Protein AF-0000000081109480 (afdb_homodimer)

Structure (mmCIF, N/CA/C/O backbone):
data_AF-0000000081109480-model_v1
#
loop_
_entity.id
_entity.type
_entity.pdbx_description
1 polymer 'NAD-dependent epimerase/dehydratase domain-containing protein'
#
loop_
_atom_site.group_PDB
_atom_site.id
_atom_site.type_symbol
_atom_site.label_atom_id
_atom_site.label_alt_id
_atom_site.label_comp_id
_atom_site.label_asym_id
_atom_site.label_entity_id
_atom_site.label_seq_id
_atom_site.pdbx_PDB_ins_code
_atom_site.Cartn_x
_atom_site.Cartn_y
_atom_site.Cartn_z
_atom_site.occupancy
_atom_site.B_iso_or_equiv
_atom_site.auth_seq_id
_atom_site.auth_comp_id
_atom_site.auth_asym_id
_atom_site.auth_atom_id
_atom_site.pdbx_PDB_model_num
ATOM 1 N N . MET A 1 1 ? -17.484 13.836 -4.328 1 50.66 1 MET A N 1
ATOM 2 C CA . MET A 1 1 ? -17.922 12.633 -5.012 1 50.66 1 MET A CA 1
ATOM 3 C C . MET A 1 1 ? -18.312 11.547 -4.008 1 50.66 1 MET A C 1
ATOM 5 O O . MET A 1 1 ? -17.812 11.539 -2.879 1 50.66 1 MET A O 1
ATOM 9 N N . ALA A 1 2 ? -19.344 10.742 -4.266 1 72.38 2 ALA A N 1
ATOM 10 C CA . ALA A 1 2 ? -19.844 9.734 -3.332 1 72.38 2 ALA A CA 1
ATOM 11 C C . ALA A 1 2 ? -18.781 8.695 -3.016 1 72.38 2 ALA A C 1
ATOM 13 O O . ALA A 1 2 ? -18 8.312 -3.893 1 72.38 2 ALA A O 1
ATOM 14 N N . ILE A 1 3 ? -18.516 8.391 -1.764 1 87.75 3 ILE A N 1
ATOM 15 C CA . ILE A 1 3 ? -17.531 7.414 -1.294 1 87.75 3 ILE A CA 1
ATOM 16 C C . ILE A 1 3 ? -17.828 6.051 -1.907 1 87.75 3 ILE A C 1
ATOM 18 O O . ILE A 1 3 ? -18.969 5.594 -1.9 1 87.75 3 ILE A O 1
ATOM 22 N N . GLN A 1 4 ? -16.938 5.492 -2.658 1 96.69 4 GLN A N 1
ATOM 23 C CA . GLN A 1 4 ? -17.062 4.141 -3.189 1 96.69 4 GLN A CA 1
ATOM 24 C C . GLN A 1 4 ? -16.703 3.098 -2.139 1 96.69 4 GLN A C 1
ATOM 26 O O . GLN A 1 4 ? -15.82 3.334 -1.303 1 96.69 4 GLN A O 1
ATOM 31 N N . ARG A 1 5 ? -17.391 1.972 -2.158 1 98.5 5 ARG A N 1
ATOM 32 C CA . ARG A 1 5 ? -17.25 0.991 -1.086 1 98.5 5 ARG A CA 1
ATOM 33 C C . ARG A 1 5 ? -16.984 -0.4 -1.649 1 98.5 5 ARG A C 1
ATOM 35 O O . ARG A 1 5 ? -17.578 -0.792 -2.656 1 98.5 5 ARG A O 1
ATOM 42 N N . VAL A 1 6 ? -16.062 -1.122 -1.001 1 98.88 6 VAL A N 1
ATOM 43 C CA . VAL A 1 6 ? -15.719 -2.479 -1.416 1 98.88 6 VAL A CA 1
ATOM 44 C C . VAL A 1 6 ? -15.758 -3.412 -0.209 1 98.88 6 VAL A C 1
ATOM 46 O O . VAL A 1 6 ? -15.391 -3.018 0.9 1 98.88 6 VAL A O 1
ATOM 49 N N . LEU A 1 7 ? -16.25 -4.621 -0.386 1 98.88 7 LEU A N 1
ATOM 50 C CA . LEU A 1 7 ? -16.172 -5.711 0.583 1 98.88 7 LEU A CA 1
ATOM 51 C C . LEU A 1 7 ? -15.273 -6.828 0.081 1 98.88 7 LEU A C 1
ATOM 53 O O . LEU A 1 7 ? -15.445 -7.316 -1.039 1 98.88 7 LEU A O 1
ATOM 57 N N . VAL A 1 8 ? -14.32 -7.223 0.87 1 98.88 8 VAL A N 1
ATOM 58 C CA . VAL A 1 8 ? -13.383 -8.273 0.483 1 98.88 8 VAL A CA 1
ATOM 59 C C . VAL A 1 8 ? -13.5 -9.453 1.443 1 98.88 8 VAL A C 1
ATOM 61 O O . VAL A 1 8 ? -13.336 -9.297 2.656 1 98.88 8 VAL A O 1
ATOM 64 N N . THR A 1 9 ? -13.812 -10.648 0.939 1 98.31 9 THR A N 1
ATOM 65 C CA . THR A 1 9 ? -13.719 -11.852 1.758 1 98.31 9 THR A CA 1
ATOM 66 C C . THR A 1 9 ? -12.281 -12.367 1.802 1 98.31 9 THR A C 1
ATOM 68 O O . THR A 1 9 ? -11.523 -12.195 0.842 1 98.31 9 THR A O 1
ATOM 71 N N . GLY A 1 10 ? -11.922 -12.992 2.893 1 96.56 10 GLY A N 1
ATOM 72 C CA . GLY A 1 10 ? -10.539 -13.414 3.041 1 96.56 10 GLY A CA 1
ATOM 73 C C . GLY A 1 10 ? -9.57 -12.25 3.117 1 96.56 10 GLY A C 1
ATOM 74 O O . GLY A 1 10 ? -8.469 -12.312 2.557 1 96.56 10 GLY A O 1
ATOM 75 N N . ALA A 1 11 ? -9.945 -11.188 3.84 1 97.5 11 ALA A N 1
ATOM 76 C CA . ALA A 1 11 ? -9.258 -9.906 3.801 1 97.5 11 ALA A CA 1
ATOM 77 C C . ALA A 1 11 ? -7.879 -10 4.453 1 97.5 11 ALA A C 1
ATOM 79 O O . ALA A 1 11 ? -7.008 -9.164 4.199 1 97.5 11 ALA A O 1
ATOM 80 N N . ASN A 1 12 ? -7.668 -10.953 5.305 1 93.75 12 ASN A N 1
ATOM 81 C CA . ASN A 1 12 ? -6.363 -11.086 5.938 1 93.75 12 ASN A CA 1
ATOM 82 C C . ASN A 1 12 ? -5.527 -12.18 5.289 1 93.75 12 ASN A C 1
ATOM 84 O O . ASN A 1 12 ? -4.477 -12.562 5.805 1 93.75 12 ASN A O 1
ATOM 88 N N . GLY A 1 13 ? -6.008 -12.742 4.219 1 93.69 13 GLY A N 1
ATOM 89 C CA . GLY A 1 13 ? -5.258 -13.734 3.475 1 93.69 13 GLY A CA 1
ATOM 90 C C . GLY A 1 13 ? -4.195 -13.133 2.572 1 93.69 13 GLY A C 1
ATOM 91 O O . GLY A 1 13 ? -4.035 -11.914 2.525 1 93.69 13 GLY A O 1
ATOM 92 N N . PHE A 1 14 ? -3.559 -14.055 1.88 1 93.38 14 PHE A N 1
ATOM 93 C CA . PHE A 1 14 ? -2.438 -13.68 1.025 1 93.38 14 PHE A CA 1
ATOM 94 C C . PHE A 1 14 ? -2.875 -12.664 -0.024 1 93.38 14 PHE A C 1
ATOM 96 O O . PHE A 1 14 ? -2.361 -11.547 -0.066 1 93.38 14 PHE A O 1
ATOM 103 N N . LEU A 1 15 ? -3.875 -12.961 -0.807 1 96.19 15 LEU A N 1
ATOM 104 C CA . LEU A 1 15 ? -4.371 -12.07 -1.851 1 96.19 15 LEU A CA 1
ATOM 105 C C . LEU A 1 15 ? -5.281 -11 -1.262 1 96.19 15 LEU A C 1
ATOM 107 O O . LEU A 1 15 ? -5.191 -9.828 -1.637 1 96.19 15 LEU A O 1
ATOM 111 N N . GLY A 1 16 ? -6.129 -11.352 -0.344 1 97.19 16 GLY A N 1
ATOM 112 C CA . GLY A 1 16 ? -7.109 -10.445 0.232 1 97.19 16 GLY A CA 1
ATOM 113 C C . GLY A 1 16 ? -6.488 -9.195 0.834 1 97.19 16 GLY A C 1
ATOM 114 O O . GLY A 1 16 ? -7.004 -8.094 0.656 1 97.19 16 GLY A O 1
ATOM 115 N N . GLU A 1 17 ? -5.414 -9.375 1.526 1 96.19 17 GLU A N 1
ATOM 116 C CA . GLU A 1 17 ? -4.746 -8.242 2.166 1 96.19 17 GLU A CA 1
ATOM 117 C C . GLU A 1 17 ? -4.262 -7.23 1.134 1 96.19 17 GLU A C 1
ATOM 119 O O . GLU A 1 17 ? -4.418 -6.023 1.32 1 96.19 17 GLU A O 1
ATOM 124 N N . SER A 1 18 ? -3.641 -7.727 0.104 1 97.31 18 SER A N 1
ATOM 125 C CA . SER A 1 18 ? -3.135 -6.848 -0.947 1 97.31 18 SER A CA 1
ATOM 126 C C . SER A 1 18 ? -4.273 -6.133 -1.664 1 97.31 18 SER A C 1
ATOM 128 O O . SER A 1 18 ? -4.145 -4.961 -2.033 1 97.31 18 SER A O 1
ATOM 130 N N . VAL A 1 19 ? -5.367 -6.836 -1.863 1 98.69 19 VAL A N 1
ATOM 131 C CA . VAL A 1 19 ? -6.531 -6.242 -2.516 1 98.69 19 VAL A CA 1
ATOM 132 C C . VAL A 1 19 ? -7.117 -5.145 -1.631 1 98.69 19 VAL A C 1
ATOM 134 O O . VAL A 1 19 ? -7.395 -4.039 -2.104 1 98.69 19 VAL A O 1
ATOM 137 N N . CYS A 1 20 ? -7.258 -5.418 -0.335 1 98.62 20 CYS A N 1
ATOM 138 C CA . CYS A 1 20 ? -7.746 -4.41 0.601 1 98.62 20 CYS A CA 1
ATOM 139 C C . CYS A 1 20 ? -6.848 -3.18 0.591 1 98.62 20 CYS A C 1
ATOM 141 O O . CYS A 1 20 ? -7.336 -2.051 0.542 1 98.62 20 CYS A O 1
ATOM 143 N N . ARG A 1 21 ? -5.594 -3.436 0.617 1 97.44 21 ARG A N 1
ATOM 144 C CA . ARG A 1 21 ? -4.629 -2.34 0.62 1 97.44 21 ARG A CA 1
ATOM 145 C C . ARG A 1 21 ? -4.809 -1.45 -0.606 1 97.44 21 ARG A C 1
ATOM 147 O O . ARG A 1 21 ? -4.836 -0.223 -0.49 1 97.44 21 ARG A O 1
ATOM 154 N N . LYS A 1 22 ? -4.883 -2.096 -1.738 1 98.56 22 LYS A N 1
ATOM 155 C CA . LYS A 1 22 ? -4.992 -1.346 -2.986 1 98.56 22 LYS A CA 1
ATOM 156 C C . LYS A 1 22 ? -6.227 -0.449 -2.984 1 98.56 22 LYS A C 1
ATOM 158 O O . LYS A 1 22 ? -6.133 0.746 -3.27 1 98.56 22 LYS A O 1
ATOM 163 N N . PHE A 1 23 ? -7.363 -1.002 -2.615 1 98.75 23 PHE A N 1
ATOM 164 C CA . PHE A 1 23 ? -8.594 -0.223 -2.629 1 98.75 23 PHE A CA 1
ATOM 165 C C . PHE A 1 23 ? -8.555 0.876 -1.573 1 98.75 23 PHE A C 1
ATOM 167 O O . PHE A 1 23 ? -9.008 1.996 -1.816 1 98.75 23 PHE A O 1
ATOM 174 N N . CYS A 1 24 ? -7.984 0.561 -0.431 1 98.06 24 CYS A N 1
ATOM 175 C CA . CYS A 1 24 ? -7.836 1.558 0.624 1 98.06 24 CYS A CA 1
ATOM 176 C C . CYS A 1 24 ? -6.98 2.727 0.153 1 98.06 24 CYS A C 1
ATOM 178 O O . CYS A 1 24 ? -7.348 3.887 0.34 1 98.06 24 CYS A O 1
ATOM 180 N N . LEU A 1 25 ? -5.898 2.404 -0.472 1 97.44 25 LEU A N 1
ATOM 181 C CA . LEU A 1 25 ? -4.977 3.424 -0.961 1 97.44 25 LEU A CA 1
ATOM 182 C C . LEU A 1 25 ? -5.645 4.301 -2.016 1 97.44 25 LEU A C 1
ATOM 184 O O . LEU A 1 25 ? -5.254 5.453 -2.209 1 97.44 25 LEU A O 1
ATOM 188 N N . GLU A 1 26 ? -6.641 3.766 -2.66 1 97.81 26 GLU A N 1
ATOM 189 C CA . GLU A 1 26 ? -7.336 4.5 -3.717 1 97.81 26 GLU A CA 1
ATOM 190 C C . GLU A 1 26 ? -8.523 5.273 -3.16 1 97.81 26 GLU A C 1
ATOM 192 O O . GLU A 1 26 ? -9.32 5.828 -3.92 1 97.81 26 GLU A O 1
ATOM 197 N N . GLY A 1 27 ? -8.711 5.258 -1.842 1 96.75 27 GLY A N 1
ATOM 198 C CA . GLY A 1 27 ? -9.688 6.117 -1.191 1 96.75 27 GLY A CA 1
ATOM 199 C C . GLY A 1 27 ? -11.039 5.445 -0.99 1 96.75 27 GLY A C 1
ATOM 200 O O . GLY A 1 27 ? -12 6.09 -0.578 1 96.75 27 GLY A O 1
ATOM 201 N N . TRP A 1 28 ? -11.133 4.145 -1.31 1 98.19 28 TRP A N 1
ATOM 202 C CA . TRP A 1 28 ? -12.383 3.422 -1.105 1 98.19 28 TRP A CA 1
ATOM 203 C C . TRP A 1 28 ? -12.602 3.117 0.373 1 98.19 28 TRP A C 1
ATOM 205 O O . TRP A 1 28 ? -11.641 2.834 1.102 1 98.19 28 TRP A O 1
ATOM 215 N N . GLU A 1 29 ? -13.836 3.27 0.803 1 98.19 29 GLU A N 1
ATOM 216 C CA . GLU A 1 29 ? -14.18 2.652 2.08 1 98.19 29 GLU A CA 1
ATOM 217 C C . GLU A 1 29 ? -14.133 1.129 1.985 1 98.19 29 GLU A C 1
ATOM 219 O O . GLU A 1 29 ? -14.969 0.518 1.315 1 98.19 29 GLU A O 1
ATOM 224 N N . THR A 1 30 ? -13.148 0.54 2.615 1 98.75 30 THR A N 1
ATOM 225 C CA . THR A 1 30 ? -12.812 -0.863 2.396 1 98.75 30 THR A CA 1
ATOM 226 C C . THR A 1 30 ? -13.203 -1.709 3.604 1 98.75 30 THR A C 1
ATOM 228 O O . THR A 1 30 ? -12.727 -1.474 4.715 1 98.75 30 THR A O 1
ATOM 231 N N . TYR A 1 31 ? -14.102 -2.646 3.346 1 98.81 31 TYR A N 1
ATOM 232 C CA . TYR A 1 31 ? -14.531 -3.604 4.359 1 98.81 31 TYR A CA 1
ATOM 233 C C . TYR A 1 31 ? -13.836 -4.949 4.164 1 98.81 31 TYR A C 1
ATOM 235 O O . TYR A 1 31 ? -13.688 -5.418 3.035 1 98.81 31 TYR A O 1
ATOM 243 N N . GLY A 1 32 ? -13.344 -5.496 5.199 1 98.69 32 GLY A N 1
ATOM 244 C CA . GLY A 1 32 ? -12.695 -6.797 5.141 1 98.69 32 GLY A CA 1
ATOM 245 C C . GLY A 1 32 ? -13.344 -7.828 6.047 1 98.69 32 GLY A C 1
ATOM 246 O O . GLY A 1 32 ? -13.5 -7.594 7.25 1 98.69 32 GLY A O 1
ATOM 247 N N . LEU A 1 33 ? -13.719 -8.953 5.52 1 98.25 33 LEU A N 1
ATOM 248 C CA . LEU A 1 33 ? -14.297 -10.062 6.273 1 98.25 33 LEU A CA 1
ATOM 249 C C . LEU A 1 33 ? -13.203 -11.008 6.77 1 98.25 33 LEU A C 1
ATOM 251 O O . LEU A 1 33 ? -12.398 -11.5 5.98 1 98.25 33 LEU A O 1
ATOM 255 N N . VAL A 1 34 ? -13.156 -11.156 8.031 1 96.75 34 VAL A N 1
ATOM 256 C CA . VAL A 1 34 ? -12.188 -12.047 8.664 1 96.75 34 VAL A CA 1
ATOM 257 C C . VAL A 1 34 ? -12.891 -12.945 9.672 1 96.75 34 VAL A C 1
ATOM 259 O O . VAL A 1 34 ? -14.023 -12.656 10.086 1 96.75 34 VAL A O 1
ATOM 262 N N . ARG A 1 35 ? -12.203 -13.953 10.125 1 92.5 35 ARG A N 1
ATOM 263 C CA . ARG A 1 35 ? -12.867 -14.984 10.914 1 92.5 35 ARG A CA 1
ATOM 264 C C . ARG A 1 35 ? -12.711 -14.711 12.406 1 92.5 35 ARG A C 1
ATOM 266 O O . ARG A 1 35 ? -13.352 -15.359 13.234 1 92.5 35 ARG A O 1
ATOM 273 N N . SER A 1 36 ? -11.742 -13.781 12.805 1 91.38 36 SER A N 1
ATOM 274 C CA . SER A 1 36 ? -11.5 -13.586 14.227 1 91.38 36 SER A CA 1
ATOM 275 C C . SER A 1 36 ? -11.234 -12.117 14.547 1 91.38 36 SER A C 1
ATOM 277 O O . SER A 1 36 ? -10.883 -11.336 13.656 1 91.38 36 SER A O 1
ATOM 279 N N . ALA A 1 37 ? -11.312 -11.898 15.836 1 88.19 37 ALA A N 1
ATOM 280 C CA . ALA A 1 37 ? -11.109 -10.539 16.344 1 88.19 37 ALA A CA 1
ATOM 281 C C . ALA A 1 37 ? -9.641 -10.125 16.219 1 88.19 37 ALA A C 1
ATOM 283 O O . ALA A 1 37 ? -9.344 -8.969 15.93 1 88.19 37 ALA A O 1
ATOM 284 N N . ASP A 1 38 ? -8.828 -11.086 16.438 1 89.56 38 ASP A N 1
ATOM 285 C CA . ASP A 1 38 ? -7.398 -10.805 16.328 1 89.56 38 ASP A CA 1
ATOM 286 C C . ASP A 1 38 ? -7.039 -10.336 14.914 1 89.56 38 ASP A C 1
ATOM 288 O O . ASP A 1 38 ? -6.27 -9.391 14.75 1 89.56 38 ASP A O 1
ATOM 292 N N . LYS A 1 39 ? -7.613 -10.938 13.984 1 91.75 39 LYS A N 1
ATOM 293 C CA . LYS A 1 39 ? -7.367 -10.562 12.594 1 91.75 39 LYS A CA 1
ATOM 294 C C . LYS A 1 39 ? -8.039 -9.234 12.25 1 91.75 39 LYS A C 1
ATOM 296 O O . LYS A 1 39 ? -7.543 -8.477 11.422 1 91.75 39 LYS A O 1
ATOM 301 N N . ALA A 1 40 ? -9.117 -8.984 12.93 1 94.88 40 ALA A N 1
ATOM 302 C CA . ALA A 1 40 ? -9.828 -7.719 12.742 1 94.88 40 ALA A CA 1
ATOM 303 C C . ALA A 1 40 ? -8.945 -6.531 13.133 1 94.88 40 ALA A C 1
ATOM 305 O O . ALA A 1 40 ? -8.969 -5.492 12.469 1 94.88 40 ALA A O 1
ATOM 306 N N . ALA A 1 41 ? -8.156 -6.68 14.141 1 94.81 41 ALA A N 1
ATOM 307 C CA . ALA A 1 41 ? -7.266 -5.621 14.609 1 94.81 41 ALA A CA 1
ATOM 308 C C . ALA A 1 41 ? -6.25 -5.25 13.531 1 94.81 41 ALA A C 1
ATOM 310 O O . ALA A 1 41 ? -5.941 -4.07 13.336 1 94.81 41 ALA A O 1
ATOM 311 N N . GLY A 1 42 ? -5.785 -6.258 12.828 1 93.69 42 GLY A N 1
ATOM 312 C CA . GLY A 1 42 ? -4.844 -6.02 11.742 1 93.69 42 GLY A CA 1
ATOM 313 C C . GLY A 1 42 ? -5.43 -5.195 10.617 1 93.69 42 GLY A C 1
ATOM 314 O O . GLY A 1 42 ? -4.75 -4.344 10.039 1 93.69 42 GLY A O 1
ATOM 315 N N . LEU A 1 43 ? -6.68 -5.469 10.312 1 97.19 43 LEU A N 1
ATOM 316 C CA . LEU A 1 43 ? -7.363 -4.688 9.289 1 97.19 43 LEU A CA 1
ATOM 317 C C . LEU A 1 43 ? -7.551 -3.244 9.734 1 97.19 43 LEU A C 1
ATOM 319 O O . LEU A 1 43 ? -7.297 -2.312 8.969 1 97.19 43 LEU A O 1
ATOM 323 N N . THR A 1 44 ? -7.938 -3.064 11 1 96.62 44 THR A N 1
ATOM 324 C CA . THR A 1 44 ? -8.211 -1.744 11.562 1 96.62 44 THR A CA 1
ATOM 325 C C . THR A 1 44 ? -6.953 -0.875 11.523 1 96.62 44 THR A C 1
ATOM 327 O O . THR A 1 44 ? -7.02 0.3 11.156 1 96.62 44 THR A O 1
ATOM 330 N N . GLU A 1 45 ? -5.805 -1.457 11.812 1 94.81 45 GLU A N 1
ATOM 331 C CA . GLU A 1 45 ? -4.539 -0.73 11.797 1 94.81 45 GLU A CA 1
ATOM 332 C C . GLU A 1 45 ? -4.246 -0.151 10.422 1 94.81 45 GLU A C 1
ATOM 334 O O . GLU A 1 45 ? -3.568 0.872 10.297 1 94.81 45 GLU A O 1
ATOM 339 N N . ASN A 1 46 ? -4.789 -0.81 9.453 1 95.56 46 ASN A N 1
ATOM 340 C CA . ASN A 1 46 ? -4.508 -0.421 8.07 1 95.56 46 ASN A CA 1
ATOM 341 C C . ASN A 1 46 ? -5.688 0.317 7.445 1 95.56 46 ASN A C 1
ATOM 343 O O . ASN A 1 46 ? -5.824 0.349 6.223 1 95.56 46 ASN A O 1
ATOM 347 N N . GLU A 1 47 ? -6.555 0.868 8.312 1 97.25 47 GLU A N 1
ATOM 348 C CA . GLU A 1 47 ? -7.68 1.713 7.926 1 97.25 47 GLU A CA 1
ATOM 349 C C . GLU A 1 47 ? -8.672 0.946 7.055 1 97.25 47 GLU A C 1
ATOM 351 O O . GLU A 1 47 ? -9.227 1.496 6.102 1 97.25 47 GLU A O 1
ATOM 356 N N . ILE A 1 48 ? -8.797 -0.324 7.301 1 98.25 48 ILE A N 1
ATOM 357 C CA . ILE A 1 48 ? -9.812 -1.203 6.73 1 98.25 48 ILE A CA 1
ATOM 358 C C . ILE A 1 48 ? -10.875 -1.508 7.777 1 98.25 48 ILE A C 1
ATOM 360 O O . ILE A 1 48 ? -10.562 -1.771 8.938 1 98.25 48 ILE A O 1
ATOM 364 N N . ILE A 1 49 ? -12.133 -1.414 7.434 1 98.25 49 ILE A N 1
ATOM 365 C CA . ILE A 1 49 ? -13.242 -1.671 8.352 1 98.25 49 ILE A CA 1
ATOM 366 C C . ILE A 1 49 ? -13.438 -3.178 8.508 1 98.25 49 ILE A C 1
ATOM 368 O O . ILE A 1 49 ? -13.852 -3.859 7.57 1 98.25 49 ILE A O 1
ATOM 372 N N . PRO A 1 50 ? -13.188 -3.678 9.664 1 98.06 50 PRO A N 1
ATOM 373 C CA . PRO A 1 50 ? -13.266 -5.129 9.844 1 98.06 50 PRO A CA 1
ATOM 374 C C . PRO A 1 50 ? -14.695 -5.625 10.055 1 98.06 50 PRO A C 1
ATOM 376 O O . PRO A 1 50 ? -15.492 -4.949 10.711 1 98.06 50 PRO A O 1
ATOM 379 N N . LEU A 1 51 ? -15.031 -6.688 9.438 1 97.88 51 LEU A N 1
ATOM 380 C CA . LEU A 1 51 ? -16.219 -7.5 9.703 1 97.88 51 LEU A CA 1
ATOM 381 C C . LEU A 1 51 ? -15.82 -8.906 10.156 1 97.88 51 LEU A C 1
ATOM 383 O O . LEU A 1 51 ? -14.992 -9.555 9.516 1 97.88 51 LEU A O 1
ATOM 387 N N . VAL A 1 52 ? -16.359 -9.344 11.273 1 96.62 52 VAL A N 1
ATOM 388 C CA . VAL A 1 52 ? -16.016 -10.672 11.773 1 96.62 52 VAL A CA 1
ATOM 389 C C . VAL A 1 52 ? -17.109 -11.672 11.367 1 96.62 52 VAL A C 1
ATOM 391 O O . VAL A 1 52 ? -18.281 -11.484 11.695 1 96.62 52 VAL A O 1
ATOM 394 N N . GLY A 1 53 ? -16.734 -12.594 10.648 1 95.81 53 GLY A N 1
ATOM 395 C CA . GLY A 1 53 ? -17.594 -13.633 10.109 1 95.81 53 GLY A CA 1
ATOM 396 C C . GLY A 1 53 ? -16.906 -14.5 9.07 1 95.81 53 GLY A C 1
ATOM 397 O O . GLY A 1 53 ? -15.695 -14.703 9.133 1 95.81 53 GLY A O 1
ATOM 398 N N . ALA A 1 54 ? -17.734 -15.18 8.289 1 93.06 54 ALA A N 1
ATOM 399 C CA . ALA A 1 54 ? -17.266 -16.031 7.191 1 93.06 54 ALA A CA 1
ATOM 400 C C . ALA A 1 54 ? -18.375 -16.219 6.152 1 93.06 54 ALA A C 1
ATOM 402 O O . ALA A 1 54 ? -19.547 -15.961 6.422 1 93.06 54 ALA A O 1
ATOM 403 N N . PRO A 1 55 ? -18.094 -16.547 4.77 1 90.06 55 PRO A N 1
ATOM 404 C CA . PRO A 1 55 ? -19.141 -16.859 3.793 1 90.06 55 PRO A CA 1
ATOM 405 C C . PRO A 1 55 ? -20.172 -17.844 4.336 1 90.06 55 PRO A C 1
ATOM 407 O O . PRO A 1 55 ? -21.359 -17.719 4.047 1 90.06 55 PRO A O 1
ATOM 410 N N . GLY A 1 56 ? -19.891 -18.656 5.305 1 89.69 56 GLY A N 1
ATOM 411 C CA . GLY A 1 56 ? -20.781 -19.609 5.922 1 89.69 56 GLY A CA 1
ATOM 412 C C . GLY A 1 56 ? -21.312 -19.156 7.266 1 89.69 56 GLY A C 1
ATOM 413 O O . GLY A 1 56 ? -22.109 -19.875 7.898 1 89.69 56 GLY A O 1
ATOM 414 N N . ASN A 1 57 ? -20.969 -18 7.645 1 90.38 57 ASN A N 1
ATOM 415 C CA . ASN A 1 57 ? -21.391 -17.359 8.891 1 90.38 57 ASN A CA 1
ATOM 416 C C . ASN A 1 57 ? -21.688 -15.875 8.68 1 90.38 57 ASN A C 1
ATOM 418 O O . ASN A 1 57 ? -20.781 -15.047 8.812 1 90.38 57 ASN A O 1
ATOM 422 N N . LEU A 1 58 ? -23.031 -15.555 8.547 1 89.06 58 LEU A N 1
ATOM 423 C CA . LEU A 1 58 ? -23.438 -14.242 8.055 1 89.06 58 LEU A CA 1
ATOM 424 C C . LEU A 1 58 ? -23.906 -13.352 9.195 1 89.06 58 LEU A C 1
ATOM 426 O O . LEU A 1 58 ? -24.719 -12.445 8.992 1 89.06 58 LEU A O 1
ATOM 430 N N . GLY A 1 59 ? -23.344 -13.578 10.375 1 88.38 59 GLY A N 1
ATOM 431 C CA . GLY A 1 59 ? -23.734 -12.797 11.539 1 88.38 59 GLY A CA 1
ATOM 432 C C . GLY A 1 59 ? -23.391 -11.328 11.422 1 88.38 59 GLY A C 1
ATOM 433 O O . GLY A 1 59 ? -23.984 -10.484 12.086 1 88.38 59 GLY A O 1
ATOM 434 N N . PHE A 1 60 ? -22.484 -10.992 10.5 1 91.94 60 PHE A N 1
ATOM 435 C CA . PHE A 1 60 ? -21.984 -9.633 10.367 1 91.94 60 PHE A CA 1
ATOM 436 C C . PHE A 1 60 ? -22.906 -8.805 9.477 1 91.94 60 PHE A C 1
ATOM 438 O O . PHE A 1 60 ? -22.766 -7.582 9.398 1 91.94 60 PHE A O 1
ATOM 445 N N . LEU A 1 61 ? -23.906 -9.367 8.883 1 93.5 61 LEU A N 1
ATOM 446 C CA . LEU A 1 61 ? -24.703 -8.703 7.848 1 93.5 61 LEU A CA 1
ATOM 447 C C . LEU A 1 61 ? -25.5 -7.547 8.43 1 93.5 61 LEU A C 1
ATOM 449 O O . LEU A 1 61 ? -25.75 -6.551 7.746 1 93.5 61 LEU A O 1
ATOM 453 N N . GLU A 1 62 ? -25.859 -7.711 9.68 1 94.44 62 GLU A N 1
ATOM 454 C CA . GLU A 1 62 ? -26.594 -6.621 10.32 1 94.44 62 GLU A CA 1
ATOM 455 C C . GLU A 1 62 ? -25.766 -5.348 10.359 1 94.44 62 GLU A C 1
ATOM 457 O O . GLU A 1 62 ? -26.297 -4.246 10.211 1 94.44 62 GLU A O 1
ATOM 462 N N . GLN A 1 63 ? -24.5 -5.5 10.5 1 94.94 63 GLN A N 1
ATOM 463 C CA . GLN A 1 63 ? -23.594 -4.371 10.594 1 94.94 63 GLN A CA 1
ATOM 464 C C . GLN A 1 63 ? -23.516 -3.615 9.266 1 94.94 63 GLN A C 1
ATOM 466 O O . GLN A 1 63 ? -23.156 -2.436 9.242 1 94.94 63 GLN A O 1
ATOM 471 N N . ILE A 1 64 ? -23.875 -4.305 8.203 1 96.69 64 ILE A N 1
ATOM 472 C CA . ILE A 1 64 ? -23.688 -3.67 6.906 1 96.69 64 ILE A CA 1
ATOM 473 C C . ILE A 1 64 ? -25.031 -3.598 6.172 1 96.69 64 ILE A C 1
ATOM 475 O O . ILE A 1 64 ? -25.062 -3.453 4.949 1 96.69 64 ILE A O 1
ATOM 479 N N . LYS A 1 65 ? -26.125 -3.711 6.809 1 96.19 65 LYS A N 1
ATOM 480 C CA . LYS A 1 65 ? -27.453 -3.805 6.207 1 96.19 65 LYS A CA 1
ATOM 481 C C . LYS A 1 65 ? -27.766 -2.57 5.363 1 96.19 65 LYS A C 1
ATOM 483 O O . LYS A 1 65 ? -28.531 -2.648 4.395 1 96.19 65 LYS A O 1
ATOM 488 N N . ASP A 1 66 ? -27.156 -1.419 5.699 1 96.62 66 ASP A N 1
ATOM 489 C CA . ASP A 1 66 ? -27.453 -0.174 4.996 1 96.62 66 ASP A CA 1
ATOM 490 C C . ASP A 1 66 ? -26.25 0.279 4.164 1 96.62 66 ASP A C 1
ATOM 492 O O . ASP A 1 66 ? -26.203 1.421 3.701 1 96.62 66 ASP A O 1
ATOM 496 N N . VAL A 1 67 ? -25.25 -0.56 4.047 1 97.38 67 VAL A N 1
ATOM 497 C CA . VAL A 1 67 ? -24.047 -0.204 3.291 1 97.38 67 VAL A CA 1
ATOM 498 C C . VAL A 1 67 ? -24.234 -0.59 1.824 1 97.38 67 VAL A C 1
ATOM 500 O O . VAL A 1 67 ? -24.438 -1.766 1.506 1 97.38 67 VAL A O 1
ATOM 503 N N . GLU A 1 68 ? -24.25 0.361 0.956 1 98.12 68 GLU A N 1
ATOM 504 C CA . GLU A 1 68 ? -24.312 0.134 -0.484 1 98.12 68 GLU A CA 1
ATOM 505 C C . GLU A 1 68 ? -22.938 -0.12 -1.074 1 98.12 68 GLU A C 1
ATOM 507 O O . GLU A 1 68 ? -22.203 0.822 -1.39 1 98.12 68 GLU A O 1
ATOM 512 N N . PHE A 1 69 ? -22.609 -1.332 -1.256 1 98.5 69 PHE A N 1
ATOM 513 C CA . PHE A 1 69 ? -21.312 -1.67 -1.843 1 98.5 69 PHE A CA 1
ATOM 514 C C . PHE A 1 69 ? -21.328 -1.462 -3.352 1 98.5 69 PHE A C 1
ATOM 516 O O . PHE A 1 69 ? -22.328 -1.763 -4.012 1 98.5 69 PHE A O 1
ATOM 523 N N . ASP A 1 70 ? -20.266 -0.948 -3.885 1 98.69 70 ASP A N 1
ATOM 524 C CA . ASP A 1 70 ? -20.047 -0.864 -5.324 1 98.69 70 ASP A CA 1
ATOM 525 C C . ASP A 1 70 ? -19.422 -2.152 -5.867 1 98.69 70 ASP A C 1
ATOM 527 O O . ASP A 1 70 ? -19.766 -2.59 -6.969 1 98.69 70 ASP A O 1
ATOM 531 N N . VAL A 1 71 ? -18.547 -2.734 -5.094 1 98.94 71 VAL A N 1
ATOM 532 C CA . VAL A 1 71 ? -17.797 -3.918 -5.508 1 98.94 71 VAL A CA 1
ATOM 533 C C . VAL A 1 71 ? -17.688 -4.898 -4.34 1 98.94 71 VAL A C 1
ATOM 535 O O . VAL A 1 71 ? -17.531 -4.484 -3.188 1 98.94 71 VAL A O 1
ATOM 538 N N . ILE A 1 72 ? -17.797 -6.148 -4.586 1 98.94 72 ILE A N 1
ATOM 539 C CA . ILE A 1 72 ? -17.531 -7.25 -3.666 1 98.94 72 ILE A CA 1
ATOM 540 C C . ILE A 1 72 ? -16.469 -8.18 -4.27 1 98.94 72 ILE A C 1
ATOM 542 O O . ILE A 1 72 ? -16.578 -8.57 -5.434 1 98.94 72 ILE A O 1
ATOM 546 N N . ILE A 1 73 ? -15.445 -8.469 -3.531 1 98.94 73 ILE A N 1
ATOM 547 C CA . ILE A 1 73 ? -14.344 -9.273 -4.043 1 98.94 73 ILE A CA 1
ATOM 548 C C . ILE A 1 73 ? -14.188 -10.539 -3.193 1 98.94 73 ILE A C 1
ATOM 550 O O . ILE A 1 73 ? -14.039 -10.453 -1.971 1 98.94 73 ILE A O 1
ATOM 554 N N . SER A 1 74 ? -14.234 -11.633 -3.801 1 98.81 74 SER A N 1
ATOM 555 C CA . SER A 1 74 ? -14.062 -12.898 -3.096 1 98.81 74 SER A CA 1
ATOM 556 C C . SER A 1 74 ? -12.68 -13.484 -3.348 1 98.81 74 SER A C 1
ATOM 558 O O . SER A 1 74 ? -12.359 -13.891 -4.469 1 98.81 74 SER A O 1
ATOM 560 N N . THR A 1 75 ? -11.898 -13.57 -2.309 1 97.88 75 THR A N 1
ATOM 561 C CA . THR A 1 75 ? -10.547 -14.125 -2.416 1 97.88 75 THR A CA 1
ATOM 562 C C . THR A 1 75 ? -10.398 -15.352 -1.524 1 97.88 75 THR A C 1
ATOM 564 O O . THR A 1 75 ? -9.281 -15.719 -1.15 1 97.88 75 THR A O 1
ATOM 567 N N . THR A 1 76 ? -11.461 -15.961 -1.152 1 95.81 76 THR A N 1
ATOM 568 C CA . THR A 1 76 ? -11.438 -17.188 -0.374 1 95.81 76 THR A CA 1
ATOM 569 C C . THR A 1 76 ? -11.594 -18.406 -1.28 1 95.81 76 THR A C 1
ATOM 571 O O . THR A 1 76 ? -12.102 -18.297 -2.4 1 95.81 76 THR A O 1
ATOM 574 N N . GLU A 1 77 ? -11.164 -19.469 -0.742 1 91.38 77 GLU A N 1
ATOM 575 C CA . GLU A 1 77 ? -11.273 -20.734 -1.474 1 91.38 77 GLU A CA 1
ATOM 576 C C . GLU A 1 77 ? -11.438 -21.906 -0.521 1 91.38 77 GLU A C 1
ATOM 578 O O . GLU A 1 77 ? -10.977 -21.859 0.622 1 91.38 77 GLU A O 1
ATOM 583 N N . ASP A 1 78 ? -12.195 -22.906 -0.973 1 90.19 78 ASP A N 1
ATOM 584 C CA . ASP A 1 78 ? -12.266 -24.25 -0.413 1 90.19 78 ASP A CA 1
ATOM 585 C C . ASP A 1 78 ? -12.148 -25.297 -1.508 1 90.19 78 ASP A C 1
ATOM 587 O O . ASP A 1 78 ? -13.133 -25.625 -2.184 1 90.19 78 ASP A O 1
ATOM 591 N N . MET A 1 79 ? -11.008 -25.875 -1.616 1 84.12 79 MET A N 1
ATOM 592 C CA . MET A 1 79 ? -10.711 -26.766 -2.74 1 84.12 79 MET A CA 1
ATOM 593 C C . MET A 1 79 ? -11.461 -28.078 -2.605 1 84.12 79 MET A C 1
ATOM 595 O O . MET A 1 79 ? -11.766 -28.734 -3.605 1 84.12 79 MET A O 1
ATOM 599 N N . VAL A 1 80 ? -11.734 -28.422 -1.424 1 82.62 80 VAL A N 1
ATOM 600 C CA . VAL A 1 80 ? -12.344 -29.719 -1.141 1 82.62 80 VAL A CA 1
ATOM 601 C C . VAL A 1 80 ? -13.859 -29.609 -1.267 1 82.62 80 VAL A C 1
ATOM 603 O O . VAL A 1 80 ? -14.5 -30.469 -1.891 1 82.62 80 VAL A O 1
ATOM 606 N N . ARG A 1 81 ? -14.445 -28.594 -0.677 1 91.19 81 ARG A N 1
ATOM 607 C CA . ARG A 1 81 ? -15.891 -28.406 -0.688 1 91.19 81 ARG A CA 1
ATOM 608 C C . ARG A 1 81 ? -16.266 -27.156 -1.487 1 91.19 81 ARG A C 1
ATOM 610 O O . ARG A 1 81 ? -16.969 -26.281 -0.986 1 91.19 81 ARG A O 1
ATOM 617 N N . TYR A 1 82 ? -15.852 -27.172 -2.756 1 95.12 82 TYR A N 1
ATOM 618 C CA . TYR A 1 82 ? -15.953 -25.953 -3.537 1 95.12 82 TYR A CA 1
ATOM 619 C C . TYR A 1 82 ? -17.406 -25.578 -3.777 1 95.12 82 TYR A C 1
ATOM 621 O O . TYR A 1 82 ? -17.766 -24.391 -3.736 1 95.12 82 TYR A O 1
ATOM 629 N N . GLU A 1 83 ? -18.312 -26.547 -4.07 1 97 83 GLU A N 1
ATOM 630 C CA . GLU A 1 83 ? -19.703 -26.234 -4.348 1 97 83 GLU A CA 1
ATOM 631 C C . GLU A 1 83 ? -20.391 -25.609 -3.135 1 97 83 GLU A C 1
ATOM 633 O O . GLU A 1 83 ? -21.172 -24.672 -3.273 1 97 83 GLU A O 1
ATOM 638 N N . ALA A 1 84 ? -20.062 -26.188 -1.984 1 96.31 84 ALA A N 1
ATOM 639 C CA . ALA A 1 84 ? -20.594 -25.594 -0.758 1 96.31 84 ALA A CA 1
ATOM 640 C C . ALA A 1 84 ? -20.047 -24.188 -0.541 1 96.31 84 ALA A C 1
ATOM 642 O O . ALA A 1 84 ? -20.781 -23.281 -0.156 1 96.31 84 ALA A O 1
ATOM 643 N N . HIS A 1 85 ? -18.75 -24.047 -0.718 1 96.62 85 HIS A N 1
ATOM 644 C CA . HIS A 1 85 ? -18.125 -22.734 -0.606 1 96.62 85 HIS A CA 1
ATOM 645 C C . HIS A 1 85 ? -18.75 -21.734 -1.575 1 96.62 85 HIS A C 1
ATOM 647 O O . HIS A 1 85 ? -19.031 -20.594 -1.2 1 96.62 85 HIS A O 1
ATOM 653 N N . PHE A 1 86 ? -18.984 -22.156 -2.781 1 98.12 86 PHE A N 1
ATOM 654 C CA . PHE A 1 86 ? -19.625 -21.328 -3.799 1 98.12 86 PHE A CA 1
ATOM 655 C C . PHE A 1 86 ? -21 -20.875 -3.33 1 98.12 86 PHE A C 1
ATOM 657 O O . PHE A 1 86 ? -21.328 -19.688 -3.428 1 98.12 86 PHE A O 1
ATOM 664 N N . ALA A 1 87 ? -21.766 -21.781 -2.869 1 98.12 87 ALA A N 1
ATOM 665 C CA . ALA A 1 87 ? -23.109 -21.438 -2.396 1 98.12 87 ALA A CA 1
ATOM 666 C C . ALA A 1 87 ? -23.062 -20.406 -1.279 1 98.12 87 ALA A C 1
ATOM 668 O O . ALA A 1 87 ? -23.859 -19.469 -1.245 1 98.12 87 ALA A O 1
ATOM 669 N N . ASP A 1 88 ? -22.094 -20.609 -0.374 1 97.94 88 ASP A N 1
ATOM 670 C CA . ASP A 1 88 ? -21.906 -19.656 0.724 1 97.94 88 ASP A CA 1
ATOM 671 C C . ASP A 1 88 ? -21.547 -18.266 0.199 1 97.94 88 ASP A C 1
ATOM 673 O O . ASP A 1 88 ? -22.062 -17.266 0.702 1 97.94 88 ASP A O 1
ATOM 677 N N . ILE A 1 89 ? -20.688 -18.188 -0.787 1 98.44 89 ILE A N 1
ATOM 678 C CA . ILE A 1 89 ? -20.281 -16.906 -1.357 1 98.44 89 ILE A CA 1
ATOM 679 C C . ILE A 1 89 ? -21.469 -16.234 -2.041 1 98.44 89 ILE A C 1
ATOM 681 O O . ILE A 1 89 ? -21.688 -15.031 -1.867 1 98.44 89 ILE A O 1
ATOM 685 N N . ILE A 1 90 ? -22.234 -16.984 -2.805 1 98.44 90 ILE A N 1
ATOM 686 C CA . ILE A 1 90 ? -23.391 -16.438 -3.508 1 98.44 90 ILE A CA 1
ATOM 687 C C . ILE A 1 90 ? -24.391 -15.875 -2.5 1 98.44 90 ILE A C 1
ATOM 689 O O . ILE A 1 90 ? -24.922 -14.773 -2.682 1 98.44 90 ILE A O 1
ATOM 693 N N . ALA A 1 91 ? -24.609 -16.625 -1.447 1 97.81 91 ALA A N 1
ATOM 694 C CA . ALA A 1 91 ? -25.516 -16.156 -0.406 1 97.81 91 ALA A CA 1
ATOM 695 C C . ALA A 1 91 ? -25 -14.859 0.223 1 97.81 91 ALA A C 1
ATOM 697 O O . ALA A 1 91 ? -25.766 -13.906 0.42 1 97.81 91 ALA A O 1
ATOM 698 N N . LEU A 1 92 ? -23.75 -14.859 0.547 1 98.19 92 LEU A N 1
ATOM 699 C CA . LEU A 1 92 ? -23.109 -13.688 1.136 1 98.19 92 LEU A CA 1
ATOM 700 C C . LEU A 1 92 ? -23.219 -12.484 0.206 1 98.19 92 LEU A C 1
ATOM 702 O O . LEU A 1 92 ? -23.656 -11.406 0.625 1 98.19 92 LEU A O 1
ATOM 706 N N . VAL A 1 93 ? -22.891 -12.641 -1.054 1 98.62 93 VAL A N 1
ATOM 707 C CA . VAL A 1 93 ? -22.875 -11.547 -2.02 1 98.62 93 VAL A CA 1
ATOM 708 C C . VAL A 1 93 ? -24.297 -11.047 -2.254 1 98.62 93 VAL A C 1
ATOM 710 O O . VAL A 1 93 ? -24.516 -9.836 -2.342 1 98.62 93 VAL A O 1
ATOM 713 N N . THR A 1 94 ? -25.219 -12 -2.363 1 98.25 94 THR A N 1
ATOM 714 C CA . THR A 1 94 ? -26.609 -11.609 -2.533 1 98.25 94 THR A CA 1
ATOM 715 C C . THR A 1 94 ? -27.078 -10.75 -1.36 1 98.25 94 THR A C 1
ATOM 717 O O . THR A 1 94 ? -27.688 -9.695 -1.56 1 98.25 94 THR A O 1
ATOM 720 N N . SER A 1 95 ? -26.75 -11.18 -0.188 1 97.75 95 SER A N 1
ATOM 721 C CA . SER A 1 95 ? -27.141 -10.445 1.006 1 97.75 95 SER A CA 1
ATOM 722 C C . SER A 1 95 ? -26.469 -9.078 1.068 1 97.75 95 SER A C 1
ATOM 724 O O . SER A 1 95 ? -27.094 -8.07 1.374 1 97.75 95 SER A O 1
ATOM 726 N N . ALA A 1 96 ? -25.188 -9.016 0.794 1 98.19 96 ALA A N 1
ATOM 727 C CA . ALA A 1 96 ? -24.406 -7.785 0.841 1 98.19 96 ALA A CA 1
ATOM 728 C C . ALA A 1 96 ? -24.859 -6.812 -0.25 1 98.19 96 ALA A C 1
ATOM 730 O O . ALA A 1 96 ? -24.562 -5.617 -0.181 1 98.19 96 ALA A O 1
ATOM 731 N N . SER A 1 97 ? -25.547 -7.332 -1.28 1 98.31 97 SER A N 1
ATOM 732 C CA . SER A 1 97 ? -26 -6.516 -2.404 1 98.31 97 SER A CA 1
ATOM 733 C C . SER A 1 97 ? -27.328 -5.848 -2.109 1 98.31 97 SER A C 1
ATOM 735 O O . SER A 1 97 ? -27.766 -4.965 -2.85 1 98.31 97 SER A O 1
ATOM 737 N N . ALA A 1 98 ? -28.016 -6.238 -1.027 1 97.62 98 ALA A N 1
ATOM 738 C CA . ALA A 1 98 ? -29.406 -5.871 -0.772 1 97.62 98 ALA A CA 1
ATOM 739 C C . ALA A 1 98 ? -29.562 -4.355 -0.697 1 97.62 98 ALA A C 1
ATOM 741 O O . ALA A 1 98 ? -30.5 -3.793 -1.271 1 97.62 98 ALA A O 1
ATOM 742 N N . ALA A 1 99 ? -28.688 -3.695 0.044 1 97.81 99 ALA A N 1
ATOM 743 C CA . ALA A 1 99 ? -28.781 -2.248 0.214 1 97.81 99 ALA A CA 1
ATOM 744 C C . ALA A 1 99 ? -28.672 -1.529 -1.128 1 97.81 99 ALA A C 1
ATOM 746 O O . ALA A 1 99 ? -29.453 -0.609 -1.409 1 97.81 99 ALA A O 1
ATOM 747 N N . ALA A 1 100 ? -27.75 -1.901 -1.944 1 98 100 ALA A N 1
ATOM 748 C CA . ALA A 1 100 ? -27.594 -1.323 -3.277 1 98 100 ALA A CA 1
ATOM 749 C C . ALA A 1 100 ? -28.812 -1.616 -4.145 1 98 100 ALA A C 1
ATOM 751 O O . ALA A 1 100 ? -29.312 -0.731 -4.844 1 98 100 ALA A O 1
ATOM 752 N N . ASN A 1 101 ? -29.312 -2.846 -4.062 1 98.44 101 ASN A N 1
ATOM 753 C CA . ASN A 1 101 ? -30.453 -3.252 -4.863 1 98.44 101 ASN A CA 1
ATOM 754 C C . ASN A 1 101 ? -31.688 -2.424 -4.531 1 98.44 101 ASN A C 1
ATOM 756 O O . ASN A 1 101 ? -32.5 -2.102 -5.418 1 98.44 101 ASN A O 1
ATOM 760 N N . ARG A 1 102 ? -31.828 -2.105 -3.307 1 97.81 102 ARG A N 1
ATOM 761 C CA . ARG A 1 102 ? -33 -1.326 -2.869 1 97.81 102 ARG A CA 1
ATOM 762 C C . ARG A 1 102 ? -33.031 0.02 -3.584 1 97.81 102 ARG A C 1
ATOM 764 O O . ARG A 1 102 ? -34.125 0.588 -3.768 1 97.81 102 ARG A O 1
ATOM 771 N N . VAL A 1 103 ? -31.906 0.504 -4.047 1 96.94 103 VAL A N 1
ATOM 772 C CA . VAL A 1 103 ? -31.891 1.816 -4.684 1 96.94 103 VAL A CA 1
ATOM 773 C C . VAL A 1 103 ? -31.641 1.66 -6.184 1 96.94 103 VAL A C 1
ATOM 775 O O . VAL A 1 103 ? -31.234 2.609 -6.852 1 96.94 103 VAL A O 1
ATOM 778 N N . GLY A 1 104 ? -31.734 0.456 -6.727 1 96.81 104 GLY A N 1
ATOM 779 C CA . GLY A 1 104 ? -31.719 0.201 -8.156 1 96.81 104 GLY A CA 1
ATOM 780 C C . GLY A 1 104 ? -30.328 -0.03 -8.703 1 96.81 104 GLY A C 1
ATOM 781 O O . GLY A 1 104 ? -30.109 0.031 -9.922 1 96.81 104 GLY A O 1
ATOM 782 N N . LYS A 1 105 ? -29.391 -0.236 -7.766 1 96.88 105 LYS A N 1
ATOM 783 C CA . LYS A 1 105 ? -28.016 -0.497 -8.188 1 96.88 105 LYS A CA 1
ATOM 784 C C . LYS A 1 105 ? -27.641 -1.96 -7.965 1 96.88 105 LYS A C 1
ATOM 786 O O . LYS A 1 105 ? -28.25 -2.641 -7.133 1 96.88 105 LYS A O 1
ATOM 791 N N . GLN A 1 106 ? -26.719 -2.479 -8.75 1 98.12 106 GLN A N 1
ATOM 792 C CA . GLN A 1 106 ? -26.141 -3.809 -8.602 1 98.12 106 GLN A CA 1
ATOM 793 C C . GLN A 1 106 ? -24.625 -3.729 -8.414 1 98.12 106 GLN A C 1
ATOM 795 O O . GLN A 1 106 ? -23.922 -3.199 -9.273 1 98.12 106 GLN A O 1
ATOM 800 N N . PRO A 1 107 ? -24.109 -4.27 -7.371 1 98.69 107 PRO A N 1
ATOM 801 C CA . PRO A 1 107 ? -22.656 -4.305 -7.211 1 98.69 107 PRO A CA 1
ATOM 802 C C . PRO A 1 107 ? -21.984 -5.246 -8.203 1 98.69 107 PRO A C 1
ATOM 804 O O . PRO A 1 107 ? -22.656 -6.02 -8.891 1 98.69 107 PRO A O 1
ATOM 807 N N . LEU A 1 108 ? -20.703 -5.066 -8.312 1 98.88 108 LEU A N 1
ATOM 808 C CA . LEU A 1 108 ? -19.875 -5.98 -9.086 1 98.88 108 LEU A CA 1
ATOM 809 C C . LEU A 1 108 ? -19.156 -6.977 -8.18 1 98.88 108 LEU A C 1
ATOM 811 O O . LEU A 1 108 ? -18.484 -6.586 -7.227 1 98.88 108 LEU A O 1
ATOM 815 N N . LEU A 1 109 ? -19.344 -8.234 -8.461 1 98.94 109 LEU A N 1
ATOM 816 C CA . LEU A 1 109 ? -18.562 -9.281 -7.832 1 98.94 109 LEU A CA 1
ATOM 817 C C . LEU A 1 109 ? -17.312 -9.594 -8.664 1 98.94 109 LEU A C 1
ATOM 819 O O . LEU A 1 109 ? -17.422 -9.922 -9.844 1 98.94 109 LEU A O 1
ATOM 823 N N . LEU A 1 110 ? -16.172 -9.391 -8.156 1 98.94 110 LEU A N 1
ATOM 824 C CA . LEU A 1 110 ? -14.961 -10.016 -8.672 1 98.94 110 LEU A CA 1
ATOM 825 C C . LEU A 1 110 ? -14.688 -11.336 -7.957 1 98.94 110 LEU A C 1
ATOM 827 O O . LEU A 1 110 ? -14.375 -11.352 -6.766 1 98.94 110 LEU A O 1
ATOM 831 N N . PHE A 1 111 ? -14.852 -12.422 -8.664 1 98.88 111 PHE A N 1
ATOM 832 C CA . PHE A 1 111 ? -14.773 -13.766 -8.094 1 98.88 111 PHE A CA 1
ATOM 833 C C . PHE A 1 111 ? -13.508 -14.477 -8.539 1 98.88 111 PHE A C 1
ATOM 835 O O . PHE A 1 111 ? -13.344 -14.773 -9.727 1 98.88 111 PHE A O 1
ATOM 842 N N . THR A 1 112 ? -12.617 -14.828 -7.586 1 98.56 112 THR A N 1
ATOM 843 C CA . THR A 1 112 ? -11.297 -15.367 -7.891 1 98.56 112 THR A CA 1
ATOM 844 C C . THR A 1 112 ? -11.391 -16.844 -8.25 1 98.56 112 THR A C 1
ATOM 846 O O . THR A 1 112 ? -11.977 -17.641 -7.512 1 98.56 112 THR A O 1
ATOM 849 N N . THR A 1 113 ? -10.914 -17.172 -9.367 1 96.81 113 THR A N 1
ATOM 850 C CA . THR A 1 113 ? -10.688 -18.547 -9.758 1 96.81 113 THR A CA 1
ATOM 851 C C . THR A 1 113 ? -9.195 -18.828 -9.922 1 96.81 113 THR A C 1
ATOM 853 O O . THR A 1 113 ? -8.359 -18.156 -9.305 1 96.81 113 THR A O 1
ATOM 856 N N . GLY A 1 114 ? -8.773 -19.844 -10.617 1 93.44 114 GLY A N 1
ATOM 857 C CA . GLY A 1 114 ? -7.363 -20.188 -10.672 1 93.44 114 GLY A CA 1
ATOM 858 C C . GLY A 1 114 ? -6.902 -20.625 -12.047 1 93.44 114 GLY A C 1
ATOM 859 O O . GLY A 1 114 ? -7.684 -21.188 -12.82 1 93.44 114 GLY A O 1
ATOM 860 N N . ALA A 1 115 ? -5.703 -20.484 -12.289 1 93.38 115 ALA A N 1
ATOM 861 C CA . ALA A 1 115 ? -5.113 -20.719 -13.602 1 93.38 115 ALA A CA 1
ATOM 862 C C . ALA A 1 115 ? -5.141 -22.203 -13.953 1 93.38 115 ALA A C 1
ATOM 864 O O . ALA A 1 115 ? -5.246 -22.578 -15.125 1 93.38 115 ALA A O 1
ATOM 865 N N . LYS A 1 116 ? -5.152 -23.078 -13.008 1 93.5 116 LYS A N 1
ATOM 866 C CA . LYS A 1 116 ? -5.039 -24.516 -13.258 1 93.5 116 LYS A CA 1
ATOM 867 C C . LYS A 1 116 ? -6.359 -25.094 -13.758 1 93.5 116 LYS A C 1
ATOM 869 O O . LYS A 1 116 ? -6.414 -26.25 -14.18 1 93.5 116 LYS A O 1
ATOM 874 N N . ASP A 1 117 ? -7.332 -24.25 -13.75 1 93.81 117 ASP A N 1
ATOM 875 C CA . ASP A 1 117 ? -8.648 -24.672 -14.211 1 93.81 117 ASP A CA 1
ATOM 876 C C . ASP A 1 117 ? -8.617 -25.078 -15.688 1 93.81 117 ASP A C 1
ATOM 878 O O . ASP A 1 117 ? -9.438 -25.875 -16.141 1 93.81 117 ASP A O 1
ATOM 882 N N . THR A 1 118 ? -7.668 -24.562 -16.469 1 93.19 118 THR A N 1
ATOM 883 C CA . THR A 1 118 ? -7.59 -24.812 -17.906 1 93.19 118 THR A CA 1
ATOM 884 C C . THR A 1 118 ? -6.883 -26.141 -18.172 1 93.19 118 THR A C 1
ATOM 886 O O . THR A 1 118 ? -6.922 -26.656 -19.297 1 93.19 118 THR A O 1
ATOM 889 N N . GLY A 1 119 ? -6.289 -26.719 -17.125 1 94.31 119 GLY A N 1
ATOM 890 C CA . GLY A 1 119 ? -5.395 -27.844 -17.359 1 94.31 119 GLY A CA 1
ATOM 891 C C . GLY A 1 119 ? -3.982 -27.422 -17.703 1 94.31 119 GLY A C 1
ATOM 892 O O . GLY A 1 119 ? -3.707 -26.219 -17.875 1 94.31 119 GLY A O 1
ATOM 893 N N . PRO A 1 120 ? -3.145 -28.406 -17.828 1 94.19 120 PRO A N 1
ATOM 894 C CA . PRO A 1 120 ? -1.738 -28.062 -18.062 1 94.19 120 PRO A CA 1
ATOM 895 C C . PRO A 1 120 ? -1.48 -27.531 -19.469 1 94.19 120 PRO A C 1
ATOM 897 O O . PRO A 1 120 ? -2.154 -27.938 -20.422 1 94.19 120 PRO A O 1
ATOM 900 N N . SER A 1 121 ? -0.494 -26.672 -19.641 1 94.5 121 SER A N 1
ATOM 901 C CA . SER A 1 121 ? -0.05 -26.109 -20.906 1 94.5 121 SER A CA 1
ATOM 902 C C . SER A 1 121 ? 0.977 -27 -21.594 1 94.5 121 SER A C 1
ATOM 904 O O . SER A 1 121 ? 1.379 -26.75 -22.734 1 94.5 121 SER A O 1
ATOM 906 N N . GLY A 1 122 ? 1.414 -28.047 -20.922 1 93.25 122 GLY A N 1
ATOM 907 C CA . GLY A 1 122 ? 2.531 -28.844 -21.406 1 93.25 122 GLY A CA 1
ATOM 908 C C . GLY A 1 122 ? 3.881 -28.312 -20.953 1 93.25 122 GLY A C 1
ATOM 909 O O . GLY A 1 122 ? 3.977 -27.203 -20.453 1 93.25 122 GLY A O 1
ATOM 910 N N . LEU A 1 123 ? 4.906 -29.141 -21.156 1 95.5 123 LEU A N 1
ATOM 911 C CA . LEU A 1 123 ? 6.273 -28.734 -20.844 1 95.5 123 LEU A CA 1
ATOM 912 C C . LEU A 1 123 ? 6.82 -27.797 -21.922 1 95.5 123 LEU A C 1
ATOM 914 O O . LEU A 1 123 ? 6.473 -27.938 -23.109 1 95.5 123 LEU A O 1
ATOM 918 N N . VAL A 1 124 ? 7.676 -26.875 -21.547 1 95.25 124 VAL A N 1
ATOM 919 C CA . VAL A 1 124 ? 8.164 -25.859 -22.469 1 95.25 124 VAL A CA 1
ATOM 920 C C . VAL A 1 124 ? 8.914 -26.531 -23.625 1 95.25 124 VAL A C 1
ATOM 922 O O . VAL A 1 124 ? 8.914 -26.031 -24.75 1 95.25 124 VAL A O 1
ATOM 925 N N . SER A 1 125 ? 9.531 -27.688 -23.391 1 94 125 SER A N 1
ATOM 926 C CA . SER A 1 125 ? 10.305 -28.406 -24.406 1 94 125 SER A CA 1
ATOM 927 C C . SER A 1 125 ? 9.406 -29.25 -25.297 1 94 125 SER A C 1
ATOM 929 O O . SER A 1 125 ? 9.852 -29.797 -26.312 1 94 125 SER A O 1
ATOM 931 N N . SER A 1 126 ? 8.203 -29.375 -24.875 1 93.44 126 SER A N 1
ATOM 932 C CA . SER A 1 126 ? 7.277 -30.234 -25.609 1 93.44 126 SER A CA 1
ATOM 933 C C . SER A 1 126 ? 6.676 -29.484 -26.797 1 93.44 126 SER A C 1
ATOM 935 O O . SER A 1 126 ? 6.422 -28.281 -26.734 1 93.44 126 SER A O 1
ATOM 937 N N . LYS A 1 127 ? 6.344 -30.234 -27.812 1 92.56 127 LYS A N 1
ATOM 938 C CA . LYS A 1 127 ? 5.695 -29.672 -29 1 92.56 127 LYS A CA 1
ATOM 939 C C . LYS A 1 127 ? 4.258 -29.266 -28.703 1 92.56 127 LYS A C 1
ATOM 941 O O . LYS A 1 127 ? 3.678 -28.453 -29.422 1 92.56 127 LYS A O 1
ATOM 946 N N . SER A 1 128 ? 3.74 -29.797 -27.672 1 90.81 128 SER A N 1
ATOM 947 C CA . SER A 1 128 ? 2.346 -29.531 -27.328 1 90.81 128 SER A CA 1
ATOM 948 C C . SER A 1 128 ? 2.219 -28.344 -26.406 1 90.81 128 SER A C 1
ATOM 950 O O . SER A 1 128 ? 1.117 -28 -25.969 1 90.81 128 SER A O 1
ATOM 952 N N . PHE A 1 129 ? 3.316 -27.688 -26.078 1 95 129 PHE A N 1
ATOM 953 C CA . PHE A 1 129 ? 3.283 -26.547 -25.188 1 95 129 PHE A CA 1
ATOM 954 C C . PHE A 1 129 ? 2.473 -25.406 -25.797 1 95 129 PHE A C 1
ATOM 956 O O . PHE A 1 129 ? 2.662 -25.062 -26.969 1 95 129 PHE A O 1
ATOM 963 N N . VAL A 1 130 ? 1.533 -24.875 -25.031 1 94.06 130 VAL A N 1
ATOM 964 C CA . VAL A 1 130 ? 0.711 -23.766 -25.5 1 94.06 130 VAL A CA 1
ATOM 965 C C . VAL A 1 130 ? 0.487 -22.766 -24.375 1 94.06 130 VAL A C 1
ATOM 967 O O . VAL A 1 130 ? 0.27 -23.172 -23.219 1 94.06 130 VAL A O 1
ATOM 970 N N . VAL A 1 131 ? 0.625 -21.5 -24.672 1 96.31 131 VAL A N 1
ATOM 971 C CA . VAL A 1 131 ? 0.188 -20.453 -23.75 1 96.31 131 VAL A CA 1
ATOM 972 C C . VAL A 1 131 ? -1.325 -20.281 -23.859 1 96.31 131 VAL A C 1
ATOM 974 O O . VAL A 1 131 ? -1.839 -19.906 -24.922 1 96.31 131 VAL A O 1
ATOM 977 N N . THR A 1 132 ? -2.051 -20.531 -22.766 1 96.19 132 THR A N 1
ATOM 978 C CA . THR A 1 132 ? -3.51 -20.516 -22.797 1 96.19 132 THR A CA 1
ATOM 979 C C . THR A 1 132 ? -4.035 -19.078 -22.656 1 96.19 132 THR A C 1
ATOM 981 O O . THR A 1 132 ? -3.287 -18.172 -22.281 1 96.19 132 THR A O 1
ATOM 984 N N . ASP A 1 133 ? -5.238 -18.906 -23.047 1 96.75 133 ASP A N 1
ATOM 985 C CA . ASP A 1 133 ? -5.953 -17.656 -22.828 1 96.75 133 ASP A CA 1
ATOM 986 C C . ASP A 1 133 ? -7.387 -17.922 -22.375 1 96.75 133 ASP A C 1
ATOM 988 O O . ASP A 1 133 ? -7.719 -19.031 -21.953 1 96.75 133 ASP A O 1
ATOM 992 N N . GLU A 1 134 ? -8.266 -16.906 -22.328 1 96.88 134 GLU A N 1
ATOM 993 C CA . GLU A 1 134 ? -9.602 -17.016 -21.75 1 96.88 134 GLU A CA 1
ATOM 994 C C . GLU A 1 134 ? -10.508 -17.875 -22.625 1 96.88 134 GLU A C 1
ATOM 996 O O . GLU A 1 134 ? -11.547 -18.359 -22.156 1 96.88 134 GLU A O 1
ATOM 1001 N N . SER A 1 135 ? -10.117 -18.109 -23.859 1 95 135 SER A N 1
ATOM 1002 C CA . SER A 1 135 ? -10.938 -18.891 -24.781 1 95 135 SER A CA 1
ATOM 1003 C C . SER A 1 135 ? -10.539 -20.359 -24.766 1 95 135 SER A C 1
ATOM 1005 O O . SER A 1 135 ? -11.227 -21.203 -25.359 1 95 135 SER A O 1
ATOM 1007 N N . THR A 1 136 ? -9.461 -20.625 -24.062 1 93.5 136 THR A N 1
ATOM 1008 C CA . THR A 1 136 ? -8.977 -22 -24.031 1 93.5 136 THR A CA 1
ATOM 1009 C C . THR A 1 136 ? -10 -22.922 -23.375 1 93.5 136 THR A C 1
ATOM 1011 O O . THR A 1 136 ? -10.5 -22.641 -22.297 1 93.5 136 THR A O 1
ATOM 1014 N N . VAL A 1 137 ? -10.25 -24.016 -24.031 1 90.31 137 VAL A N 1
ATOM 1015 C CA . VAL A 1 137 ? -11.094 -25.062 -23.469 1 90.31 137 VAL A CA 1
ATOM 1016 C C . VAL A 1 137 ? -10.273 -25.953 -22.547 1 90.31 137 VAL A C 1
ATOM 1018 O O . VAL A 1 137 ? -9.219 -26.469 -22.938 1 90.31 137 VAL A O 1
ATOM 1021 N N . PRO A 1 138 ? -10.766 -26.062 -21.375 1 91.19 138 PRO A N 1
ATOM 1022 C CA . PRO A 1 138 ? -10 -26.875 -20.438 1 91.19 138 PRO A CA 1
ATOM 1023 C C . PRO A 1 138 ? -9.727 -28.281 -20.969 1 91.19 138 PRO A C 1
ATOM 1025 O O . PRO A 1 138 ? -10.602 -28.891 -21.578 1 91.19 138 PRO A O 1
ATOM 1028 N N . HIS A 1 139 ? -8.461 -28.656 -20.734 1 90.69 139 HIS A N 1
ATOM 1029 C CA . HIS A 1 139 ? -8.047 -29.984 -21.188 1 90.69 139 HIS A CA 1
ATOM 1030 C C . HIS A 1 139 ? -7.227 -30.688 -20.125 1 90.69 139 HIS A C 1
ATOM 1032 O O . HIS A 1 139 ? -6.164 -30.203 -19.719 1 90.69 139 HIS A O 1
ATOM 1038 N N . ASN A 1 140 ? -7.773 -31.844 -19.625 1 88.88 140 ASN A N 1
ATOM 1039 C CA . ASN A 1 140 ? -7.129 -32.719 -18.641 1 88.88 140 ASN A CA 1
ATOM 1040 C C . ASN A 1 140 ? -6.867 -32 -17.328 1 88.88 140 ASN A C 1
ATOM 1042 O O . ASN A 1 140 ? -5.758 -32.062 -16.797 1 88.88 140 ASN A O 1
ATOM 1046 N N . PRO A 1 141 ? -7.809 -31.266 -16.859 1 90.25 141 PRO A N 1
ATOM 1047 C CA . PRO A 1 141 ? -7.641 -30.688 -15.523 1 90.25 141 PRO A CA 1
ATOM 1048 C C . PRO A 1 141 ? -7.773 -31.719 -14.406 1 90.25 141 PRO A C 1
ATOM 1050 O O . PRO A 1 141 ? -8.273 -32.812 -14.641 1 90.25 141 PRO A O 1
ATOM 1053 N N . LEU A 1 142 ? -7.254 -31.328 -13.273 1 89.81 142 LEU A N 1
ATOM 1054 C CA . LEU A 1 142 ? -7.508 -32.156 -12.102 1 89.81 142 LEU A CA 1
ATOM 1055 C C . LEU A 1 142 ? -8.984 -32.125 -11.719 1 89.81 142 LEU A C 1
ATOM 1057 O O . LEU A 1 142 ? -9.672 -31.141 -11.992 1 89.81 142 LEU A O 1
ATOM 1061 N N . PRO A 1 143 ? -9.469 -33.156 -11.094 1 89.19 143 PRO A N 1
ATOM 1062 C CA . PRO A 1 143 ? -10.891 -33.219 -10.773 1 89.19 143 PRO A CA 1
ATOM 1063 C C . PRO A 1 143 ? -11.383 -32 -9.977 1 89.19 143 PRO A C 1
ATOM 1065 O O . PRO A 1 143 ? -12.445 -31.469 -10.273 1 89.19 143 PRO A O 1
ATOM 1068 N N . MET A 1 144 ? -10.633 -31.562 -9.023 1 90.25 144 MET A N 1
ATOM 1069 C CA . MET A 1 144 ? -11.055 -30.422 -8.211 1 90.25 144 MET A CA 1
ATOM 1070 C C . MET A 1 144 ? -11.148 -29.156 -9.047 1 90.25 144 MET A C 1
ATOM 1072 O O . MET A 1 144 ? -11.992 -28.297 -8.781 1 90.25 144 MET A O 1
ATOM 1076 N N . HIS A 1 145 ? -10.336 -29.031 -10.078 1 93.62 145 HIS A N 1
ATOM 1077 C CA . HIS A 1 145 ? -10.352 -27.859 -10.938 1 93.62 145 HIS A CA 1
ATOM 1078 C C . HIS A 1 145 ? -11.547 -27.875 -11.883 1 93.62 145 HIS A C 1
ATOM 1080 O O . HIS A 1 145 ? -12.094 -26.828 -12.227 1 93.62 145 HIS A O 1
ATOM 1086 N N . VAL A 1 146 ? -11.938 -29.094 -12.266 1 93.75 146 VAL A N 1
ATOM 1087 C CA . VAL A 1 146 ? -13.133 -29.25 -13.086 1 93.75 146 VAL A CA 1
ATOM 1088 C C . VAL A 1 146 ? -14.359 -28.75 -12.312 1 93.75 146 VAL A C 1
ATOM 1090 O O . VAL A 1 146 ? -15.172 -28 -12.852 1 93.75 146 VAL A O 1
ATOM 1093 N N . ILE A 1 147 ? -14.406 -29.172 -11.102 1 95.25 147 ILE A N 1
ATOM 1094 C CA . ILE A 1 147 ? -15.531 -28.797 -10.25 1 95.25 147 ILE A CA 1
ATOM 1095 C C . ILE A 1 147 ? -15.562 -27.266 -10.102 1 95.25 147 ILE A C 1
ATOM 1097 O O . ILE A 1 147 ? -16.609 -26.656 -10.273 1 95.25 147 ILE A O 1
ATOM 1101 N N . ARG A 1 148 ? -14.469 -26.656 -9.805 1 96.44 148 ARG A N 1
ATOM 1102 C CA . ARG A 1 148 ? -14.406 -25.203 -9.617 1 96.44 148 ARG A CA 1
ATOM 1103 C C . ARG A 1 148 ? -14.781 -24.484 -10.906 1 96.44 148 ARG A C 1
ATOM 1105 O O . ARG A 1 148 ? -15.594 -23.547 -10.891 1 96.44 148 ARG A O 1
ATOM 1112 N N . HIS A 1 149 ? -14.164 -24.922 -11.984 1 95.38 149 HIS A N 1
ATOM 1113 C CA . HIS A 1 149 ? -14.414 -24.312 -13.281 1 95.38 149 HIS A CA 1
ATOM 1114 C C . HIS A 1 149 ? -15.898 -24.328 -13.633 1 95.38 149 HIS A C 1
ATOM 1116 O O . HIS A 1 149 ? -16.453 -23.312 -14.039 1 95.38 149 HIS A O 1
ATOM 1122 N N . ASN A 1 150 ? -16.562 -25.391 -13.453 1 95.62 150 ASN A N 1
ATOM 1123 C CA . ASN A 1 150 ? -17.969 -25.547 -13.812 1 95.62 150 ASN A CA 1
ATOM 1124 C C . ASN A 1 150 ? -18.875 -24.797 -12.844 1 95.62 150 ASN A C 1
ATOM 1126 O O . ASN A 1 150 ? -19.875 -24.219 -13.266 1 95.62 150 ASN A O 1
ATOM 1130 N N . THR A 1 151 ? -18.516 -24.828 -11.625 1 97.88 151 THR A N 1
ATOM 1131 C CA . THR A 1 151 ? -19.375 -24.266 -10.586 1 97.88 151 THR A CA 1
ATOM 1132 C C . THR A 1 151 ? -19.312 -22.75 -10.602 1 97.88 151 THR A C 1
ATOM 1134 O O . THR A 1 151 ? -20.344 -22.078 -10.508 1 97.88 151 THR A O 1
ATOM 1137 N N . ILE A 1 152 ? -18.141 -22.172 -10.711 1 98.06 152 ILE A N 1
ATOM 1138 C CA . ILE A 1 152 ? -17.938 -20.734 -10.477 1 98.06 152 ILE A CA 1
ATOM 1139 C C . ILE A 1 152 ? -18.656 -19.938 -11.555 1 98.06 152 ILE A C 1
ATOM 1141 O O . ILE A 1 152 ? -19.062 -18.797 -11.32 1 98.06 152 ILE A O 1
ATOM 1145 N N . GLN A 1 153 ? -18.922 -20.484 -12.727 1 97 153 GLN A N 1
ATOM 1146 C CA . GLN A 1 153 ? -19.594 -19.797 -13.828 1 97 153 GLN A CA 1
ATOM 1147 C C . GLN A 1 153 ? -21.047 -19.516 -13.492 1 97 153 GLN A C 1
ATOM 1149 O O . GLN A 1 153 ? -21.672 -18.625 -14.07 1 97 153 GLN A O 1
ATOM 1154 N N . LYS A 1 154 ? -21.562 -20.266 -12.602 1 98.44 154 LYS A N 1
ATOM 1155 C CA . LYS A 1 154 ? -22.953 -20.094 -12.195 1 98.44 154 LYS A CA 1
ATOM 1156 C C . LYS A 1 154 ? -23.172 -18.75 -11.531 1 98.44 154 LYS A C 1
ATOM 1158 O O . LYS A 1 154 ? -24.312 -18.297 -11.359 1 98.44 154 LYS A O 1
ATOM 1163 N N . ALA A 1 155 ? -22.062 -18.109 -11.133 1 98.69 155 ALA A N 1
ATOM 1164 C CA . ALA A 1 155 ? -22.172 -16.766 -10.562 1 98.69 155 ALA A CA 1
ATOM 1165 C C . ALA A 1 155 ? -22.844 -15.805 -11.539 1 98.69 155 ALA A C 1
ATOM 1167 O O . ALA A 1 155 ? -23.5 -14.852 -11.117 1 98.69 155 ALA A O 1
ATOM 1168 N N . PHE A 1 156 ? -22.781 -16.031 -12.844 1 98.5 156 PHE A N 1
ATOM 1169 C CA . PHE A 1 156 ? -23.328 -15.164 -13.883 1 98.5 156 PHE A CA 1
ATOM 1170 C C . PHE A 1 156 ? -24.844 -15.219 -13.898 1 98.5 156 PHE A C 1
ATOM 1172 O O . PHE A 1 156 ? -25.5 -14.344 -14.484 1 98.5 156 PHE A O 1
ATOM 1179 N N . ASP A 1 157 ? -25.391 -16.188 -13.266 1 98.19 157 ASP A N 1
ATOM 1180 C CA . ASP A 1 157 ? -26.844 -16.406 -13.297 1 98.19 157 ASP A CA 1
ATOM 1181 C C . ASP A 1 157 ? -27.547 -15.531 -12.266 1 98.19 157 ASP A C 1
ATOM 1183 O O . ASP A 1 157 ? -28.781 -15.562 -12.148 1 98.19 157 ASP A O 1
ATOM 1187 N N . HIS A 1 158 ? -26.859 -14.734 -11.555 1 98.12 158 HIS A N 1
ATOM 1188 C CA . HIS A 1 158 ? -27.422 -13.953 -10.461 1 98.12 158 HIS A CA 1
ATOM 1189 C C . HIS A 1 158 ? -27.453 -12.469 -10.805 1 98.12 158 HIS A C 1
ATOM 1191 O O . HIS A 1 158 ? -27.344 -11.617 -9.922 1 98.12 158 HIS A O 1
ATOM 1197 N N . ALA A 1 159 ? -27.625 -12.109 -12.016 1 95.94 159 ALA A N 1
ATOM 1198 C CA . ALA A 1 159 ? -27.516 -10.75 -12.547 1 95.94 159 ALA A CA 1
ATOM 1199 C C . ALA A 1 159 ? -28.594 -9.844 -11.961 1 95.94 159 ALA A C 1
ATOM 1201 O O . ALA A 1 159 ? -28.469 -8.617 -12.023 1 95.94 159 ALA A O 1
ATOM 1202 N N . ALA A 1 160 ? -29.625 -10.391 -11.406 1 96.88 160 ALA A N 1
ATOM 1203 C CA . ALA A 1 160 ? -30.656 -9.586 -10.766 1 96.88 160 ALA A CA 1
ATOM 1204 C C . ALA A 1 160 ? -30.141 -8.922 -9.492 1 96.88 160 ALA A C 1
ATOM 1206 O O . ALA A 1 160 ? -30.625 -7.859 -9.094 1 96.88 160 ALA A O 1
ATOM 1207 N N . ASN A 1 161 ? -29.125 -9.523 -8.914 1 98.31 161 ASN A N 1
ATOM 1208 C CA . ASN A 1 161 ? -28.609 -9.023 -7.641 1 98.31 161 ASN A CA 1
ATOM 1209 C C . ASN A 1 161 ? -27.266 -8.336 -7.809 1 98.31 161 ASN A C 1
ATOM 1211 O O . ASN A 1 161 ? -27 -7.324 -7.16 1 98.31 161 ASN A O 1
ATOM 1215 N N . PHE A 1 162 ? -26.422 -8.906 -8.625 1 98.81 162 PHE A N 1
ATOM 1216 C CA . PHE A 1 162 ? -25.078 -8.375 -8.836 1 98.81 162 PHE A CA 1
ATOM 1217 C C . PHE A 1 162 ? -24.547 -8.789 -10.203 1 98.81 162 PHE A C 1
ATOM 1219 O O . PHE A 1 162 ? -24.984 -9.789 -10.773 1 98.81 162 PHE A O 1
ATOM 1226 N N . HIS A 1 163 ? -23.641 -7.957 -10.766 1 98.81 163 HIS A N 1
ATOM 1227 C CA . HIS A 1 163 ? -22.812 -8.359 -11.898 1 98.81 163 HIS A CA 1
ATOM 1228 C C . HIS A 1 163 ? -21.594 -9.148 -11.438 1 98.81 163 HIS A C 1
ATOM 1230 O O . HIS A 1 163 ? -21.203 -9.07 -10.266 1 98.81 163 HIS A O 1
ATOM 1236 N N . ALA A 1 164 ? -21.016 -9.93 -12.375 1 98.88 164 ALA A N 1
ATOM 1237 C CA . ALA A 1 164 ? -19.875 -10.734 -11.945 1 98.88 164 ALA A CA 1
ATOM 1238 C C . ALA A 1 164 ? -18.797 -10.781 -13.023 1 98.88 164 ALA A C 1
ATOM 1240 O O . ALA A 1 164 ? -19.094 -10.891 -14.211 1 98.88 164 ALA A O 1
ATOM 1241 N N . ILE A 1 165 ? -17.562 -10.641 -12.617 1 98.94 165 ILE A N 1
ATOM 1242 C CA . ILE A 1 165 ? -16.359 -10.922 -13.391 1 98.94 165 ILE A CA 1
ATOM 1243 C C . ILE A 1 165 ? -15.523 -11.984 -12.688 1 98.94 165 ILE A C 1
ATOM 1245 O O . ILE A 1 165 ? -15.344 -11.938 -11.469 1 98.94 165 ILE A O 1
ATOM 1249 N N . LEU A 1 166 ? -15.133 -13.008 -13.422 1 98.75 166 LEU A N 1
ATOM 1250 C CA . LEU A 1 166 ? -14.18 -13.969 -12.883 1 98.75 166 LEU A CA 1
ATOM 1251 C C . LEU A 1 166 ? -12.75 -13.5 -13.094 1 98.75 166 LEU A C 1
ATOM 1253 O O . LEU A 1 166 ? -12.406 -13 -14.172 1 98.75 166 LEU A O 1
ATOM 1257 N N . THR A 1 167 ? -11.938 -13.562 -12.055 1 98.75 167 THR A N 1
ATOM 1258 C CA . THR A 1 167 ? -10.523 -13.219 -12.102 1 98.75 167 THR A CA 1
ATOM 1259 C C . THR A 1 167 ? -9.656 -14.461 -11.93 1 98.75 167 THR A C 1
ATOM 1261 O O . THR A 1 167 ? -9.875 -15.25 -11 1 98.75 167 THR A O 1
ATOM 1264 N N . ARG A 1 168 ? -8.719 -14.648 -12.773 1 98.31 168 ARG A N 1
ATOM 1265 C CA . ARG A 1 168 ? -7.914 -15.867 -12.797 1 98.31 168 ARG A CA 1
ATOM 1266 C C . ARG A 1 168 ? -6.422 -15.539 -12.766 1 98.31 168 ARG A C 1
ATOM 1268 O O . ARG A 1 168 ? -5.766 -15.523 -13.812 1 98.31 168 ARG A O 1
ATOM 1275 N N . PRO A 1 169 ? -5.895 -15.367 -11.586 1 97.88 169 PRO A N 1
ATOM 1276 C CA . PRO A 1 169 ? -4.449 -15.148 -11.484 1 97.88 169 PRO A CA 1
ATOM 1277 C C . PRO A 1 169 ? -3.646 -16.438 -11.648 1 97.88 169 PRO A C 1
ATOM 1279 O O . PRO A 1 169 ? -4.125 -17.516 -11.297 1 97.88 169 PRO A O 1
ATOM 1282 N N . THR A 1 170 ? -2.475 -16.312 -12.203 1 96.44 170 THR A N 1
ATOM 1283 C CA . THR A 1 170 ? -1.518 -17.406 -12.203 1 96.44 170 THR A CA 1
ATOM 1284 C C . THR A 1 170 ? -0.875 -17.578 -10.828 1 96.44 170 THR A C 1
ATOM 1286 O O . THR A 1 170 ? -1.409 -17.094 -9.828 1 96.44 170 THR A O 1
ATOM 1289 N N . LEU A 1 171 ? 0.22 -18.312 -10.75 1 95.38 171 LEU A N 1
ATOM 1290 C CA . LEU A 1 171 ? 0.924 -18.531 -9.492 1 95.38 171 LEU A CA 1
ATOM 1291 C C . LEU A 1 171 ? 1.372 -17.203 -8.875 1 95.38 171 LEU A C 1
ATOM 1293 O O . LEU A 1 171 ? 2.227 -16.516 -9.438 1 95.38 171 LEU A O 1
ATOM 1297 N N . ILE A 1 172 ? 0.769 -16.891 -7.754 1 95.88 172 ILE A N 1
ATOM 1298 C CA . ILE A 1 172 ? 1.038 -15.602 -7.121 1 95.88 172 ILE A CA 1
ATOM 1299 C C . ILE A 1 172 ? 2.273 -15.719 -6.23 1 95.88 172 ILE A C 1
ATOM 1301 O O . ILE A 1 172 ? 2.439 -16.703 -5.512 1 95.88 172 ILE A O 1
ATOM 1305 N N . TYR A 1 173 ? 3.15 -14.75 -6.336 1 95 173 TYR A N 1
ATOM 1306 C CA . TYR A 1 173 ? 4.277 -14.641 -5.414 1 95 173 TYR A CA 1
ATOM 1307 C C . TYR A 1 173 ? 4.363 -13.242 -4.816 1 95 173 TYR A C 1
ATOM 1309 O O . TYR A 1 173 ? 3.562 -12.367 -5.152 1 95 173 TYR A O 1
ATOM 1317 N N . GLY A 1 174 ? 5.316 -13.086 -3.904 1 93.19 174 GLY A N 1
ATOM 1318 C CA . GLY A 1 174 ? 5.52 -11.805 -3.244 1 93.19 174 GLY A CA 1
ATOM 1319 C C . GLY A 1 174 ? 5.066 -11.805 -1.796 1 93.19 174 GLY A C 1
ATOM 1320 O O . GLY A 1 174 ? 4.152 -12.539 -1.426 1 93.19 174 GLY A O 1
ATOM 1321 N N . ARG A 1 175 ? 5.781 -11.047 -1.03 1 86 175 ARG A N 1
ATOM 1322 C CA . ARG A 1 175 ? 5.477 -10.82 0.379 1 86 175 ARG A CA 1
ATOM 1323 C C . ARG A 1 175 ? 5.512 -12.133 1.16 1 86 175 ARG A C 1
ATOM 1325 O O . ARG A 1 175 ? 6.582 -12.695 1.387 1 86 175 ARG A O 1
ATOM 1332 N N . SER A 1 176 ? 4.449 -12.938 1.377 1 75.88 176 SER A N 1
ATOM 1333 C CA . SER A 1 176 ? 4.465 -14.047 2.334 1 75.88 176 SER A CA 1
ATOM 1334 C C . SER A 1 176 ? 4.215 -15.383 1.642 1 75.88 176 SER A C 1
ATOM 1336 O O . SER A 1 176 ? 4.957 -16.344 1.847 1 75.88 176 SER A O 1
ATOM 1338 N N . ALA A 1 177 ? 3.23 -15.609 0.947 1 65.25 177 ALA A N 1
ATOM 1339 C CA . ALA A 1 177 ? 2.574 -16.922 0.914 1 65.25 177 ALA A CA 1
ATOM 1340 C C . ALA A 1 177 ? 2.521 -17.469 -0.509 1 65.25 177 ALA A C 1
ATOM 1342 O O . ALA A 1 177 ? 1.465 -17.906 -0.974 1 65.25 177 ALA A O 1
ATOM 1343 N N . SER A 1 178 ? 3.592 -17.703 -0.989 1 77.94 178 SER A N 1
ATOM 1344 C CA . SER A 1 178 ? 3.539 -18.234 -2.346 1 77.94 178 SER A CA 1
ATOM 1345 C C . SER A 1 178 ? 4.121 -19.641 -2.41 1 77.94 178 SER A C 1
ATOM 1347 O O . SER A 1 178 ? 4.902 -20.031 -1.541 1 77.94 178 SER A O 1
ATOM 1349 N N . TRP A 1 179 ? 3.592 -20.453 -3.316 1 87.12 179 TRP A N 1
ATOM 1350 C CA . TRP A 1 179 ? 4.195 -21.766 -3.562 1 87.12 179 TRP A CA 1
ATOM 1351 C C . TRP A 1 179 ? 5.688 -21.625 -3.852 1 87.12 179 TRP A C 1
ATOM 1353 O O . TRP A 1 179 ? 6.457 -22.562 -3.627 1 87.12 179 TRP A O 1
ATOM 1363 N N . TYR A 1 180 ? 6.094 -20.5 -4.266 1 93 180 TYR A N 1
ATOM 1364 C CA . TYR A 1 180 ? 7.512 -20.219 -4.43 1 93 180 TYR A CA 1
ATOM 1365 C C . TYR A 1 180 ? 8.25 -20.312 -3.102 1 93 180 TYR A C 1
ATOM 1367 O O . TYR A 1 180 ? 9.438 -20.641 -3.068 1 93 180 TYR A O 1
ATOM 1375 N N . GLY A 1 181 ? 7.5 -20.078 -2.059 1 92.88 181 GLY A N 1
ATOM 1376 C CA . GLY A 1 181 ? 8.07 -20.125 -0.722 1 92.88 181 GLY A CA 1
ATOM 1377 C C . GLY A 1 181 ? 8.617 -21.484 -0.353 1 92.88 181 GLY A C 1
ATOM 1378 O O . GLY A 1 181 ? 9.578 -21.594 0.418 1 92.88 181 GLY A O 1
ATOM 1379 N N . THR A 1 182 ? 8.055 -22.531 -0.914 1 94.12 182 THR A N 1
ATOM 1380 C CA . THR A 1 182 ? 8.531 -23.875 -0.607 1 94.12 182 THR A CA 1
ATOM 1381 C C . THR A 1 182 ? 9.945 -24.078 -1.135 1 94.12 182 THR A C 1
ATOM 1383 O O . THR A 1 182 ? 10.75 -24.766 -0.507 1 94.12 182 THR A O 1
ATOM 1386 N N . ILE A 1 183 ? 10.227 -23.5 -2.258 1 96.06 183 ILE A N 1
ATOM 1387 C CA . ILE A 1 183 ? 11.555 -23.578 -2.842 1 96.06 183 ILE A CA 1
ATOM 1388 C C . ILE A 1 183 ? 12.539 -22.766 -2.014 1 96.06 183 ILE A C 1
ATOM 1390 O O . ILE A 1 183 ? 13.633 -23.234 -1.679 1 96.06 183 ILE A O 1
ATOM 1394 N N . LEU A 1 184 ? 12.148 -21.547 -1.641 1 96 184 LEU A N 1
ATOM 1395 C CA . LEU A 1 184 ? 12.984 -20.688 -0.811 1 96 184 LEU A CA 1
ATOM 1396 C C . LEU A 1 184 ? 13.297 -21.344 0.526 1 96 184 LEU A C 1
ATOM 1398 O O . LEU A 1 184 ? 14.43 -21.297 0.998 1 96 184 LEU A O 1
ATOM 1402 N N . HIS A 1 185 ? 12.258 -21.969 1.071 1 95.12 185 HIS A N 1
ATOM 1403 C CA . HIS A 1 185 ? 12.414 -22.594 2.379 1 95.12 185 HIS A CA 1
ATOM 1404 C C . HIS A 1 185 ? 13.406 -23.75 2.324 1 95.12 185 HIS A C 1
ATOM 1406 O O . HIS A 1 185 ? 14.242 -23.891 3.215 1 95.12 185 HIS A O 1
ATOM 1412 N N . GLN A 1 186 ? 13.32 -24.562 1.313 1 95.88 186 GLN A N 1
ATOM 1413 C CA . GLN A 1 186 ? 14.266 -25.656 1.146 1 95.88 186 GLN A CA 1
ATOM 1414 C C . GLN A 1 186 ? 15.695 -25.141 1.033 1 95.88 186 GLN A C 1
ATOM 1416 O O . GLN A 1 186 ? 16.609 -25.688 1.658 1 95.88 186 GLN A O 1
ATOM 1421 N N . ALA A 1 187 ? 15.859 -24.141 0.244 1 97.06 187 ALA A N 1
ATOM 1422 C CA . ALA A 1 187 ? 17.188 -23.562 0.034 1 97.06 187 ALA A CA 1
ATOM 1423 C C . ALA A 1 187 ? 17.734 -22.969 1.326 1 97.06 187 ALA A C 1
ATOM 1425 O O . ALA A 1 187 ? 18.938 -23.031 1.584 1 97.06 187 ALA A O 1
ATOM 1426 N N . ALA A 1 188 ? 16.875 -22.391 2.127 1 95.44 188 ALA A N 1
ATOM 1427 C CA . ALA A 1 188 ? 17.281 -21.719 3.357 1 95.44 188 ALA A CA 1
ATOM 1428 C C . ALA A 1 188 ? 17.625 -22.719 4.449 1 95.44 188 ALA A C 1
ATOM 1430 O O . ALA A 1 188 ? 18.391 -22.422 5.363 1 95.44 188 ALA A O 1
ATOM 1431 N N . THR A 1 189 ? 17.078 -23.938 4.402 1 94.94 189 THR A N 1
ATOM 1432 C CA . THR A 1 189 ? 17.125 -24.797 5.578 1 94.94 189 THR A CA 1
ATOM 1433 C C . THR A 1 189 ? 17.875 -26.094 5.27 1 94.94 189 THR A C 1
ATOM 1435 O O . THR A 1 189 ? 18.094 -26.922 6.156 1 94.94 189 THR A O 1
ATOM 1438 N N . GLY A 1 190 ? 18.281 -26.281 4.035 1 95.25 190 GLY A N 1
ATOM 1439 C CA . GLY A 1 190 ? 18.953 -27.531 3.686 1 95.25 190 GLY A CA 1
ATOM 1440 C C . GLY A 1 190 ? 19.906 -27.391 2.512 1 95.25 190 GLY A C 1
ATOM 1441 O O . GLY A 1 190 ? 20.125 -26.281 2.016 1 95.25 190 GLY A O 1
ATOM 1442 N N . ASP A 1 191 ? 20.344 -28.609 2.074 1 96.75 191 ASP A N 1
ATOM 1443 C CA . ASP A 1 191 ? 21.328 -28.625 0.989 1 96.75 191 ASP A CA 1
ATOM 1444 C C . ASP A 1 191 ? 20.719 -29.219 -0.286 1 96.75 191 ASP A C 1
ATOM 1446 O O . ASP A 1 191 ? 21.406 -29.375 -1.29 1 96.75 191 ASP A O 1
ATOM 1450 N N . GLN A 1 192 ? 19.453 -29.516 -0.151 1 97.19 192 GLN A N 1
ATOM 1451 C CA . GLN A 1 192 ? 18.766 -30.094 -1.298 1 97.19 192 GLN A CA 1
ATOM 1452 C C . GLN A 1 192 ? 17.484 -29.312 -1.613 1 97.19 192 GLN A C 1
ATOM 1454 O O . GLN A 1 192 ? 16.797 -28.844 -0.705 1 97.19 192 GLN A O 1
ATOM 1459 N N . ILE A 1 193 ? 17.203 -29.141 -2.834 1 97.75 193 ILE A N 1
ATOM 1460 C CA . ILE A 1 193 ? 15.938 -28.656 -3.35 1 97.75 193 ILE A CA 1
ATOM 1461 C C . ILE A 1 193 ? 15.25 -29.75 -4.168 1 97.75 193 ILE A C 1
ATOM 1463 O O . ILE A 1 193 ? 15.758 -30.156 -5.215 1 97.75 193 ILE A O 1
ATOM 1467 N N . VAL A 1 194 ? 14.164 -30.25 -3.611 1 97.31 194 VAL A N 1
ATOM 1468 C CA . VAL A 1 194 ? 13.414 -31.312 -4.27 1 97.31 194 VAL A CA 1
ATOM 1469 C C . VAL A 1 194 ? 12.148 -30.734 -4.898 1 97.31 194 VAL A C 1
ATOM 1471 O O . VAL A 1 194 ? 11.312 -30.141 -4.207 1 97.31 194 VAL A O 1
ATOM 1474 N N . LEU A 1 195 ? 12.039 -30.953 -6.164 1 97.5 195 LEU A N 1
ATOM 1475 C CA . LEU A 1 195 ? 10.922 -30.453 -6.945 1 97.5 195 LEU A CA 1
ATOM 1476 C C . LEU A 1 195 ? 10.219 -31.578 -7.691 1 97.5 195 LEU A C 1
ATOM 1478 O O . LEU A 1 195 ? 10.742 -32.688 -7.758 1 97.5 195 LEU A O 1
ATOM 1482 N N . TYR A 1 196 ? 9.117 -31.344 -8.203 1 97.19 196 TYR A N 1
ATOM 1483 C CA . TYR A 1 196 ? 8.336 -32.406 -8.852 1 97.19 196 TYR A CA 1
ATOM 1484 C C . TYR A 1 196 ? 8.102 -32.062 -10.32 1 97.19 196 TYR A C 1
ATOM 1486 O O . TYR A 1 196 ? 7.863 -30.922 -10.672 1 97.19 196 TYR A O 1
ATOM 1494 N N . GLY A 1 197 ? 8.062 -33.094 -11.125 1 95.88 197 GLY A N 1
ATOM 1495 C CA . GLY A 1 197 ? 7.992 -32.969 -12.57 1 95.88 197 GLY A CA 1
ATOM 1496 C C . GLY A 1 197 ? 9.352 -32.969 -13.234 1 95.88 197 GLY A C 1
ATOM 1497 O O . GLY A 1 197 ? 10.094 -33.938 -13.148 1 95.88 197 GLY A O 1
ATOM 1498 N N . SER A 1 198 ? 9.664 -31.844 -13.914 1 96.56 198 SER A N 1
ATOM 1499 C CA . SER A 1 198 ? 10.953 -31.703 -14.57 1 96.56 198 SER A CA 1
ATOM 1500 C C . SER A 1 198 ? 11.398 -30.234 -14.594 1 96.56 198 SER A C 1
ATOM 1502 O O . SER A 1 198 ? 10.648 -29.344 -14.188 1 96.56 198 SER A O 1
ATOM 1504 N N . GLU A 1 199 ? 12.578 -30.047 -15.047 1 97.56 199 GLU A N 1
ATOM 1505 C CA . GLU A 1 199 ? 13.125 -28.688 -15.133 1 97.56 199 GLU A CA 1
ATOM 1506 C C . GLU A 1 199 ? 12.359 -27.859 -16.156 1 97.56 199 GLU A C 1
ATOM 150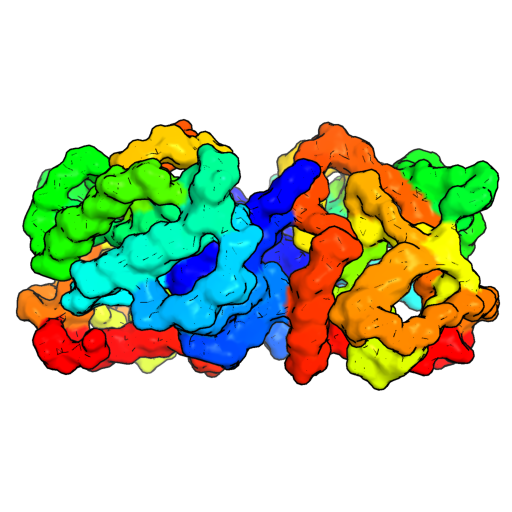8 O O . GLU A 1 199 ? 12.438 -26.625 -16.141 1 97.56 199 GLU A O 1
ATOM 1513 N N . ASP A 1 200 ? 11.555 -28.562 -16.984 1 97.81 200 ASP A N 1
ATOM 1514 C CA . ASP A 1 200 ? 10.859 -27.891 -18.078 1 97.81 200 ASP A CA 1
ATOM 1515 C C . ASP A 1 200 ? 9.453 -27.469 -17.656 1 97.81 200 ASP A C 1
ATOM 1517 O O . ASP A 1 200 ? 8.727 -26.844 -18.438 1 97.81 200 ASP A O 1
ATOM 1521 N N . VAL A 1 201 ? 9.078 -27.781 -16.406 1 97.69 201 VAL A N 1
ATOM 1522 C CA . VAL A 1 201 ? 7.801 -27.312 -15.883 1 97.69 201 VAL A CA 1
ATOM 1523 C C . VAL A 1 201 ? 7.781 -25.781 -15.859 1 97.69 201 VAL A C 1
ATOM 1525 O O . VAL A 1 201 ? 8.758 -25.156 -15.461 1 97.69 201 VAL A O 1
ATOM 1528 N N . VAL A 1 202 ? 6.652 -25.219 -16.266 1 97.5 202 VAL A N 1
ATOM 1529 C CA . VAL A 1 202 ? 6.52 -23.781 -16.375 1 97.5 202 VAL A CA 1
ATOM 1530 C C . VAL A 1 202 ? 5.848 -23.234 -15.117 1 97.5 202 VAL A C 1
ATOM 1532 O O . VAL A 1 202 ? 4.781 -23.703 -14.719 1 97.5 202 VAL A O 1
ATOM 1535 N N . TYR A 1 203 ? 6.5 -22.297 -14.453 1 96.75 203 TYR A N 1
ATOM 1536 C CA . TYR A 1 203 ? 5.906 -21.406 -13.461 1 96.75 203 TYR A CA 1
ATOM 1537 C C . TYR A 1 203 ? 5.68 -20.016 -14.039 1 96.75 203 TYR A C 1
ATOM 1539 O O . TYR A 1 203 ? 6.641 -19.281 -14.305 1 96.75 203 TYR A O 1
ATOM 1547 N N . HIS A 1 204 ? 4.477 -19.766 -14.281 1 97.06 204 HIS A N 1
ATOM 1548 C CA . HIS A 1 204 ? 4.113 -18.438 -14.742 1 97.06 204 HIS A CA 1
ATOM 1549 C C . HIS A 1 204 ? 3.615 -17.562 -13.594 1 97.06 204 HIS A C 1
ATOM 1551 O O . HIS A 1 204 ? 2.406 -17.453 -13.367 1 97.06 204 HIS A O 1
ATOM 1557 N N . GLY A 1 205 ? 4.5 -16.844 -12.961 1 95.5 205 GLY A N 1
ATOM 1558 C CA . GLY A 1 205 ? 4.199 -16.141 -11.727 1 95.5 205 GLY A CA 1
ATOM 1559 C C . GLY A 1 205 ? 3.668 -14.734 -11.953 1 95.5 205 GLY A C 1
ATOM 1560 O O . GLY A 1 205 ? 3.791 -14.188 -13.047 1 95.5 205 GLY A O 1
ATOM 1561 N N . VAL A 1 206 ? 3.029 -14.156 -10.992 1 97.56 206 VAL A N 1
ATOM 1562 C CA . VAL A 1 206 ? 2.607 -12.758 -10.938 1 97.56 206 VAL A CA 1
ATOM 1563 C C . VAL A 1 206 ? 2.66 -12.266 -9.492 1 97.56 206 VAL A C 1
ATOM 1565 O O . VAL A 1 206 ? 2.262 -12.977 -8.57 1 97.56 206 VAL A O 1
ATOM 1568 N N . HIS A 1 207 ? 3.242 -11.133 -9.305 1 97.75 207 HIS A N 1
ATOM 1569 C CA . HIS A 1 207 ? 3.338 -10.594 -7.949 1 97.75 207 HIS A CA 1
ATOM 1570 C C . HIS A 1 207 ? 1.964 -10.219 -7.406 1 97.75 207 HIS A C 1
ATOM 1572 O O . HIS A 1 207 ? 1.141 -9.648 -8.125 1 97.75 207 HIS A O 1
ATOM 1578 N N . VAL A 1 208 ? 1.743 -10.43 -6.172 1 97.56 208 VAL A N 1
ATOM 1579 C CA . VAL A 1 208 ? 0.436 -10.266 -5.543 1 97.56 208 VAL A CA 1
ATOM 1580 C C . VAL A 1 208 ? -0.018 -8.812 -5.66 1 97.56 208 VAL A C 1
ATOM 1582 O O . VAL A 1 208 ? -1.21 -8.539 -5.82 1 97.56 208 VAL A O 1
ATOM 1585 N N . ASP A 1 209 ? 0.888 -7.844 -5.578 1 97.88 209 ASP A N 1
ATOM 1586 C CA . ASP A 1 209 ? 0.548 -6.43 -5.715 1 97.88 209 ASP A CA 1
ATOM 1587 C C . ASP A 1 209 ? -0.011 -6.129 -7.105 1 97.88 209 ASP A C 1
ATOM 1589 O O . ASP A 1 209 ? -0.907 -5.297 -7.25 1 97.88 209 ASP A O 1
ATOM 1593 N N . ASP A 1 210 ? 0.556 -6.77 -8.109 1 98.5 210 ASP A N 1
ATOM 1594 C CA . ASP A 1 210 ? 0.058 -6.578 -9.469 1 98.5 210 ASP A CA 1
ATOM 1595 C C . ASP A 1 210 ? -1.318 -7.215 -9.641 1 98.5 210 ASP A C 1
ATOM 1597 O O . ASP A 1 210 ? -2.148 -6.715 -10.406 1 98.5 210 ASP A O 1
ATOM 1601 N N . VAL A 1 211 ? -1.536 -8.352 -8.945 1 98.69 211 VAL A N 1
ATOM 1602 C CA . VAL A 1 211 ? -2.863 -8.961 -8.969 1 98.69 211 VAL A CA 1
ATOM 1603 C C . VAL A 1 211 ? -3.883 -8 -8.359 1 98.69 211 VAL A C 1
ATOM 1605 O O . VAL A 1 211 ? -4.965 -7.797 -8.922 1 98.69 211 VAL A O 1
ATOM 1608 N N . ALA A 1 212 ? -3.543 -7.371 -7.234 1 98.75 212 ALA A N 1
ATOM 1609 C CA . ALA A 1 212 ? -4.426 -6.406 -6.59 1 98.75 212 ALA A CA 1
ATOM 1610 C C . ALA A 1 212 ? -4.73 -5.23 -7.516 1 98.75 212 ALA A C 1
ATOM 1612 O O . ALA A 1 212 ? -5.863 -4.754 -7.574 1 98.75 212 ALA A O 1
ATOM 1613 N N . GLU A 1 213 ? -3.709 -4.793 -8.242 1 98.81 213 GLU A N 1
ATOM 1614 C CA . GLU A 1 213 ? -3.906 -3.729 -9.219 1 98.81 213 GLU A CA 1
ATOM 1615 C C . GLU A 1 213 ? -4.902 -4.145 -10.297 1 98.81 213 GLU A C 1
ATOM 1617 O O . GLU A 1 213 ? -5.734 -3.342 -10.727 1 98.81 213 GLU A O 1
ATOM 1622 N N . ALA A 1 214 ? -4.805 -5.352 -10.742 1 98.94 214 ALA A N 1
ATOM 1623 C CA . ALA A 1 214 ? -5.734 -5.855 -11.75 1 98.94 214 ALA A CA 1
ATOM 1624 C C . ALA A 1 214 ? -7.172 -5.824 -11.227 1 98.94 214 ALA A C 1
ATOM 1626 O O . ALA A 1 214 ? -8.086 -5.418 -11.945 1 98.94 214 ALA A O 1
ATOM 1627 N N . TYR A 1 215 ? -7.375 -6.273 -9.992 1 98.94 215 TYR A N 1
ATOM 1628 C CA . TYR A 1 215 ? -8.711 -6.25 -9.398 1 98.94 215 TYR A CA 1
ATOM 1629 C C . TYR A 1 215 ? -9.273 -4.836 -9.391 1 98.94 215 TYR A C 1
ATOM 1631 O O . TYR A 1 215 ? -10.438 -4.625 -9.742 1 98.94 215 TYR A O 1
ATOM 1639 N N . PHE A 1 216 ? -8.461 -3.857 -9.008 1 98.94 216 PHE A N 1
ATOM 1640 C CA . PHE A 1 216 ? -8.906 -2.471 -8.938 1 98.94 216 PHE A CA 1
ATOM 1641 C C . PHE A 1 216 ? -9.273 -1.949 -10.328 1 98.94 216 PHE A C 1
ATOM 1643 O O . PHE A 1 216 ? -10.305 -1.291 -10.492 1 98.94 216 PHE A O 1
ATOM 1650 N N . LEU A 1 217 ? -8.414 -2.246 -11.312 1 98.94 217 LEU A N 1
ATOM 1651 C CA . LEU A 1 217 ? -8.664 -1.771 -12.664 1 98.94 217 LEU A CA 1
ATOM 1652 C C . LEU A 1 217 ? -9.914 -2.424 -13.25 1 98.94 217 LEU A C 1
ATOM 1654 O O . LEU A 1 217 ? -10.68 -1.776 -13.969 1 98.94 217 LEU A O 1
ATOM 1658 N N . LEU A 1 218 ? -10.109 -3.719 -12.945 1 98.94 218 LEU A N 1
ATOM 1659 C CA . LEU A 1 218 ? -11.32 -4.375 -13.406 1 98.94 218 LEU A CA 1
ATOM 1660 C C . LEU A 1 218 ? -12.555 -3.729 -12.789 1 98.94 218 LEU A C 1
ATOM 1662 O O . LEU A 1 218 ? -13.57 -3.533 -13.469 1 98.94 218 LEU A O 1
ATOM 1666 N N . ALA A 1 219 ? -12.492 -3.367 -11.555 1 98.88 219 ALA A N 1
ATOM 1667 C CA . ALA A 1 219 ? -13.602 -2.744 -10.844 1 98.88 219 ALA A CA 1
ATOM 1668 C C . ALA A 1 219 ? -13.914 -1.363 -11.414 1 98.88 219 ALA A C 1
ATOM 1670 O O . ALA A 1 219 ? -15.078 -0.971 -11.508 1 98.88 219 ALA A O 1
ATOM 1671 N N . THR A 1 220 ? -12.898 -0.609 -11.867 1 98.5 220 THR A N 1
ATOM 1672 C CA . THR A 1 220 ? -13.094 0.813 -12.125 1 98.5 220 THR A CA 1
ATOM 1673 C C . THR A 1 220 ? -13.109 1.1 -13.625 1 98.5 220 THR A C 1
ATOM 1675 O O . THR A 1 220 ? -13.727 2.068 -14.07 1 98.5 220 THR A O 1
ATOM 1678 N N . LYS A 1 221 ? -12.406 0.278 -14.383 1 98.69 221 LYS A N 1
ATOM 1679 C CA . LYS A 1 221 ? -12.305 0.554 -15.812 1 98.69 221 LYS A CA 1
ATOM 1680 C C . LYS A 1 221 ? -13.242 -0.341 -16.625 1 98.69 221 LYS A C 1
ATOM 1682 O O . LYS A 1 221 ? -13.734 0.057 -17.672 1 98.69 221 LYS A O 1
ATOM 1687 N N . VAL A 1 222 ? -13.477 -1.585 -16.141 1 98.62 222 VAL A N 1
ATOM 1688 C CA . VAL A 1 222 ? -14.391 -2.498 -16.812 1 98.62 222 VAL A CA 1
ATOM 1689 C C . VAL A 1 222 ? -15.773 -2.418 -16.172 1 98.62 222 VAL A C 1
ATOM 1691 O O . VAL A 1 222 ? -16.75 -2.072 -16.828 1 98.62 222 VAL A O 1
ATOM 1694 N N . GLY A 1 223 ? -15.812 -2.607 -14.922 1 97.94 223 GLY A N 1
ATOM 1695 C CA . GLY A 1 223 ? -17.047 -2.471 -14.18 1 97.94 223 GLY A CA 1
ATOM 1696 C C . GLY A 1 223 ? -18.109 -3.463 -14.609 1 97.94 223 GLY A C 1
ATOM 1697 O O . GLY A 1 223 ? -17.812 -4.613 -14.93 1 97.94 223 GLY A O 1
ATOM 1698 N N . SER A 1 224 ? -19.344 -3.08 -14.547 1 96.94 224 SER A N 1
ATOM 1699 C CA . SER A 1 224 ? -20.484 -3.947 -14.797 1 96.94 224 SER A CA 1
ATOM 1700 C C . SER A 1 224 ? -20.547 -4.367 -16.266 1 96.94 224 SER A C 1
ATOM 1702 O O . SER A 1 224 ? -21.203 -5.359 -16.594 1 96.94 224 SER A O 1
ATOM 1704 N N . ARG A 1 225 ? -19.875 -3.625 -17.156 1 97.56 225 ARG A N 1
ATOM 1705 C CA . ARG A 1 225 ? -19.844 -3.982 -18.562 1 97.56 225 ARG A CA 1
ATOM 1706 C C . ARG A 1 225 ? -19.156 -5.324 -18.781 1 97.56 225 ARG A C 1
ATOM 1708 O O . ARG A 1 225 ? -19.328 -5.957 -19.828 1 97.56 225 ARG A O 1
ATOM 1715 N N . GLY A 1 226 ? -18.406 -5.73 -17.734 1 98.44 226 GLY A N 1
ATOM 1716 C CA . GLY A 1 226 ? -17.656 -6.977 -17.844 1 98.44 226 GLY A CA 1
ATOM 1717 C C . GLY A 1 226 ? -18.438 -8.172 -17.328 1 98.44 226 GLY A C 1
ATOM 1718 O O . GLY A 1 226 ? -17.906 -9.281 -17.234 1 98.44 226 GLY A O 1
ATOM 1719 N N . HIS A 1 227 ? -19.75 -8.023 -17.031 1 98.56 227 HIS A N 1
ATOM 1720 C CA . HIS A 1 227 ? -20.531 -9.148 -16.547 1 98.56 227 HIS A CA 1
ATOM 1721 C C . HIS A 1 227 ? -20.422 -10.344 -17.484 1 98.56 227 HIS A C 1
ATOM 1723 O O . HIS A 1 227 ? -20.594 -10.203 -18.703 1 98.56 227 HIS A O 1
ATOM 1729 N N . GLY A 1 228 ? -20.078 -11.508 -16.922 1 98.56 228 GLY A N 1
ATOM 1730 C CA . GLY A 1 228 ? -20 -12.734 -17.703 1 98.56 228 GLY A CA 1
ATOM 1731 C C . GLY A 1 228 ? -18.609 -13 -18.25 1 98.56 228 GLY A C 1
ATOM 1732 O O . GLY A 1 228 ? -18.375 -14.023 -18.891 1 98.56 228 GLY A O 1
ATOM 1733 N N . GLU A 1 229 ? -17.703 -12.07 -17.953 1 98.5 229 GLU A N 1
ATOM 1734 C CA . GLU A 1 229 ? -16.359 -12.195 -18.516 1 98.5 229 GLU A CA 1
ATOM 1735 C C . GLU A 1 229 ? -15.391 -12.797 -17.516 1 98.5 229 GLU A C 1
ATOM 1737 O O . GLU A 1 229 ? -15.648 -12.789 -16.312 1 98.5 229 GLU A O 1
ATOM 1742 N N . LEU A 1 230 ? -14.359 -13.375 -18.031 1 98.44 230 LEU A N 1
ATOM 1743 C CA . LEU A 1 230 ? -13.203 -13.891 -17.297 1 98.44 230 LEU A CA 1
ATOM 1744 C C . LEU A 1 230 ? -11.922 -13.203 -17.75 1 98.44 230 LEU A C 1
ATOM 1746 O O . LEU A 1 230 ? -11.719 -12.977 -18.953 1 98.44 230 LEU A O 1
ATOM 1750 N N . TYR A 1 231 ? -11.094 -12.812 -16.812 1 98.81 231 TYR A N 1
ATOM 1751 C CA . TYR A 1 231 ? -9.82 -12.188 -17.141 1 98.81 231 TYR A CA 1
ATOM 1752 C C . TYR A 1 231 ? -8.664 -12.914 -16.469 1 98.81 231 TYR A C 1
ATOM 1754 O O . TYR A 1 231 ? -8.664 -13.094 -15.258 1 98.81 231 TYR A O 1
ATOM 1762 N N . ASN A 1 232 ? -7.652 -13.312 -17.297 1 98.69 232 ASN A N 1
ATOM 1763 C CA . ASN A 1 232 ? -6.395 -13.852 -16.781 1 98.69 232 ASN A CA 1
ATOM 1764 C C . ASN A 1 232 ? -5.48 -12.742 -16.266 1 98.69 232 ASN A C 1
ATOM 1766 O O . ASN A 1 232 ? -5.453 -11.641 -16.828 1 98.69 232 ASN A O 1
ATOM 1770 N N . ILE A 1 233 ? -4.801 -13 -15.211 1 98.75 233 ILE A N 1
ATOM 1771 C CA . ILE A 1 233 ? -3.795 -12.109 -14.648 1 98.75 233 ILE A CA 1
ATOM 1772 C C . ILE A 1 233 ? -2.451 -12.828 -14.555 1 98.75 233 ILE A C 1
ATOM 1774 O O . ILE A 1 233 ? -2.285 -13.742 -13.75 1 98.75 233 ILE A O 1
ATOM 1778 N N . ALA A 1 234 ? -1.479 -12.445 -15.305 1 98.38 234 ALA A N 1
ATOM 1779 C CA . ALA A 1 234 ? -0.184 -13.109 -15.414 1 98.38 234 ALA A CA 1
ATOM 1780 C C . ALA A 1 234 ? 0.904 -12.125 -15.828 1 98.38 234 ALA A C 1
ATOM 1782 O O . ALA A 1 234 ? 0.627 -11.141 -16.516 1 98.38 234 ALA A O 1
ATOM 1783 N N . ASN A 1 235 ? 2.1 -12.391 -15.398 1 97.94 235 ASN A N 1
ATOM 1784 C CA . ASN A 1 235 ? 3.238 -11.602 -15.852 1 97.94 235 ASN A CA 1
ATOM 1785 C C . ASN A 1 235 ? 3.402 -11.68 -17.375 1 97.94 235 ASN A C 1
ATOM 1787 O O . ASN A 1 235 ? 2.795 -12.531 -18.016 1 97.94 235 ASN A O 1
ATOM 1791 N N . ASP A 1 236 ? 4.223 -10.797 -17.875 1 97.31 236 ASP A N 1
ATOM 1792 C CA . ASP A 1 236 ? 4.492 -10.758 -19.312 1 97.31 236 ASP A CA 1
ATOM 1793 C C . ASP A 1 236 ? 5.273 -11.992 -19.75 1 97.31 236 ASP A C 1
ATOM 1795 O O . ASP A 1 236 ? 5.105 -12.469 -20.875 1 97.31 236 ASP A O 1
ATOM 1799 N N . GLU A 1 237 ? 6.098 -12.477 -18.844 1 97.06 237 GLU A N 1
ATOM 1800 C CA . GLU A 1 237 ? 6.941 -13.633 -19.156 1 97.06 237 GLU A CA 1
ATOM 1801 C C . GLU A 1 237 ? 6.824 -14.703 -18.078 1 97.06 237 GLU A C 1
ATOM 1803 O O . GLU A 1 237 ? 6.508 -14.398 -16.922 1 97.06 237 GLU A O 1
ATOM 1808 N N . TYR A 1 238 ? 6.996 -15.953 -18.469 1 97.75 238 TYR A N 1
ATOM 1809 C CA . TYR A 1 238 ? 7.047 -17.078 -17.531 1 97.75 238 TYR A CA 1
ATOM 1810 C C . TYR A 1 238 ? 8.477 -17.562 -17.344 1 97.75 238 TYR A C 1
ATOM 1812 O O . TYR A 1 238 ? 9.383 -17.156 -18.078 1 97.75 238 TYR A O 1
ATOM 1820 N N . GLU A 1 239 ? 8.664 -18.375 -16.328 1 97.44 239 GLU A N 1
ATOM 1821 C CA . GLU A 1 239 ? 9.945 -19.031 -16.047 1 97.44 239 GLU A CA 1
ATOM 1822 C C . GLU A 1 239 ? 9.781 -20.547 -15.945 1 97.44 239 GLU A C 1
ATOM 1824 O O . GLU A 1 239 ? 8.656 -21.047 -15.906 1 97.44 239 GLU A O 1
ATOM 1829 N N . THR A 1 240 ? 10.898 -21.219 -15.984 1 97.88 240 THR A N 1
ATOM 1830 C CA . THR A 1 240 ? 10.844 -22.656 -15.789 1 97.88 240 THR A CA 1
ATOM 1831 C C . THR A 1 240 ? 11.281 -23.031 -14.375 1 97.88 240 THR A C 1
ATOM 1833 O O . THR A 1 240 ? 12.023 -22.281 -13.734 1 97.88 240 THR A O 1
ATOM 1836 N N . LEU A 1 241 ? 10.781 -24.156 -13.992 1 97.62 241 LEU A N 1
ATOM 1837 C CA . LEU A 1 241 ? 11.125 -24.625 -12.656 1 97.62 241 LEU A CA 1
ATOM 1838 C C . LEU A 1 241 ? 12.633 -24.812 -12.516 1 97.62 241 LEU A C 1
ATOM 1840 O O . LEU A 1 241 ? 13.195 -24.547 -11.453 1 97.62 241 LEU A O 1
ATOM 1844 N N . GLY A 1 242 ? 13.281 -25.312 -13.562 1 98 242 GLY A N 1
ATOM 1845 C CA . GLY A 1 242 ? 14.734 -25.438 -13.539 1 98 242 GLY A CA 1
ATOM 1846 C C . GLY A 1 242 ? 15.445 -24.109 -13.328 1 98 242 GLY A C 1
ATOM 1847 O O . GLY A 1 242 ? 16.328 -24 -12.469 1 98 242 GLY A O 1
ATOM 1848 N N . ALA A 1 243 ? 15.094 -23.141 -14.078 1 97.69 243 ALA A N 1
ATOM 1849 C CA . ALA A 1 243 ? 15.695 -21.812 -13.969 1 97.69 243 ALA A CA 1
ATOM 1850 C C . ALA A 1 243 ? 15.453 -21.219 -12.594 1 97.69 243 ALA A C 1
ATOM 1852 O O . ALA A 1 243 ? 16.344 -20.562 -12.023 1 97.69 243 ALA A O 1
ATOM 1853 N N . ILE A 1 244 ? 14.266 -21.422 -12.062 1 97.75 244 ILE A N 1
ATOM 1854 C CA . ILE A 1 244 ? 13.898 -20.922 -10.75 1 97.75 244 ILE A CA 1
ATOM 1855 C C . ILE A 1 244 ? 14.766 -21.578 -9.672 1 97.75 244 ILE A C 1
ATOM 1857 O O . ILE A 1 244 ? 15.32 -20.891 -8.812 1 97.75 244 ILE A O 1
ATOM 1861 N N . ALA A 1 245 ? 14.875 -22.844 -9.773 1 97.94 245 ALA A N 1
ATOM 1862 C CA . ALA A 1 245 ? 15.664 -23.578 -8.789 1 97.94 245 ALA A CA 1
ATOM 1863 C C . ALA A 1 245 ? 17.125 -23.125 -8.797 1 97.94 245 ALA A C 1
ATOM 1865 O O . ALA A 1 245 ? 17.734 -22.938 -7.738 1 97.94 245 ALA A O 1
ATOM 1866 N N . GLU A 1 246 ? 17.656 -22.969 -9.938 1 98.25 246 GLU A N 1
ATOM 1867 C CA . GLU A 1 246 ? 19.047 -22.531 -10.062 1 98.25 246 GLU A CA 1
ATOM 1868 C C . GLU A 1 246 ? 19.234 -21.125 -9.477 1 98.25 246 GLU A C 1
ATOM 1870 O O . GLU A 1 246 ? 20.203 -20.875 -8.766 1 98.25 246 GLU A O 1
ATOM 1875 N N . ALA A 1 247 ? 18.344 -20.25 -9.828 1 98.12 247 ALA A N 1
ATOM 1876 C CA . ALA A 1 247 ? 18.422 -18.891 -9.32 1 98.12 247 ALA A CA 1
ATOM 1877 C C . ALA A 1 247 ? 18.328 -18.859 -7.797 1 98.12 247 ALA A C 1
ATOM 1879 O O . ALA A 1 247 ? 19.078 -18.141 -7.137 1 98.12 247 ALA A O 1
ATOM 1880 N N . VAL A 1 248 ? 17.391 -19.656 -7.254 1 98.12 248 VAL A N 1
ATOM 1881 C CA . VAL A 1 248 ? 17.203 -19.719 -5.809 1 98.12 248 VAL A CA 1
ATOM 1882 C C . VAL A 1 248 ? 18.453 -20.297 -5.156 1 98.12 248 VAL A C 1
ATOM 1884 O O . VAL A 1 248 ? 18.938 -19.766 -4.152 1 98.12 248 VAL A O 1
ATOM 1887 N N . SER A 1 249 ? 18.953 -21.375 -5.734 1 98.5 249 SER A N 1
ATOM 1888 C CA . SER A 1 249 ? 20.188 -21.969 -5.207 1 98.5 249 SER A CA 1
ATOM 1889 C C . SER A 1 249 ? 21.312 -20.938 -5.16 1 98.5 249 SER A C 1
ATOM 1891 O O . SER A 1 249 ? 21.969 -20.781 -4.129 1 98.5 249 SER A O 1
ATOM 1893 N N . LYS A 1 250 ? 21.484 -20.25 -6.188 1 98.19 250 LYS A N 1
ATOM 1894 C CA . LYS A 1 250 ? 22.531 -19.234 -6.258 1 98.19 250 LYS A CA 1
ATOM 1895 C C . LYS A 1 250 ? 22.328 -18.156 -5.188 1 98.19 250 LYS A C 1
ATOM 1897 O O . LYS A 1 250 ? 23.281 -17.75 -4.527 1 98.19 250 LYS A O 1
ATOM 1902 N N . GLU A 1 251 ? 21.094 -17.688 -4.988 1 97.44 251 GLU A N 1
ATOM 1903 C CA . GLU A 1 251 ? 20.766 -16.656 -4.012 1 97.44 251 GLU A CA 1
ATOM 1904 C C . GLU A 1 251 ? 21.109 -17.109 -2.594 1 97.44 251 GLU A C 1
ATOM 1906 O O . GLU A 1 251 ? 21.469 -16.281 -1.746 1 97.44 251 GLU A O 1
ATOM 1911 N N . TYR A 1 252 ? 21.016 -18.422 -2.393 1 97.19 252 TYR A N 1
ATOM 1912 C CA . TYR A 1 252 ? 21.234 -18.938 -1.051 1 97.19 252 TYR A CA 1
ATOM 1913 C C . TYR A 1 252 ? 22.609 -19.578 -0.933 1 97.19 252 TYR A C 1
ATOM 1915 O O . TYR A 1 252 ? 22.828 -20.453 -0.086 1 97.19 252 TYR A O 1
ATOM 1923 N N . GLY A 1 253 ? 23.578 -19.281 -1.864 1 95.12 253 GLY A N 1
ATOM 1924 C CA . GLY A 1 253 ? 24.953 -19.688 -1.691 1 95.12 253 GLY A CA 1
ATOM 1925 C C . GLY A 1 253 ? 25.422 -20.672 -2.748 1 95.12 253 GLY A C 1
ATOM 1926 O O . GLY A 1 253 ? 26.625 -20.906 -2.904 1 95.12 253 GLY A O 1
ATOM 1927 N N . GLY A 1 254 ? 24.547 -21.391 -3.496 1 91.94 254 GLY A N 1
ATOM 1928 C CA . GLY A 1 254 ? 24.906 -22.109 -4.715 1 91.94 254 GLY A CA 1
ATOM 1929 C C . GLY A 1 254 ? 25.344 -23.531 -4.465 1 91.94 254 GLY A C 1
ATOM 1930 O O . GLY A 1 254 ? 25.891 -24.188 -5.359 1 91.94 254 GLY A O 1
ATOM 1931 N N . GLN A 1 255 ? 25.094 -24.125 -3.41 1 92.69 255 GLN A N 1
ATOM 1932 C CA . GLN A 1 255 ? 25.641 -25.453 -3.105 1 92.69 255 GLN A CA 1
ATOM 1933 C C . GLN A 1 255 ? 24.516 -26.484 -2.998 1 92.69 255 GLN A C 1
ATOM 1935 O O . GLN A 1 255 ? 24.766 -27.625 -2.586 1 92.69 255 GLN A O 1
ATOM 1940 N N . HIS A 1 256 ? 23.422 -26.203 -3.549 1 97.62 256 HIS A N 1
ATOM 1941 C CA . HIS A 1 256 ? 22.312 -27.125 -3.359 1 97.62 256 HIS A CA 1
ATOM 1942 C C . HIS A 1 256 ? 22.281 -28.188 -4.453 1 97.62 256 HIS A C 1
ATOM 1944 O O . HIS A 1 256 ? 22.547 -27.891 -5.621 1 97.62 256 HIS A O 1
ATOM 1950 N N . THR A 1 257 ? 21.984 -29.422 -4.082 1 98.25 257 THR A N 1
ATOM 1951 C CA . THR A 1 257 ? 21.594 -30.422 -5.062 1 98.25 257 THR A CA 1
ATOM 1952 C C . THR A 1 257 ? 20.141 -30.25 -5.469 1 98.25 257 THR A C 1
ATOM 1954 O O . THR A 1 257 ? 19.25 -30.234 -4.613 1 98.25 257 THR A O 1
ATOM 1957 N N . ILE A 1 258 ? 19.906 -30.078 -6.742 1 98.38 258 ILE A N 1
ATOM 1958 C CA . ILE A 1 258 ? 18.562 -29.906 -7.262 1 98.38 258 ILE A CA 1
ATOM 1959 C C . ILE A 1 258 ? 18.062 -31.219 -7.871 1 98.38 258 ILE A C 1
ATOM 1961 O O . ILE A 1 258 ? 18.719 -31.781 -8.758 1 98.38 258 ILE A O 1
ATOM 1965 N N . THR A 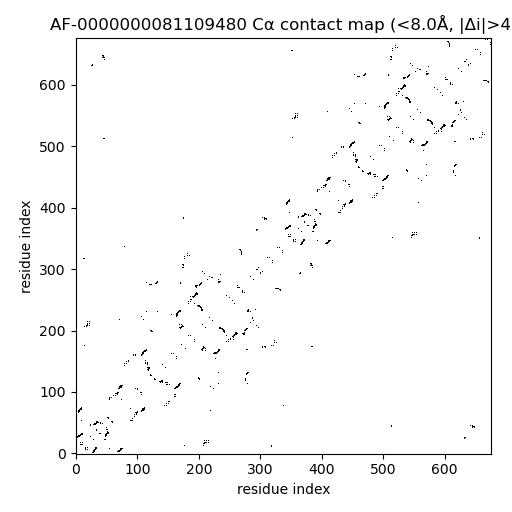1 259 ? 16.984 -31.719 -7.363 1 98.12 259 THR A N 1
ATOM 1966 C CA . THR A 1 259 ? 16.438 -33 -7.832 1 98.12 259 THR A CA 1
ATOM 1967 C C . THR A 1 259 ? 14.984 -32.812 -8.281 1 98.12 259 THR A C 1
ATOM 1969 O O . THR A 1 259 ? 14.203 -32.125 -7.613 1 98.12 259 THR A O 1
ATOM 1972 N N . PHE A 1 260 ? 14.672 -33.438 -9.383 1 98.06 260 PHE A N 1
ATOM 1973 C CA . PHE A 1 260 ? 13.305 -33.5 -9.883 1 98.06 260 PHE A CA 1
ATOM 1974 C C . PHE A 1 260 ? 12.734 -34.906 -9.773 1 98.06 260 PHE A C 1
ATOM 1976 O O . PHE A 1 260 ? 13.281 -35.844 -10.344 1 98.06 260 PHE A O 1
ATOM 1983 N N . LYS A 1 261 ? 11.672 -35.031 -9.047 1 97.44 261 LYS A N 1
ATOM 1984 C CA . LYS A 1 261 ? 10.977 -36.312 -8.906 1 97.44 261 LYS A CA 1
ATOM 1985 C C . LYS A 1 261 ? 9.719 -36.344 -9.773 1 97.44 261 LYS A C 1
ATOM 1987 O O . LYS A 1 261 ? 9.086 -35.312 -10 1 97.44 261 LYS A O 1
ATOM 1992 N N . PRO A 1 262 ? 9.383 -37.562 -10.258 1 96.62 262 PRO A N 1
ATOM 1993 C CA . PRO A 1 262 ? 8.109 -37.656 -10.977 1 96.62 262 PRO A CA 1
ATOM 1994 C C . PRO A 1 262 ? 6.902 -37.344 -10.086 1 96.62 262 PRO A C 1
ATOM 1996 O O . PRO A 1 262 ? 6.941 -37.625 -8.883 1 96.62 262 PRO A O 1
ATOM 1999 N N . VAL A 1 263 ? 5.902 -36.781 -10.703 1 96 263 VAL A N 1
ATOM 2000 C CA . VAL A 1 263 ? 4.648 -36.562 -9.992 1 96 263 VAL A CA 1
ATOM 2001 C C . VAL A 1 263 ? 3.877 -37.875 -9.844 1 96 263 VAL A C 1
ATOM 2003 O O . VAL A 1 263 ? 3.635 -38.562 -10.836 1 96 263 VAL A O 1
ATOM 2006 N N . GLU A 1 264 ? 3.551 -38.156 -8.625 1 94.81 264 GLU A N 1
ATOM 2007 C CA . GLU A 1 264 ? 2.697 -39.312 -8.375 1 94.81 264 GLU A CA 1
ATOM 2008 C C . GLU A 1 264 ? 1.226 -38.906 -8.32 1 94.81 264 GLU A C 1
ATOM 2010 O O . GLU A 1 264 ? 0.847 -38.031 -7.531 1 94.81 264 GLU A O 1
ATOM 2015 N N . SER A 1 265 ? 0.453 -39.625 -9.133 1 90.69 265 SER A N 1
ATOM 2016 C CA . SER A 1 265 ? -0.979 -39.344 -9.156 1 90.69 265 SER A CA 1
ATOM 2017 C C . SER A 1 265 ? -1.606 -39.531 -7.781 1 90.69 265 SER A C 1
ATOM 2019 O O . SER A 1 265 ? -1.286 -40.469 -7.07 1 90.69 265 SER A O 1
ATOM 2021 N N . GLY A 1 266 ? -2.363 -38.594 -7.434 1 90.25 266 GLY A N 1
ATOM 2022 C CA . GLY A 1 266 ? -3.082 -38.688 -6.172 1 90.25 266 GLY A CA 1
ATOM 2023 C C . GLY A 1 266 ? -2.387 -37.969 -5.031 1 90.25 266 GLY A C 1
ATOM 2024 O O . GLY A 1 266 ? -2.92 -37.875 -3.924 1 90.25 266 GLY A O 1
ATOM 2025 N N . LYS A 1 267 ? -1.287 -37.5 -5.258 1 93.25 267 LYS A N 1
ATOM 2026 C CA . LYS A 1 267 ? -0.585 -36.688 -4.273 1 93.25 267 LYS A CA 1
ATOM 2027 C C . LYS A 1 267 ? -0.688 -35.219 -4.613 1 93.25 267 LYS A C 1
ATOM 2029 O O . LYS A 1 267 ? 0.071 -34.719 -5.445 1 93.25 267 LYS A O 1
ATOM 2034 N N . LEU A 1 268 ? -1.499 -34.562 -3.932 1 89.88 268 LEU A N 1
ATOM 2035 C CA . LEU A 1 268 ? -1.971 -33.219 -4.297 1 89.88 268 LEU A CA 1
ATOM 2036 C C . LEU A 1 268 ? -0.811 -32.25 -4.363 1 89.88 268 LEU A C 1
ATOM 2038 O O . LEU A 1 268 ? -0.702 -31.469 -5.32 1 89.88 268 LEU A O 1
ATOM 2042 N N . TYR A 1 269 ? 0.065 -32.25 -3.355 1 92.19 269 TYR A N 1
ATOM 2043 C CA . TYR A 1 269 ? 1.187 -31.297 -3.34 1 92.19 269 TYR A CA 1
ATOM 2044 C C . TYR A 1 269 ? 2.041 -31.453 -4.594 1 92.19 269 TYR A C 1
ATOM 2046 O O . TYR A 1 269 ? 2.424 -30.469 -5.215 1 92.19 269 TYR A O 1
ATOM 2054 N N . GLN A 1 270 ? 2.311 -32.719 -4.965 1 94.69 270 GLN A N 1
ATOM 2055 C CA . GLN A 1 270 ? 3.119 -33 -6.145 1 94.69 270 GLN A CA 1
ATOM 2056 C C . GLN A 1 270 ? 2.404 -32.562 -7.418 1 94.69 270 GLN A C 1
ATOM 2058 O O . GLN A 1 270 ? 3.016 -31.969 -8.305 1 94.69 270 GLN A O 1
ATOM 2063 N N . GLU A 1 271 ? 1.146 -32.844 -7.426 1 93 271 GLU A N 1
ATOM 2064 C CA . GLU A 1 271 ? 0.345 -32.5 -8.602 1 93 271 GLU A CA 1
ATOM 2065 C C . GLU A 1 271 ? 0.26 -31 -8.789 1 93 271 GLU A C 1
ATOM 2067 O O . GLU A 1 271 ? 0.319 -30.516 -9.914 1 93 271 GLU A O 1
ATOM 2072 N N . LEU A 1 272 ? 0.182 -30.297 -7.688 1 91.44 272 LEU A N 1
ATOM 2073 C CA . LEU A 1 272 ? 0.056 -28.859 -7.758 1 91.44 272 LEU A CA 1
ATOM 2074 C C . LEU A 1 272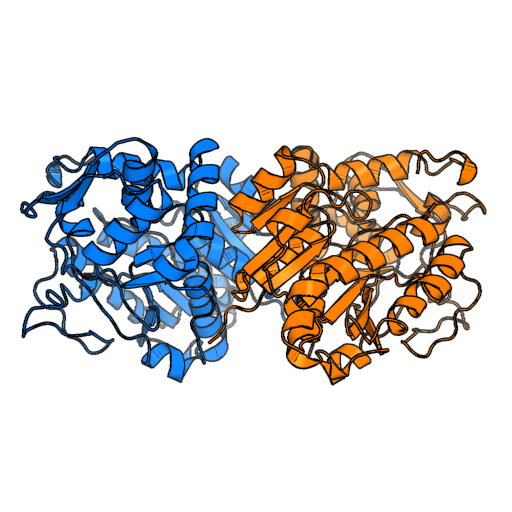 ? 1.394 -28.203 -8.102 1 91.44 272 LEU A C 1
ATOM 2076 O O . LEU A 1 272 ? 1.446 -27.266 -8.898 1 91.44 272 LEU A O 1
ATOM 2080 N N . THR A 1 273 ? 2.484 -28.672 -7.531 1 94.19 273 THR A N 1
ATOM 2081 C CA . THR A 1 273 ? 3.779 -28.016 -7.691 1 94.19 273 THR A CA 1
ATOM 2082 C C . THR A 1 273 ? 4.477 -28.5 -8.961 1 94.19 273 THR A C 1
ATOM 2084 O O . THR A 1 273 ? 5.398 -27.859 -9.453 1 94.19 273 THR A O 1
ATOM 2087 N N . GLY A 1 274 ? 4.027 -29.656 -9.492 1 94.81 274 GLY A N 1
ATOM 2088 C CA . GLY A 1 274 ? 4.547 -30.156 -10.75 1 94.81 274 GLY A CA 1
ATOM 2089 C C . GLY A 1 274 ? 3.674 -29.797 -11.938 1 94.81 274 GLY A C 1
ATOM 2090 O O . GLY A 1 274 ? 3.855 -30.328 -13.039 1 94.81 274 GLY A O 1
ATOM 2091 N N . PHE A 1 275 ? 2.744 -28.906 -11.734 1 94.69 275 PHE A N 1
ATOM 2092 C CA . PHE A 1 275 ? 1.76 -28.5 -12.734 1 94.69 275 PHE A CA 1
ATOM 2093 C C . PHE A 1 275 ? 2.324 -27.422 -13.648 1 94.69 275 PHE A C 1
ATOM 2095 O O . PHE A 1 275 ? 2.539 -26.281 -13.211 1 94.69 275 PHE A O 1
ATOM 2102 N N . SER A 1 276 ? 2.566 -27.75 -14.945 1 96.31 276 SER A N 1
ATOM 2103 C CA . SER A 1 276 ? 3.111 -26.797 -15.906 1 96.31 276 SER A CA 1
ATOM 2104 C C . SER A 1 276 ? 2.006 -25.969 -16.547 1 96.31 276 SER A C 1
ATOM 2106 O O . SER A 1 276 ? 1.085 -26.516 -17.156 1 96.31 276 SER A O 1
ATOM 2108 N N . HIS A 1 277 ? 2.156 -24.656 -16.391 1 95.88 277 HIS A N 1
ATOM 2109 C CA . HIS A 1 277 ? 1.062 -23.844 -16.906 1 95.88 277 HIS A CA 1
ATOM 2110 C C . HIS A 1 277 ? 1.536 -22.438 -17.266 1 95.88 277 HIS A C 1
ATOM 2112 O O . HIS A 1 277 ? 2.285 -21.828 -16.5 1 95.88 277 HIS A O 1
ATOM 2118 N N . ALA A 1 278 ? 1.146 -21.938 -18.438 1 97 278 ALA A N 1
ATOM 2119 C CA . ALA A 1 278 ? 1.363 -20.578 -18.906 1 97 278 ALA A CA 1
ATOM 2120 C C . ALA A 1 278 ? 0.08 -19.984 -19.484 1 97 278 ALA A C 1
ATOM 2122 O O . ALA A 1 278 ? -0.688 -20.688 -20.156 1 97 278 ALA A O 1
ATOM 2123 N N . MET A 1 279 ? -0.161 -18.719 -19.219 1 97.12 279 MET A N 1
ATOM 2124 C CA . MET A 1 279 ? -1.358 -18.094 -19.766 1 97.12 279 MET A CA 1
ATOM 2125 C C . MET A 1 279 ? -1.101 -16.625 -20.125 1 97.12 279 MET A C 1
ATOM 2127 O O . MET A 1 279 ? -0.181 -16.016 -19.594 1 97.12 279 MET A O 1
ATOM 2131 N N . SER A 1 280 ? -1.944 -16.094 -21.016 1 97.88 280 SER A N 1
ATOM 2132 C CA . SER A 1 280 ? -1.837 -14.711 -21.484 1 97.88 280 SER A CA 1
ATOM 2133 C C . SER A 1 280 ? -2.758 -13.789 -20.703 1 97.88 280 SER A C 1
ATOM 2135 O O . SER A 1 280 ? -3.893 -14.148 -20.391 1 97.88 280 SER A O 1
ATOM 2137 N N . ALA A 1 281 ? -2.266 -12.578 -20.375 1 98.5 281 ALA A N 1
ATOM 2138 C CA . ALA A 1 281 ? -3.09 -11.555 -19.734 1 98.5 281 ALA A CA 1
ATOM 2139 C C . ALA A 1 281 ? -3.479 -10.461 -20.719 1 98.5 281 ALA A C 1
ATOM 2141 O O . ALA A 1 281 ? -3.844 -9.352 -20.328 1 98.5 281 ALA A O 1
ATOM 2142 N N . GLU A 1 282 ? -3.383 -10.719 -22.031 1 98.62 282 GLU A N 1
ATOM 2143 C CA . GLU A 1 282 ? -3.602 -9.711 -23.062 1 98.62 282 GLU A CA 1
ATOM 2144 C C . GLU A 1 282 ? -5.012 -9.125 -22.969 1 98.62 282 GLU A C 1
ATOM 2146 O O . GLU A 1 282 ? -5.207 -7.93 -23.188 1 98.62 282 GLU A O 1
ATOM 2151 N N . LYS A 1 283 ? -6.016 -9.977 -22.734 1 98.69 283 LYS A N 1
ATOM 2152 C CA . LYS A 1 283 ? -7.391 -9.5 -22.625 1 98.69 283 LYS A CA 1
ATOM 2153 C C . LYS A 1 283 ? -7.504 -8.43 -21.531 1 98.69 283 LYS A C 1
ATOM 2155 O O . LYS A 1 283 ? -8.156 -7.402 -21.734 1 98.69 283 LYS A O 1
ATOM 2160 N N . LEU A 1 284 ? -6.887 -8.625 -20.375 1 98.81 284 LEU A N 1
ATOM 2161 C CA . LEU A 1 284 ? -6.883 -7.691 -19.25 1 98.81 284 LEU A CA 1
ATOM 2162 C C . LEU A 1 284 ? -6.184 -6.391 -19.641 1 98.81 284 LEU A C 1
ATOM 2164 O O . LEU A 1 284 ? -6.684 -5.301 -19.344 1 98.81 284 LEU A O 1
ATOM 2168 N N . LYS A 1 285 ? -5.027 -6.508 -20.297 1 98.81 285 LYS A N 1
ATOM 2169 C CA . LYS A 1 285 ? -4.266 -5.34 -20.734 1 98.81 285 LYS A CA 1
ATOM 2170 C C . LYS A 1 285 ? -5.098 -4.453 -21.656 1 98.81 285 LYS A C 1
ATOM 2172 O O . LYS A 1 285 ? -5.141 -3.232 -21.469 1 98.81 285 LYS A O 1
ATOM 2177 N N . LYS A 1 286 ? -5.785 -5.059 -22.531 1 98.56 286 LYS A N 1
ATOM 2178 C CA . LYS A 1 286 ? -6.59 -4.324 -23.5 1 98.56 286 LYS A CA 1
ATOM 2179 C C . LYS A 1 286 ? -7.82 -3.709 -22.844 1 98.56 286 LYS A C 1
ATOM 2181 O O . LYS A 1 286 ? -8.164 -2.553 -23.109 1 98.56 286 LYS A O 1
ATOM 2186 N N . ALA A 1 287 ? -8.469 -4.441 -21.969 1 98.69 287 ALA A N 1
ATOM 2187 C CA . ALA A 1 287 ? -9.758 -4.043 -21.422 1 98.69 287 ALA A CA 1
ATOM 2188 C C . ALA A 1 287 ? -9.586 -2.988 -20.328 1 98.69 287 ALA A C 1
ATOM 2190 O O . ALA A 1 287 ? -10.438 -2.115 -20.172 1 98.69 287 ALA A O 1
ATOM 2191 N N . ALA A 1 288 ? -8.477 -3.035 -19.578 1 98.69 288 ALA A N 1
ATOM 2192 C CA . ALA A 1 288 ? -8.398 -2.229 -18.375 1 98.69 288 ALA A CA 1
ATOM 2193 C C . ALA A 1 288 ? -7.102 -1.425 -18.328 1 98.69 288 ALA A C 1
ATOM 2195 O O . ALA A 1 288 ? -6.883 -0.635 -17.406 1 98.69 288 ALA A O 1
ATOM 2196 N N . GLY A 1 289 ? -6.195 -1.604 -19.25 1 98.5 289 GLY A N 1
ATOM 2197 C CA . GLY A 1 289 ? -4.918 -0.908 -19.266 1 98.5 289 GLY A CA 1
ATOM 2198 C C . GLY A 1 289 ? -3.939 -1.439 -18.234 1 98.5 289 GLY A C 1
ATOM 2199 O O . GLY A 1 289 ? -3.053 -0.714 -17.781 1 98.5 289 GLY A O 1
ATOM 2200 N N . TRP A 1 290 ? -4.066 -2.658 -17.828 1 98.62 290 TRP A N 1
ATOM 2201 C CA . TRP A 1 290 ? -3.209 -3.27 -16.812 1 98.62 290 TRP A CA 1
ATOM 2202 C C . TRP A 1 290 ? -1.802 -3.492 -17.359 1 98.62 290 TRP A C 1
ATOM 2204 O O . TRP A 1 290 ? -1.632 -3.852 -18.531 1 98.62 290 TRP A O 1
ATOM 2214 N N . LYS A 1 291 ? -0.814 -3.277 -16.578 1 97.94 291 LYS A N 1
ATOM 2215 C CA . LYS A 1 291 ? 0.584 -3.557 -16.891 1 97.94 291 LYS A CA 1
ATOM 2216 C C . LYS A 1 291 ? 1.298 -4.184 -15.688 1 97.94 291 LYS A C 1
ATOM 2218 O O . LYS A 1 291 ? 1.009 -3.846 -14.539 1 97.94 291 LYS A O 1
ATOM 2223 N N . GLN A 1 292 ? 2.17 -5.125 -15.984 1 98.12 292 GLN A N 1
ATOM 2224 C CA . GLN A 1 292 ? 3.057 -5.633 -14.938 1 98.12 292 GLN A CA 1
ATOM 2225 C C . GLN A 1 292 ? 3.971 -4.531 -14.414 1 98.12 292 GLN A C 1
ATOM 2227 O O . GLN A 1 292 ? 4.664 -3.867 -15.188 1 98.12 292 GLN A O 1
ATOM 2232 N N . LYS A 1 293 ? 3.947 -4.301 -13.117 1 97.56 293 LYS A N 1
ATOM 2233 C CA . LYS A 1 293 ? 4.805 -3.283 -12.516 1 97.56 293 LYS A CA 1
ATOM 2234 C C . LYS A 1 293 ? 5.961 -3.922 -11.75 1 97.56 293 LYS A C 1
ATOM 2236 O O . LYS A 1 293 ? 7.098 -3.449 -11.828 1 97.56 293 LYS A O 1
ATOM 2241 N N . LYS A 1 294 ? 5.68 -4.961 -11.016 1 97.12 294 LYS A N 1
ATOM 2242 C CA . LYS A 1 294 ? 6.676 -5.629 -10.188 1 97.12 294 LYS A CA 1
ATOM 2243 C C . LYS A 1 294 ? 7.59 -6.516 -11.023 1 97.12 294 LYS A C 1
ATOM 2245 O O . LYS A 1 294 ? 7.168 -7.062 -12.047 1 97.12 294 LYS A O 1
ATOM 2250 N N . PRO A 1 295 ? 8.844 -6.676 -10.617 1 95.25 295 PRO A N 1
ATOM 2251 C CA . PRO A 1 295 ? 9.734 -7.586 -11.344 1 95.25 295 PRO A CA 1
ATOM 2252 C C . PRO A 1 295 ? 9.25 -9.031 -11.312 1 95.25 295 PRO A C 1
ATOM 2254 O O . PRO A 1 295 ? 8.516 -9.422 -10.406 1 95.25 295 PRO A O 1
ATOM 2257 N N . GLY A 1 296 ? 9.664 -9.75 -12.406 1 95.5 296 GLY A N 1
ATOM 2258 C CA . GLY A 1 296 ? 9.445 -11.188 -12.344 1 95.5 296 GLY A CA 1
ATOM 2259 C C . GLY A 1 296 ? 10.117 -11.844 -11.148 1 95.5 296 GLY A C 1
ATOM 2260 O O . GLY A 1 296 ? 10.914 -11.211 -10.453 1 95.5 296 GLY A O 1
ATOM 2261 N N . PHE A 1 297 ? 9.82 -13.102 -10.945 1 95.88 297 PHE A N 1
ATOM 2262 C CA . PHE A 1 297 ? 10.273 -13.773 -9.734 1 95.88 297 PHE A CA 1
ATOM 2263 C C . PHE A 1 297 ? 11.797 -13.766 -9.648 1 95.88 297 PHE A C 1
ATOM 2265 O O . PHE A 1 297 ? 12.367 -13.305 -8.656 1 95.88 297 PHE A O 1
ATOM 2272 N N . THR A 1 298 ? 12.469 -14.242 -10.68 1 96.31 298 THR A N 1
ATOM 2273 C CA . THR A 1 298 ? 13.922 -14.352 -10.633 1 96.31 298 THR A CA 1
ATOM 2274 C C . THR A 1 298 ? 14.57 -12.969 -10.617 1 96.31 298 THR A C 1
ATOM 2276 O O . THR A 1 298 ? 15.586 -12.758 -9.938 1 96.31 298 THR A O 1
ATOM 2279 N N . GLU A 1 299 ? 13.953 -12.062 -11.375 1 95.25 299 GLU A N 1
ATOM 2280 C CA . GLU A 1 299 ? 14.469 -10.695 -11.414 1 95.25 299 GLU A CA 1
ATOM 2281 C C . GLU A 1 299 ? 14.398 -10.039 -10.039 1 95.25 299 GLU A C 1
ATOM 2283 O O . GLU A 1 299 ? 15.297 -9.289 -9.656 1 95.25 299 GLU A O 1
ATOM 2288 N N . GLY A 1 300 ? 13.297 -10.336 -9.312 1 95.06 300 GLY A N 1
ATOM 2289 C CA . GLY A 1 300 ? 13.078 -9.734 -8.008 1 95.06 300 GLY A CA 1
ATOM 2290 C C . GLY A 1 300 ? 13.461 -10.641 -6.855 1 95.06 300 GLY A C 1
ATOM 2291 O O . GLY A 1 300 ? 13.102 -10.391 -5.707 1 95.06 300 GLY A O 1
ATOM 2292 N N . LEU A 1 301 ? 14.25 -11.641 -7.125 1 96.5 301 LEU A N 1
ATOM 2293 C CA . LEU A 1 301 ? 14.469 -12.734 -6.184 1 96.5 301 LEU A CA 1
ATOM 2294 C C . LEU A 1 301 ? 15.164 -12.227 -4.922 1 96.5 301 LEU A C 1
ATOM 2296 O O . LEU A 1 301 ? 14.789 -12.602 -3.809 1 96.5 301 LEU A O 1
ATOM 2300 N N . LYS A 1 302 ? 16.109 -11.383 -5.027 1 96.12 302 LYS A N 1
ATOM 2301 C CA . LYS A 1 302 ? 16.875 -10.906 -3.875 1 96.12 302 LYS A CA 1
ATOM 2302 C C . LYS A 1 302 ? 15.953 -10.219 -2.867 1 96.12 302 LYS A C 1
ATOM 2304 O O . LYS A 1 302 ? 16.016 -10.508 -1.671 1 96.12 302 LYS A O 1
ATOM 2309 N N . VAL A 1 303 ? 15.062 -9.375 -3.352 1 96.12 303 VAL A N 1
ATOM 2310 C CA . VAL A 1 303 ? 14.156 -8.625 -2.496 1 96.12 303 VAL A CA 1
ATOM 2311 C C . VAL A 1 303 ? 13.086 -9.562 -1.932 1 96.12 303 VAL A C 1
ATOM 2313 O O . VAL A 1 303 ? 12.805 -9.539 -0.731 1 96.12 303 VAL A O 1
ATOM 2316 N N . TYR A 1 304 ? 12.578 -10.422 -2.75 1 94.62 304 TYR A N 1
ATOM 2317 C CA . TYR A 1 304 ? 11.5 -11.312 -2.33 1 94.62 304 TYR A CA 1
ATOM 2318 C C . TYR A 1 304 ? 12 -12.328 -1.314 1 94.62 304 TYR A C 1
ATOM 2320 O O . TYR A 1 304 ? 11.336 -12.586 -0.305 1 94.62 304 TYR A O 1
ATOM 2328 N N . SER A 1 305 ? 13.164 -12.93 -1.613 1 96.19 305 SER A N 1
ATOM 2329 C CA . SER A 1 305 ? 13.688 -13.93 -0.69 1 96.19 305 SER A CA 1
ATOM 2330 C C . SER A 1 305 ? 13.977 -13.32 0.679 1 96.19 305 SER A C 1
ATOM 2332 O O . SER A 1 305 ? 13.688 -13.938 1.709 1 96.19 305 SER A O 1
ATOM 2334 N N . ALA A 1 306 ? 14.5 -12.086 0.695 1 96.31 306 ALA A N 1
ATOM 2335 C CA . ALA A 1 306 ? 14.75 -11.406 1.964 1 96.31 306 ALA A CA 1
ATOM 2336 C C . ALA A 1 306 ? 13.453 -11.18 2.729 1 96.31 306 ALA A C 1
ATOM 2338 O O . ALA A 1 306 ? 13.391 -11.414 3.938 1 96.31 306 ALA A O 1
ATOM 2339 N N . SER A 1 307 ? 12.469 -10.703 2.043 1 96.19 307 SER A N 1
ATOM 2340 C CA . SER A 1 307 ? 11.164 -10.461 2.654 1 96.19 307 SER A CA 1
ATOM 2341 C C . SER A 1 307 ? 10.562 -11.75 3.203 1 96.19 307 SER A C 1
ATOM 2343 O O . SER A 1 307 ? 10.133 -11.797 4.355 1 96.19 307 SER A O 1
ATOM 2345 N N . TYR A 1 308 ? 10.594 -12.781 2.365 1 95.06 308 TYR A N 1
ATOM 2346 C CA . TYR A 1 308 ? 10.047 -14.07 2.768 1 95.06 308 TYR A CA 1
ATOM 2347 C C . TYR A 1 308 ? 10.758 -14.594 4.008 1 95.06 308 TYR A C 1
ATOM 2349 O O . TYR A 1 308 ? 10.109 -15.031 4.965 1 95.06 308 TYR A O 1
ATOM 2357 N N . ASN A 1 309 ? 12.086 -14.547 3.98 1 94.94 309 ASN A N 1
ATOM 2358 C CA . ASN A 1 309 ? 12.867 -15.031 5.113 1 94.94 309 ASN A CA 1
ATOM 2359 C C . ASN A 1 309 ? 12.547 -14.266 6.391 1 94.94 309 ASN A C 1
ATOM 2361 O O . ASN A 1 309 ? 12.43 -14.859 7.465 1 94.94 309 ASN A O 1
ATOM 2365 N N . GLU A 1 310 ? 12.398 -12.992 6.254 1 95.12 310 GLU A N 1
ATOM 2366 C CA . GLU A 1 310 ? 12.07 -12.172 7.418 1 95.12 310 GLU A CA 1
ATOM 2367 C C . GLU A 1 310 ? 10.688 -12.516 7.961 1 95.12 310 GLU A C 1
ATOM 2369 O O . GLU A 1 310 ? 10.508 -12.633 9.172 1 95.12 310 GLU A O 1
ATOM 2374 N N . LEU A 1 311 ? 9.742 -12.688 7.102 1 93.81 311 LEU A N 1
ATOM 2375 C CA . LEU A 1 311 ? 8.383 -13.023 7.508 1 93.81 311 LEU A CA 1
ATOM 2376 C C . LEU A 1 311 ? 8.336 -14.406 8.156 1 93.81 311 LEU A C 1
ATOM 2378 O O . LEU A 1 311 ? 7.652 -14.594 9.164 1 93.81 311 LEU A O 1
ATOM 2382 N N . PHE A 1 312 ? 9.055 -15.297 7.555 1 93.06 312 PHE A N 1
ATOM 2383 C CA . PHE A 1 312 ? 9.094 -16.641 8.117 1 93.06 312 PHE A CA 1
ATOM 2384 C C . PHE A 1 312 ? 9.711 -16.641 9.508 1 93.06 312 PHE A C 1
ATOM 2386 O O . PHE A 1 312 ? 9.203 -17.297 10.422 1 93.06 312 PHE A O 1
ATOM 2393 N N . LYS A 1 313 ? 10.789 -15.906 9.633 1 93.25 313 LYS A N 1
ATOM 2394 C CA . LYS A 1 313 ? 11.461 -15.773 10.922 1 93.25 313 LYS A CA 1
ATOM 2395 C C . LYS A 1 313 ? 10.508 -15.219 11.984 1 93.25 313 LYS A C 1
ATOM 2397 O O . LYS A 1 313 ? 10.562 -15.625 13.141 1 93.25 313 LYS A O 1
ATOM 2402 N N . LYS A 1 314 ? 9.586 -14.422 11.594 1 93 314 LYS A N 1
ATOM 2403 C CA . LYS A 1 314 ? 8.656 -13.773 12.516 1 93 314 LYS A CA 1
ATOM 2404 C C . LYS A 1 314 ? 7.43 -14.641 12.758 1 93 314 LYS A C 1
ATOM 2406 O O . LYS A 1 314 ? 6.555 -14.281 13.547 1 93 314 LYS A O 1
ATOM 2411 N N . GLY A 1 315 ? 7.32 -15.703 12.055 1 92.44 315 GLY A N 1
ATOM 2412 C CA . GLY A 1 315 ? 6.215 -16.625 12.258 1 92.44 315 GLY A CA 1
ATOM 2413 C C . GLY A 1 315 ? 4.953 -16.203 11.523 1 92.44 315 GLY A C 1
ATOM 2414 O O . GLY A 1 315 ? 3.842 -16.438 12.008 1 92.44 315 GLY A O 1
ATOM 2415 N N . ASP A 1 316 ? 5.117 -15.547 10.398 1 91.5 316 ASP A N 1
ATOM 2416 C CA . ASP A 1 316 ? 3.955 -15.188 9.594 1 91.5 316 ASP A CA 1
ATOM 2417 C C . ASP A 1 316 ? 3.107 -16.422 9.273 1 91.5 316 ASP A C 1
ATOM 2419 O O . ASP A 1 316 ? 3.609 -17.406 8.719 1 91.5 316 ASP A O 1
ATOM 2423 N N . ALA A 1 317 ? 1.847 -16.344 9.578 1 87.69 317 ALA A N 1
ATOM 2424 C CA . ALA A 1 317 ? 0.965 -17.516 9.492 1 87.69 317 ALA A CA 1
ATOM 2425 C C . ALA A 1 317 ? 0.807 -17.969 8.047 1 87.69 317 ALA A C 1
ATOM 2427 O O . ALA A 1 317 ? 0.679 -19.172 7.777 1 87.69 317 ALA A O 1
ATOM 2428 N N . ARG A 1 318 ? 0.897 -17.172 7.102 1 90.06 318 ARG A N 1
ATOM 2429 C CA . ARG A 1 318 ? 0.703 -17.516 5.695 1 90.06 318 ARG A CA 1
ATOM 2430 C C . ARG A 1 318 ? 1.907 -18.266 5.148 1 90.06 318 ARG A C 1
ATOM 2432 O O . ARG A 1 318 ? 1.75 -19.281 4.453 1 90.06 318 ARG A O 1
ATOM 2439 N N . ALA A 1 319 ? 3.051 -17.734 5.48 1 88.56 319 ALA A N 1
ATOM 2440 C CA . ALA A 1 319 ? 4.281 -18.406 5.07 1 88.56 319 ALA A CA 1
ATOM 2441 C C . ALA A 1 319 ? 4.383 -19.781 5.691 1 88.56 319 ALA A C 1
ATOM 2443 O O . ALA A 1 319 ? 4.734 -20.75 5.012 1 88.56 319 ALA A O 1
ATOM 2444 N N . MET A 1 320 ? 3.969 -19.922 6.895 1 89.5 320 MET A N 1
ATOM 2445 C CA . MET A 1 320 ? 4.09 -21.188 7.625 1 89.5 320 MET A CA 1
ATOM 2446 C C . MET A 1 320 ? 3.105 -22.219 7.09 1 89.5 320 MET A C 1
ATOM 2448 O O . MET A 1 320 ? 3.412 -23.406 7.051 1 89.5 320 MET A O 1
ATOM 2452 N N . ARG A 1 321 ? 1.997 -21.781 6.688 1 87.12 321 ARG A N 1
ATOM 2453 C CA . ARG A 1 321 ? 0.97 -22.688 6.188 1 87.12 321 ARG A CA 1
ATOM 2454 C C . ARG A 1 321 ? 1.442 -23.406 4.93 1 87.12 321 ARG A C 1
ATOM 2456 O O . ARG A 1 321 ? 1.205 -24.609 4.766 1 87.12 321 ARG A O 1
ATOM 2463 N N . ILE A 1 322 ? 2.084 -22.734 4.07 1 87.06 322 ILE A N 1
ATOM 2464 C CA . ILE A 1 322 ? 2.559 -23.312 2.814 1 87.06 322 ILE A CA 1
ATOM 2465 C C . ILE A 1 322 ? 3.592 -24.391 3.098 1 87.06 322 ILE A C 1
ATOM 2467 O O . ILE A 1 322 ? 3.611 -25.422 2.428 1 87.06 322 ILE A O 1
ATOM 2471 N N . ILE A 1 323 ? 4.402 -24.188 4.109 1 89.69 323 ILE A N 1
ATOM 2472 C CA . ILE A 1 323 ? 5.438 -25.156 4.473 1 89.69 323 ILE A CA 1
ATOM 2473 C C . ILE A 1 323 ? 4.797 -26.391 5.086 1 89.69 323 ILE A C 1
ATOM 2475 O O . ILE A 1 323 ? 5.273 -27.516 4.883 1 89.69 323 ILE A O 1
ATOM 2479 N N . GLU A 1 324 ? 3.658 -26.172 5.742 1 87.06 324 GLU A N 1
ATOM 2480 C CA . GLU A 1 324 ? 2.924 -27.312 6.277 1 87.06 324 GLU A CA 1
ATOM 2481 C C . GLU A 1 324 ? 2.387 -28.203 5.156 1 87.06 324 GLU A C 1
ATOM 2483 O O . GLU A 1 324 ? 2.4 -29.422 5.266 1 87.06 324 GLU A O 1
ATOM 2488 N N . TYR A 1 325 ? 1.99 -27.594 4.07 1 84.56 325 TYR A N 1
ATOM 2489 C CA . TYR A 1 325 ? 1.528 -28.359 2.918 1 84.56 325 TYR A CA 1
ATOM 2490 C C . TYR A 1 325 ? 2.674 -29.156 2.293 1 84.56 325 TYR A C 1
ATOM 2492 O O . TYR A 1 325 ? 2.49 -30.297 1.873 1 84.56 325 TYR A O 1
ATOM 2500 N N . LYS A 1 326 ? 3.777 -28.547 2.256 1 87.56 326 LYS A N 1
ATOM 2501 C CA . LYS A 1 326 ? 4.945 -29.203 1.684 1 87.56 326 LYS A CA 1
ATOM 2502 C C . LYS A 1 326 ? 5.309 -30.453 2.475 1 87.56 326 LYS A C 1
ATOM 2504 O O . LYS A 1 326 ? 5.707 -31.469 1.896 1 87.56 326 LYS A O 1
ATOM 2509 N N . LYS A 1 327 ? 5.094 -30.422 3.76 1 87.5 327 LYS A N 1
ATOM 2510 C CA . LYS A 1 327 ? 5.398 -31.562 4.617 1 87.5 327 LYS A CA 1
ATOM 2511 C C . LYS A 1 327 ? 4.484 -32.75 4.305 1 87.5 327 LYS A C 1
ATOM 2513 O O . LYS A 1 327 ? 4.793 -33.875 4.66 1 87.5 327 LYS A O 1
ATOM 2518 N N . MET A 1 328 ? 3.461 -32.438 3.627 1 86.44 328 MET A N 1
ATOM 2519 C CA . MET A 1 328 ? 2.492 -33.469 3.301 1 86.44 328 MET A CA 1
ATOM 2520 C C . MET A 1 328 ? 2.615 -33.906 1.84 1 86.44 328 MET A C 1
ATOM 2522 O O . MET A 1 328 ? 1.66 -34.406 1.253 1 86.44 328 MET A O 1
ATOM 2526 N N . ALA A 1 329 ? 3.715 -33.688 1.316 1 86.94 329 ALA A N 1
ATOM 2527 C CA . ALA A 1 329 ? 3.955 -33.906 -0.105 1 86.94 329 ALA A CA 1
ATOM 2528 C C . ALA A 1 329 ? 3.725 -35.375 -0.467 1 86.94 329 ALA A C 1
ATOM 2530 O O . ALA A 1 329 ? 3.336 -35.688 -1.595 1 86.94 329 ALA A O 1
ATOM 2531 N N . ASP A 1 330 ? 3.963 -36.25 0.529 1 88.44 330 ASP A N 1
ATOM 2532 C CA . ASP A 1 330 ? 3.875 -37.656 0.224 1 88.44 330 ASP A CA 1
ATOM 2533 C C . ASP A 1 330 ? 2.531 -38.25 0.663 1 88.44 330 ASP A C 1
ATOM 2535 O O . ASP A 1 330 ? 2.277 -39.438 0.501 1 88.44 330 ASP A O 1
ATOM 2539 N N . PHE A 1 331 ? 1.706 -37.312 1.117 1 88 331 PHE A N 1
ATOM 2540 C CA . PHE A 1 331 ? 0.382 -37.75 1.526 1 88 331 PHE A CA 1
ATOM 2541 C C . PHE A 1 331 ? -0.563 -37.812 0.332 1 88 331 PHE A C 1
ATOM 2543 O O . PHE A 1 331 ? -0.515 -36.969 -0.548 1 88 331 PHE A O 1
ATOM 2550 N N . LYS A 1 332 ? -1.405 -38.906 0.427 1 89.06 332 LYS A N 1
ATOM 2551 C CA . LYS A 1 332 ? -2.48 -38.969 -0.559 1 89.06 332 LYS A CA 1
ATOM 2552 C C . LYS A 1 332 ? -3.523 -37.875 -0.306 1 89.06 332 LYS A C 1
ATOM 2554 O O . LYS A 1 332 ? -3.785 -37.531 0.843 1 89.06 332 LYS A O 1
ATOM 2559 N N . THR A 1 333 ? -4.066 -37.344 -1.413 1 84.06 333 THR A N 1
ATOM 2560 C CA . THR A 1 333 ? -5.035 -36.25 -1.344 1 84.06 333 THR A CA 1
ATOM 2561 C C . THR A 1 333 ? -6.156 -36.594 -0.365 1 84.06 333 THR A C 1
ATOM 2563 O O . THR A 1 333 ? -6.578 -35.75 0.421 1 84.06 333 THR A O 1
ATOM 2566 N N . GLU A 1 334 ? -6.582 -37.844 -0.353 1 82.25 334 GLU A N 1
ATOM 2567 C CA . GLU A 1 334 ? -7.699 -38.25 0.485 1 82.25 334 GLU A CA 1
ATOM 2568 C C . GLU A 1 334 ? -7.32 -38.219 1.964 1 82.25 334 GLU A C 1
ATOM 2570 O O . GLU A 1 334 ? -8.195 -38.25 2.832 1 82.25 334 GLU A O 1
ATOM 2575 N N . ASP A 1 335 ? -6.039 -38.125 2.309 1 81.25 335 ASP A N 1
ATOM 2576 C CA . ASP A 1 335 ? -5.555 -38.156 3.686 1 81.25 335 ASP A CA 1
ATOM 2577 C C . ASP A 1 335 ? -5.223 -36.781 4.199 1 81.25 335 ASP A C 1
ATOM 2579 O O . ASP A 1 335 ? -4.844 -36.594 5.359 1 81.25 335 ASP A O 1
ATOM 2583 N N . LEU A 1 336 ? -5.352 -35.812 3.326 1 77.38 336 LEU A N 1
ATOM 2584 C CA . LEU A 1 336 ? -5.012 -34.438 3.709 1 77.38 336 LEU A CA 1
ATOM 2585 C C . LEU A 1 336 ? -6.129 -33.812 4.543 1 77.38 336 LEU A C 1
ATOM 2587 O O . LEU A 1 336 ? -7.309 -34.062 4.285 1 77.38 336 LEU A O 1
ATOM 2591 N N . PRO A 1 337 ? -5.707 -33.156 5.656 1 69.5 337 PRO A N 1
ATOM 2592 C CA . PRO A 1 337 ? -6.707 -32.438 6.449 1 69.5 337 PRO A CA 1
ATOM 2593 C C . PRO A 1 337 ? -7.184 -31.172 5.773 1 69.5 337 PRO A C 1
ATOM 2595 O O . PRO A 1 337 ? -6.742 -30.078 6.133 1 69.5 337 PRO A O 1
ATOM 2598 N N . LEU A 1 338 ? -7.629 -31.297 4.594 1 64.25 338 LEU A N 1
ATOM 2599 C CA . LEU A 1 338 ? -8.031 -30.094 3.871 1 64.25 338 LEU A CA 1
ATOM 2600 C C . LEU A 1 338 ? -9.398 -29.609 4.34 1 64.25 338 LEU A C 1
ATOM 2602 O O . LEU A 1 338 ? -10.242 -30.406 4.754 1 64.25 338 LEU A O 1
ATOM 2606 N N . MET B 1 1 ? 12.266 -3.152 -19.297 1 50.72 1 MET B N 1
ATOM 2607 C CA . MET B 1 1 ? 12.617 -1.775 -18.984 1 50.72 1 MET B CA 1
ATOM 2608 C C . MET B 1 1 ? 13.531 -1.726 -17.75 1 50.72 1 MET B C 1
ATOM 2610 O O . MET B 1 1 ? 13.508 -2.631 -16.922 1 50.72 1 MET B O 1
ATOM 2614 N N . ALA B 1 2 ? 14.516 -0.833 -17.703 1 72.62 2 ALA B N 1
ATOM 2615 C CA . ALA B 1 2 ? 15.492 -0.761 -16.625 1 72.62 2 ALA B CA 1
ATOM 2616 C C . ALA B 1 2 ? 14.82 -0.486 -15.281 1 72.62 2 ALA B C 1
ATOM 2618 O O . ALA B 1 2 ? 13.836 0.255 -15.219 1 72.62 2 ALA B O 1
ATOM 2619 N N . ILE B 1 3 ? 15.117 -1.231 -14.242 1 87.75 3 ILE B N 1
ATOM 2620 C CA . ILE B 1 3 ? 14.57 -1.097 -12.898 1 87.75 3 ILE B CA 1
ATOM 2621 C C . ILE B 1 3 ? 14.844 0.309 -12.367 1 87.75 3 ILE B C 1
ATOM 2623 O O . ILE B 1 3 ? 15.969 0.808 -12.461 1 87.75 3 ILE B O 1
ATOM 2627 N N . GLN B 1 4 ? 13.852 1.071 -12.055 1 96.69 4 GLN B N 1
ATOM 2628 C CA . GLN B 1 4 ? 14 2.379 -11.422 1 96.69 4 GLN B CA 1
ATOM 2629 C C . GLN B 1 4 ? 14.242 2.242 -9.922 1 96.69 4 GLN B C 1
ATOM 2631 O O . GLN B 1 4 ? 13.719 1.323 -9.289 1 96.69 4 GLN B O 1
ATOM 2636 N N . ARG B 1 5 ? 15.062 3.127 -9.383 1 98.5 5 ARG B N 1
ATOM 2637 C CA . ARG B 1 5 ? 15.5 2.971 -7.996 1 98.5 5 ARG B CA 1
ATOM 2638 C C . ARG B 1 5 ? 15.289 4.254 -7.203 1 98.5 5 ARG B C 1
ATOM 2640 O O . ARG B 1 5 ? 15.516 5.352 -7.719 1 98.5 5 ARG B O 1
ATOM 2647 N N . VAL B 1 6 ? 14.828 4.102 -5.961 1 98.88 6 VAL B N 1
ATOM 2648 C CA . VAL B 1 6 ? 14.594 5.242 -5.082 1 98.88 6 VAL B CA 1
ATOM 2649 C C . VAL B 1 6 ? 15.242 4.984 -3.721 1 98.88 6 VAL B C 1
ATOM 2651 O O . VAL B 1 6 ? 15.258 3.852 -3.238 1 98.88 6 VAL B O 1
ATOM 2654 N N . LEU B 1 7 ? 15.836 6.012 -3.131 1 98.88 7 LEU B N 1
ATOM 2655 C CA . LEU B 1 7 ? 16.328 6.012 -1.755 1 98.88 7 LEU B CA 1
ATOM 2656 C C . LEU B 1 7 ? 15.5 6.957 -0.888 1 98.88 7 LEU B C 1
ATOM 2658 O O . LEU B 1 7 ? 15.32 8.125 -1.238 1 98.88 7 LEU B O 1
ATOM 2662 N N . VAL B 1 8 ? 15 6.473 0.215 1 98.88 8 VAL B N 1
ATOM 2663 C CA . VAL B 1 8 ? 14.188 7.285 1.11 1 98.88 8 VAL B CA 1
ATOM 2664 C C . VAL B 1 8 ? 14.859 7.391 2.477 1 98.88 8 VAL B C 1
ATOM 2666 O O . VAL B 1 8 ? 15.148 6.371 3.113 1 98.88 8 VAL B O 1
ATOM 2669 N N . THR B 1 9 ? 15.156 8.609 2.943 1 98.31 9 THR B N 1
ATOM 2670 C CA . THR B 1 9 ? 15.586 8.789 4.324 1 98.31 9 THR B CA 1
ATOM 2671 C C . THR B 1 9 ? 14.383 8.844 5.262 1 98.31 9 THR B C 1
ATOM 2673 O O . THR B 1 9 ? 13.305 9.289 4.871 1 98.31 9 THR B O 1
ATOM 2676 N N . GLY B 1 10 ? 14.578 8.398 6.477 1 96.56 10 GLY B N 1
ATOM 2677 C CA . GLY B 1 10 ? 13.453 8.328 7.387 1 96.56 10 GLY B CA 1
ATOM 2678 C C . GLY B 1 10 ? 12.391 7.332 6.953 1 96.56 10 GLY B C 1
ATOM 2679 O O . GLY B 1 10 ? 11.195 7.586 7.094 1 96.56 10 GLY B O 1
ATOM 2680 N N . ALA B 1 11 ? 12.828 6.176 6.449 1 97.44 11 ALA B N 1
ATOM 2681 C CA . ALA B 1 11 ? 11.961 5.23 5.75 1 97.44 11 ALA B CA 1
ATOM 2682 C C . ALA B 1 11 ? 10.977 4.578 6.711 1 97.44 11 ALA B C 1
ATOM 2684 O O . ALA B 1 11 ? 9.938 4.055 6.289 1 97.44 11 ALA B O 1
ATOM 2685 N N . ASN B 1 12 ? 11.266 4.547 7.969 1 93.75 12 ASN B N 1
ATOM 2686 C CA . ASN B 1 12 ? 10.344 3.941 8.922 1 93.75 12 ASN B CA 1
ATOM 2687 C C . ASN B 1 12 ? 9.531 5 9.664 1 93.75 12 ASN B C 1
ATOM 2689 O O . ASN B 1 12 ? 8.828 4.688 10.625 1 93.75 12 ASN B O 1
ATOM 2693 N N . GLY B 1 13 ? 9.664 6.227 9.281 1 93.62 13 GLY B N 1
ATOM 2694 C CA . GLY B 1 13 ? 8.867 7.301 9.859 1 93.62 13 GLY B CA 1
ATOM 2695 C C . GLY B 1 13 ? 7.457 7.367 9.297 1 93.62 13 GLY B C 1
ATOM 2696 O O . GLY B 1 13 ? 7.086 6.562 8.445 1 93.62 13 GLY B O 1
ATOM 2697 N N . PHE B 1 14 ? 6.77 8.367 9.812 1 93.25 14 PHE B N 1
ATOM 2698 C CA . PHE B 1 14 ? 5.363 8.539 9.469 1 93.25 14 PHE B CA 1
ATOM 2699 C C . PHE B 1 14 ? 5.191 8.711 7.965 1 93.25 14 PHE B C 1
ATOM 2701 O O . PHE B 1 14 ? 4.52 7.91 7.316 1 93.25 14 PHE B O 1
ATOM 2708 N N . LEU B 1 15 ? 5.855 9.672 7.359 1 96.12 15 LEU B N 1
ATOM 2709 C CA . LEU B 1 15 ? 5.758 9.93 5.93 1 96.12 15 LEU B CA 1
ATOM 2710 C C . LEU B 1 15 ? 6.621 8.953 5.141 1 96.12 15 LEU B C 1
ATOM 2712 O O . LEU B 1 15 ? 6.195 8.438 4.105 1 96.12 15 LEU B O 1
ATOM 2716 N N . GLY B 1 16 ? 7.805 8.664 5.609 1 97.19 16 GLY B N 1
ATOM 2717 C CA . GLY B 1 16 ? 8.758 7.82 4.906 1 97.19 16 GLY B CA 1
ATOM 2718 C C . GLY B 1 16 ? 8.203 6.445 4.578 1 97.19 16 GLY B C 1
ATOM 2719 O O . GLY B 1 16 ? 8.414 5.934 3.477 1 97.19 16 GLY B O 1
ATOM 2720 N N . GLU B 1 17 ? 7.512 5.859 5.5 1 96.19 17 GLU B N 1
ATOM 2721 C CA . GLU B 1 17 ? 6.945 4.531 5.293 1 96.19 17 GLU B CA 1
ATOM 2722 C C . GLU B 1 17 ? 5.938 4.531 4.148 1 96.19 17 GLU B C 1
ATOM 2724 O O . GLU B 1 17 ? 5.941 3.623 3.312 1 96.19 17 GLU B O 1
ATOM 2729 N N . SER B 1 18 ? 5.074 5.5 4.152 1 97.31 18 SER B N 1
ATOM 2730 C CA . SER B 1 18 ? 4.066 5.598 3.104 1 97.31 18 SER B CA 1
ATOM 2731 C C . SER B 1 18 ? 4.707 5.844 1.742 1 97.31 18 SER B C 1
ATOM 2733 O O . SER B 1 18 ? 4.25 5.312 0.728 1 97.31 18 SER B O 1
ATOM 2735 N N . VAL B 1 19 ? 5.754 6.648 1.73 1 98.69 19 VAL B N 1
ATOM 2736 C CA . VAL B 1 19 ? 6.461 6.938 0.488 1 98.69 19 VAL B CA 1
ATOM 2737 C C . VAL B 1 19 ? 7.137 5.668 -0.026 1 98.69 19 VAL B C 1
ATOM 2739 O O . VAL B 1 19 ? 7.02 5.328 -1.206 1 98.69 19 VAL B O 1
ATOM 2742 N N . CYS B 1 20 ? 7.805 4.93 0.859 1 98.62 20 CYS B N 1
ATOM 2743 C CA . CYS B 1 20 ? 8.422 3.666 0.474 1 98.62 20 CYS B CA 1
ATOM 2744 C C . CYS B 1 20 ? 7.391 2.699 -0.091 1 98.62 20 CYS B C 1
ATOM 2746 O O . CYS B 1 20 ? 7.621 2.074 -1.128 1 98.62 20 CYS B O 1
ATOM 2748 N N . ARG B 1 21 ? 6.301 2.627 0.586 1 97.5 21 ARG B N 1
ATOM 2749 C CA . ARG B 1 21 ? 5.234 1.73 0.149 1 97.5 21 ARG B CA 1
ATOM 2750 C C . ARG B 1 21 ? 4.785 2.066 -1.269 1 97.5 21 ARG B C 1
ATOM 2752 O O . ARG B 1 21 ? 4.641 1.174 -2.107 1 97.5 21 ARG B O 1
ATOM 2759 N N . LYS B 1 22 ? 4.535 3.338 -1.472 1 98.56 22 LYS B N 1
ATOM 2760 C CA . LYS B 1 22 ? 4.035 3.77 -2.773 1 98.56 22 LYS B CA 1
ATOM 2761 C C . LYS B 1 22 ? 5.004 3.387 -3.889 1 98.56 22 LYS B C 1
ATOM 2763 O O . LYS B 1 22 ? 4.602 2.789 -4.891 1 98.56 22 LYS B O 1
ATOM 2768 N N . P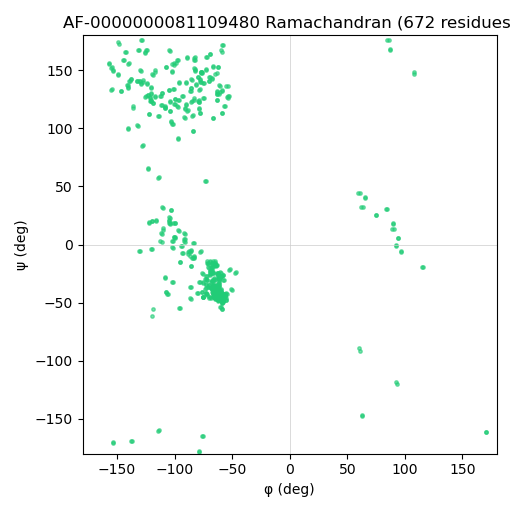HE B 1 23 ? 6.277 3.68 -3.709 1 98.75 23 PHE B N 1
ATOM 2769 C CA . PHE B 1 23 ? 7.258 3.387 -4.746 1 98.75 23 PHE B CA 1
ATOM 2770 C C . PHE B 1 23 ? 7.422 1.881 -4.926 1 98.75 23 PHE B C 1
ATOM 2772 O O . PHE B 1 23 ? 7.547 1.395 -6.051 1 98.75 23 PHE B O 1
ATOM 2779 N N . CYS B 1 24 ? 7.387 1.161 -3.822 1 98.06 24 CYS B N 1
ATOM 2780 C CA . CYS B 1 24 ? 7.477 -0.293 -3.891 1 98.06 24 CYS B CA 1
ATOM 2781 C C . CYS B 1 24 ? 6.316 -0.873 -4.688 1 98.06 24 CYS B C 1
ATOM 2783 O O . CYS B 1 24 ? 6.52 -1.716 -5.566 1 98.06 24 CYS B O 1
ATOM 2785 N N . LEU B 1 25 ? 5.152 -0.393 -4.406 1 97.5 25 LEU B N 1
ATOM 2786 C CA . LEU B 1 25 ? 3.951 -0.875 -5.082 1 97.5 25 LEU B CA 1
ATOM 2787 C C . LEU B 1 25 ? 4.012 -0.575 -6.574 1 97.5 25 LEU B C 1
ATOM 2789 O O . LEU B 1 25 ? 3.387 -1.271 -7.379 1 97.5 25 LEU B O 1
ATOM 2793 N N . GLU B 1 26 ? 4.766 0.432 -6.938 1 97.81 26 GLU B N 1
ATOM 2794 C CA . GLU B 1 26 ? 4.871 0.833 -8.336 1 97.81 26 GLU B CA 1
ATOM 2795 C C . GLU B 1 26 ? 6.031 0.121 -9.031 1 97.81 26 GLU B C 1
ATOM 2797 O O . GLU B 1 26 ? 6.375 0.447 -10.164 1 97.81 26 GLU B O 1
ATOM 2802 N N . GLY B 1 27 ? 6.699 -0.796 -8.328 1 96.75 27 GLY B N 1
ATOM 2803 C CA . GLY B 1 27 ? 7.688 -1.668 -8.953 1 96.75 27 GLY B CA 1
ATOM 2804 C C . GLY B 1 27 ? 9.102 -1.135 -8.852 1 96.75 27 GLY B C 1
ATOM 2805 O O . GLY B 1 27 ? 10.023 -1.692 -9.445 1 96.75 27 GLY B O 1
ATOM 2806 N N . TRP B 1 28 ? 9.289 -0.021 -8.125 1 98.19 28 TRP B N 1
ATOM 2807 C CA . TRP B 1 28 ? 10.633 0.529 -7.953 1 98.19 28 TRP B CA 1
ATOM 2808 C C . TRP B 1 28 ? 11.445 -0.308 -6.969 1 98.19 28 TRP B C 1
ATOM 2810 O O . TRP B 1 28 ? 10.898 -0.82 -5.984 1 98.19 28 TRP B O 1
ATOM 2820 N N . GLU B 1 29 ? 12.703 -0.51 -7.297 1 98.19 29 GLU B N 1
ATOM 2821 C CA . GLU B 1 29 ? 13.609 -0.97 -6.246 1 98.19 29 GLU B CA 1
ATOM 2822 C C . GLU B 1 29 ? 13.797 0.099 -5.172 1 98.19 29 GLU B C 1
ATOM 2824 O O . GLU B 1 29 ? 14.406 1.137 -5.426 1 98.19 29 GLU B O 1
ATOM 2829 N N . THR B 1 30 ? 13.242 -0.141 -4.016 1 98.75 30 THR B N 1
ATOM 2830 C CA . THR B 1 30 ? 13.102 0.889 -2.994 1 98.75 30 THR B CA 1
ATOM 2831 C C . THR B 1 30 ? 14.062 0.635 -1.834 1 98.75 30 THR B C 1
ATOM 2833 O O . THR B 1 30 ? 14 -0.416 -1.192 1 98.75 30 THR B O 1
ATOM 2836 N N . TYR B 1 31 ? 14.938 1.604 -1.63 1 98.81 31 TYR B N 1
ATOM 2837 C CA . TYR B 1 31 ? 15.875 1.573 -0.513 1 98.81 31 TYR B CA 1
ATOM 2838 C C . TYR B 1 31 ? 15.406 2.48 0.618 1 98.81 31 TYR B C 1
ATOM 2840 O O . TYR B 1 31 ? 14.93 3.59 0.373 1 98.81 31 TYR B O 1
ATOM 2848 N N . GLY B 1 32 ? 15.445 2.002 1.803 1 98.69 32 GLY B N 1
ATOM 2849 C CA . GLY B 1 32 ? 15.062 2.791 2.961 1 98.69 32 GLY B CA 1
ATOM 2850 C C . GLY B 1 32 ? 16.172 2.926 3.986 1 98.69 32 GLY B C 1
ATOM 2851 O O . GLY B 1 32 ? 16.734 1.925 4.441 1 98.69 32 GLY B O 1
ATOM 2852 N N . LEU B 1 33 ? 16.5 4.129 4.367 1 98.25 33 LEU B N 1
ATOM 2853 C CA . LEU B 1 33 ? 17.516 4.418 5.387 1 98.25 33 LEU B CA 1
ATOM 2854 C C . LEU B 1 33 ? 16.875 4.488 6.77 1 98.25 33 LEU B C 1
ATOM 2856 O O . LEU B 1 33 ? 15.922 5.246 6.98 1 98.25 33 LEU B O 1
ATOM 2860 N N . VAL B 1 34 ? 17.312 3.66 7.609 1 96.75 34 VAL B N 1
ATOM 2861 C CA . VAL B 1 34 ? 16.828 3.615 8.984 1 96.75 34 VAL B CA 1
ATOM 2862 C C . VAL B 1 34 ? 18.016 3.592 9.953 1 96.75 34 VAL B C 1
ATOM 2864 O O . VAL B 1 34 ? 19.141 3.307 9.555 1 96.75 34 VAL B O 1
ATOM 2867 N N . ARG B 1 35 ? 17.719 3.818 11.211 1 92.56 35 ARG B N 1
ATOM 2868 C CA . ARG B 1 35 ? 18.797 4.039 12.164 1 92.56 35 ARG B CA 1
ATOM 2869 C C . ARG B 1 35 ? 19.172 2.74 12.875 1 92.56 35 ARG B C 1
ATOM 2871 O O . ARG B 1 35 ? 20.188 2.684 13.586 1 92.56 35 ARG B O 1
ATOM 2878 N N . SER B 1 36 ? 18.297 1.668 12.789 1 91.5 36 SER B N 1
ATOM 2879 C CA . SER B 1 36 ? 18.578 0.455 13.547 1 91.5 36 SER B CA 1
ATOM 2880 C C . SER B 1 36 ? 18.188 -0.793 12.758 1 91.5 36 SER B C 1
ATOM 2882 O O . SER B 1 36 ? 17.406 -0.722 11.82 1 91.5 36 SER B O 1
ATOM 2884 N N . ALA B 1 37 ? 18.719 -1.87 13.305 1 88.25 37 ALA B N 1
ATOM 2885 C CA . ALA B 1 37 ? 18.484 -3.168 12.68 1 88.25 37 ALA B CA 1
ATOM 2886 C C . ALA B 1 37 ? 17.031 -3.607 12.859 1 88.25 37 ALA B C 1
ATOM 2888 O O . ALA B 1 37 ? 16.453 -4.227 11.969 1 88.25 37 ALA B O 1
ATOM 2889 N N . ASP B 1 38 ? 16.531 -3.277 13.992 1 89.56 38 ASP B N 1
ATOM 2890 C CA . ASP B 1 38 ? 15.148 -3.633 14.266 1 89.56 38 ASP B CA 1
ATOM 2891 C C . ASP B 1 38 ? 14.203 -2.975 13.258 1 89.56 38 ASP B C 1
ATOM 2893 O O . ASP B 1 38 ? 13.273 -3.613 12.758 1 89.56 38 ASP B O 1
ATOM 2897 N N . LYS B 1 39 ? 14.484 -1.799 12.938 1 91.81 39 LYS B N 1
ATOM 2898 C CA . LYS B 1 39 ? 13.672 -1.076 11.961 1 91.81 39 LYS B CA 1
ATOM 2899 C C . LYS B 1 39 ? 13.922 -1.588 10.547 1 91.81 39 LYS B C 1
ATOM 2901 O O . LYS B 1 39 ? 13.023 -1.567 9.703 1 91.81 39 LYS B O 1
ATOM 2906 N N . ALA B 1 40 ? 15.109 -2.061 10.344 1 94.94 40 ALA B N 1
ATOM 2907 C CA . ALA B 1 40 ? 15.469 -2.635 9.047 1 94.94 40 ALA B CA 1
ATOM 2908 C C . ALA B 1 40 ? 14.609 -3.857 8.742 1 94.94 40 ALA B C 1
ATOM 2910 O O . ALA B 1 40 ? 14.195 -4.062 7.594 1 94.94 40 ALA B O 1
ATOM 2911 N N . ALA B 1 41 ? 14.297 -4.633 9.727 1 94.88 41 ALA B N 1
ATOM 2912 C CA . ALA B 1 41 ? 13.477 -5.828 9.555 1 94.88 41 ALA B CA 1
ATOM 2913 C C . ALA B 1 41 ? 12.078 -5.465 9.047 1 94.88 41 ALA B C 1
ATOM 2915 O O . ALA B 1 41 ? 11.523 -6.16 8.203 1 94.88 41 ALA B O 1
ATOM 2916 N N . GLY B 1 42 ? 11.57 -4.367 9.555 1 93.75 42 GLY B N 1
ATOM 2917 C CA . GLY B 1 42 ? 10.266 -3.9 9.117 1 93.75 42 GLY B CA 1
ATOM 2918 C C . GLY B 1 42 ? 10.234 -3.516 7.652 1 93.75 42 GLY B C 1
ATOM 2919 O O . GLY B 1 42 ? 9.25 -3.777 6.957 1 93.75 42 GLY B O 1
ATOM 2920 N N . LEU B 1 43 ? 11.305 -2.902 7.211 1 97.25 43 LEU B N 1
ATOM 2921 C CA . LEU B 1 43 ? 11.406 -2.553 5.797 1 97.25 43 LEU B CA 1
ATOM 2922 C C . LEU B 1 43 ? 11.492 -3.805 4.93 1 97.25 43 LEU B C 1
ATOM 2924 O O . LEU B 1 43 ? 10.805 -3.906 3.91 1 97.25 43 LEU B O 1
ATOM 2928 N N . THR B 1 44 ? 12.281 -4.777 5.379 1 96.69 44 THR B N 1
ATOM 2929 C CA . THR B 1 44 ? 12.508 -6.012 4.637 1 96.69 44 THR B CA 1
ATOM 2930 C C . THR B 1 44 ? 11.195 -6.777 4.453 1 96.69 44 THR B C 1
ATOM 2932 O O . THR B 1 44 ? 10.906 -7.273 3.363 1 96.69 44 THR B O 1
ATOM 2935 N N . GLU B 1 45 ? 10.367 -6.805 5.477 1 94.94 45 GLU B N 1
ATOM 2936 C CA . GLU B 1 45 ? 9.078 -7.496 5.418 1 94.94 45 GLU B CA 1
ATOM 2937 C C . GLU B 1 45 ? 8.195 -6.922 4.316 1 94.94 45 GLU B C 1
ATOM 2939 O O . GLU B 1 45 ? 7.352 -7.629 3.762 1 94.94 45 GLU B O 1
ATOM 2944 N N . ASN B 1 46 ? 8.438 -5.688 4.043 1 95.62 46 ASN B N 1
ATOM 2945 C CA . ASN B 1 46 ? 7.59 -4.988 3.076 1 95.62 46 ASN B CA 1
ATOM 2946 C C . ASN B 1 46 ? 8.297 -4.816 1.735 1 95.62 46 ASN B C 1
ATOM 2948 O O . ASN B 1 46 ? 7.957 -3.926 0.957 1 95.62 46 ASN B O 1
ATOM 2952 N N . GLU B 1 47 ? 9.32 -5.652 1.505 1 97.25 47 GLU B N 1
ATOM 2953 C CA . GLU B 1 47 ? 10.047 -5.738 0.244 1 97.25 47 GLU B CA 1
ATOM 2954 C C . GLU B 1 47 ? 10.766 -4.426 -0.07 1 97.25 47 GLU B C 1
ATOM 2956 O O . GLU B 1 47 ? 10.812 -4 -1.226 1 97.25 47 GLU B O 1
ATOM 2961 N N . ILE B 1 48 ? 11.195 -3.744 0.948 1 98.25 48 ILE B N 1
ATOM 2962 C CA . ILE B 1 48 ? 12.055 -2.568 0.875 1 98.25 48 ILE B CA 1
ATOM 2963 C C . ILE B 1 48 ? 13.477 -2.943 1.292 1 98.25 48 ILE B C 1
ATOM 2965 O O . ILE B 1 48 ? 13.672 -3.668 2.27 1 98.25 48 ILE B O 1
ATOM 2969 N N . ILE B 1 49 ? 14.477 -2.541 0.552 1 98.25 49 ILE B N 1
ATOM 2970 C CA . ILE B 1 49 ? 15.875 -2.844 0.848 1 98.25 49 ILE B CA 1
ATOM 2971 C C . ILE B 1 49 ? 16.375 -1.927 1.963 1 98.25 49 ILE B C 1
ATOM 2973 O O . ILE B 1 49 ? 16.516 -0.718 1.765 1 98.25 49 ILE B O 1
ATOM 2977 N N . PRO B 1 50 ? 16.672 -2.475 3.08 1 98.06 50 PRO B N 1
ATOM 2978 C CA . PRO B 1 50 ? 17.062 -1.626 4.211 1 98.06 50 PRO B CA 1
ATOM 2979 C C . PRO B 1 50 ? 18.531 -1.205 4.156 1 98.06 50 PRO B C 1
ATOM 2981 O O . PRO B 1 50 ? 19.391 -1.989 3.74 1 98.06 50 PRO B O 1
ATOM 2984 N N . LEU B 1 51 ? 18.781 0.007 4.453 1 97.88 51 LEU B N 1
ATOM 2985 C CA . LEU B 1 51 ? 20.094 0.558 4.75 1 97.88 51 LEU B CA 1
ATOM 2986 C C . LEU B 1 51 ? 20.156 1.09 6.18 1 97.88 51 LEU B C 1
ATOM 2988 O O . LEU B 1 51 ? 19.281 1.856 6.594 1 97.88 51 LEU B O 1
ATOM 2992 N N . VAL B 1 52 ? 21.141 0.652 6.949 1 96.69 52 VAL B N 1
ATOM 2993 C CA . VAL B 1 52 ? 21.25 1.109 8.328 1 96.69 52 VAL B CA 1
ATOM 2994 C C . VAL B 1 52 ? 22.25 2.254 8.414 1 96.69 52 VAL B C 1
ATOM 2996 O O . VAL B 1 52 ? 23.422 2.098 8.023 1 96.69 52 VAL B O 1
ATOM 2999 N N . GLY B 1 53 ? 21.797 3.328 8.812 1 95.88 53 GLY B N 1
ATOM 3000 C CA . GLY B 1 53 ? 22.562 4.559 8.938 1 95.88 53 GLY B CA 1
ATOM 3001 C C . GLY B 1 53 ? 21.703 5.77 9.234 1 95.88 53 GLY B C 1
ATOM 3002 O O . GLY B 1 53 ? 20.656 5.652 9.867 1 95.88 53 GLY B O 1
ATOM 3003 N N . ALA B 1 54 ? 22.281 6.918 8.977 1 93.06 54 ALA B N 1
ATOM 3004 C CA . ALA B 1 54 ? 21.594 8.195 9.133 1 93.06 54 ALA B CA 1
ATOM 3005 C C . ALA B 1 54 ? 22.234 9.281 8.273 1 93.06 54 ALA B C 1
ATOM 3007 O O . ALA B 1 54 ? 23.359 9.117 7.793 1 93.06 54 ALA B O 1
ATOM 3008 N N . PRO B 1 55 ? 21.516 10.461 7.844 1 90 55 PRO B N 1
ATOM 3009 C CA . PRO B 1 55 ? 22.156 11.555 7.117 1 90 55 PRO B CA 1
ATOM 3010 C C . PRO B 1 55 ? 23.469 11.992 7.754 1 90 55 PRO B C 1
ATOM 3012 O O . PRO B 1 55 ? 24.422 12.32 7.039 1 90 55 PRO B O 1
ATOM 3015 N N . GLY B 1 56 ? 23.703 11.797 8.992 1 89.81 56 GLY B N 1
ATOM 3016 C CA . GLY B 1 56 ? 24.922 12.141 9.703 1 89.81 56 GLY B CA 1
ATOM 3017 C C . GLY B 1 56 ? 25.844 10.961 9.945 1 89.81 56 GLY B C 1
ATOM 3018 O O . GLY B 1 56 ? 26.922 11.109 10.516 1 89.81 56 GLY B O 1
ATOM 3019 N N . ASN B 1 57 ? 25.469 9.844 9.453 1 90.62 57 ASN B N 1
ATOM 3020 C CA . ASN B 1 57 ? 26.203 8.594 9.539 1 90.62 57 ASN B CA 1
ATOM 3021 C C . ASN B 1 57 ? 26.125 7.805 8.234 1 90.62 57 ASN B C 1
ATOM 3023 O O . ASN B 1 57 ? 25.219 6.996 8.047 1 90.62 57 ASN B O 1
ATOM 3027 N N . LEU B 1 58 ? 27.266 7.922 7.41 1 89.25 58 LEU B N 1
ATOM 3028 C CA . LEU B 1 58 ? 27.203 7.48 6.02 1 89.25 58 LEU B CA 1
ATOM 3029 C C . LEU B 1 58 ? 27.906 6.141 5.848 1 89.25 58 LEU B C 1
ATOM 3031 O O . LEU B 1 58 ? 28.422 5.84 4.766 1 89.25 58 LEU B O 1
ATOM 3035 N N . GLY B 1 59 ? 27.906 5.34 6.887 1 88.56 59 GLY B N 1
ATOM 3036 C CA . GLY B 1 59 ? 28.562 4.043 6.84 1 88.56 59 GLY B CA 1
ATOM 3037 C C . GLY B 1 59 ? 27.938 3.094 5.832 1 88.56 59 GLY B C 1
ATOM 3038 O O . GLY B 1 59 ? 28.594 2.152 5.375 1 88.56 59 GLY B O 1
ATOM 3039 N N . PHE B 1 60 ? 26.719 3.383 5.406 1 92.12 60 PHE B N 1
ATOM 3040 C CA . PHE B 1 60 ? 25.969 2.488 4.523 1 92.12 60 PHE B CA 1
ATOM 3041 C C . PHE B 1 60 ? 26.328 2.752 3.064 1 92.12 60 PHE B C 1
ATOM 3043 O O . PHE B 1 60 ? 25.953 1.975 2.18 1 92.12 60 PHE B O 1
ATOM 3050 N N . LEU B 1 61 ? 27.125 3.729 2.756 1 93.56 61 LEU B N 1
ATOM 3051 C CA . LEU B 1 61 ? 27.344 4.184 1.386 1 93.56 61 LEU B CA 1
ATOM 3052 C C . LEU B 1 61 ? 28.078 3.131 0.569 1 93.56 61 LEU B C 1
ATOM 3054 O O . LEU B 1 61 ? 27.875 3.016 -0.64 1 93.56 61 LEU B O 1
ATOM 3058 N N . GLU B 1 62 ? 28.906 2.396 1.257 1 94.44 62 GLU B N 1
ATOM 3059 C CA . GLU B 1 62 ? 29.625 1.339 0.55 1 94.44 62 GLU B CA 1
ATOM 3060 C C . GLU B 1 62 ? 28.656 0.318 -0.042 1 94.44 62 GLU B C 1
ATOM 3062 O O . GLU B 1 62 ? 28.891 -0.213 -1.128 1 94.44 62 GLU B O 1
ATOM 3067 N N . GLN B 1 63 ? 27.594 0.104 0.624 1 94.94 63 GLN B N 1
ATOM 3068 C CA . GLN B 1 63 ? 26.594 -0.872 0.202 1 94.94 63 GLN B CA 1
ATOM 3069 C C . GLN B 1 63 ? 25.891 -0.422 -1.077 1 94.94 63 GLN B C 1
ATOM 3071 O O . GLN B 1 63 ? 25.344 -1.246 -1.814 1 94.94 63 GLN B O 1
ATOM 3076 N N . ILE B 1 64 ? 25.938 0.869 -1.322 1 96.69 64 ILE B N 1
ATOM 3077 C CA . ILE B 1 64 ? 25.172 1.362 -2.461 1 96.69 64 ILE B CA 1
ATOM 3078 C C . ILE B 1 64 ? 26.109 2.084 -3.436 1 96.69 64 ILE B C 1
ATOM 3080 O O . ILE B 1 64 ? 25.656 2.889 -4.254 1 96.69 64 ILE B O 1
ATOM 3084 N N . LYS B 1 65 ? 27.375 1.895 -3.402 1 96.25 65 LYS B N 1
ATOM 3085 C CA . LYS B 1 65 ? 28.375 2.627 -4.18 1 96.25 65 LYS B CA 1
ATOM 3086 C C . LYS B 1 65 ? 28.125 2.477 -5.676 1 96.25 65 LYS B C 1
ATOM 3088 O O . LYS B 1 65 ? 28.453 3.365 -6.461 1 96.25 65 LYS B O 1
ATOM 3093 N N . ASP B 1 66 ? 27.484 1.354 -6.094 1 96.56 66 ASP B N 1
ATOM 3094 C CA . ASP B 1 66 ? 27.266 1.092 -7.516 1 96.56 66 ASP B CA 1
ATOM 3095 C C . ASP B 1 66 ? 25.781 1.187 -7.863 1 96.56 66 ASP B C 1
ATOM 3097 O O . ASP B 1 66 ? 25.375 0.754 -8.945 1 96.56 66 ASP B O 1
ATOM 3101 N N . VAL B 1 67 ? 24.984 1.659 -6.941 1 97.38 67 VAL B N 1
ATOM 3102 C CA . VAL B 1 67 ? 23.547 1.767 -7.18 1 97.38 67 VAL B CA 1
ATOM 3103 C C . VAL B 1 67 ? 23.219 3.123 -7.805 1 97.38 67 VAL B C 1
ATOM 3105 O O . VAL B 1 67 ? 23.484 4.168 -7.203 1 97.38 67 VAL B O 1
ATOM 3108 N N . GLU B 1 68 ? 22.75 3.119 -9 1 98.12 68 GLU B N 1
ATOM 3109 C CA . GLU B 1 68 ? 22.312 4.332 -9.688 1 98.12 68 GLU B CA 1
ATOM 3110 C C . GLU B 1 68 ? 20.875 4.691 -9.32 1 98.12 68 GLU B C 1
ATOM 3112 O O . GLU B 1 68 ? 19.938 4.18 -9.922 1 98.12 68 GLU B O 1
ATOM 3117 N N . PHE B 1 69 ? 20.719 5.566 -8.414 1 98.5 69 PHE B N 1
ATOM 3118 C CA . PHE B 1 69 ? 19.375 5.996 -8.016 1 98.5 69 PHE B CA 1
ATOM 3119 C C . PHE B 1 69 ? 18.797 6.961 -9.039 1 98.5 69 PHE B C 1
ATOM 3121 O O . PHE B 1 69 ? 19.516 7.812 -9.578 1 98.5 69 PHE B O 1
ATOM 3128 N N . ASP B 1 70 ? 17.531 6.824 -9.32 1 98.69 70 ASP B N 1
ATOM 3129 C CA . ASP B 1 70 ? 16.781 7.781 -10.125 1 98.69 70 ASP B CA 1
ATOM 3130 C C . ASP B 1 70 ? 16.234 8.914 -9.266 1 98.69 70 ASP B C 1
ATOM 3132 O O . ASP B 1 70 ? 16.203 10.07 -9.695 1 98.69 70 ASP B O 1
ATOM 3136 N N . VAL B 1 71 ? 15.82 8.586 -8.062 1 98.94 71 VAL B N 1
ATOM 3137 C CA . VAL B 1 71 ? 15.188 9.539 -7.156 1 98.94 71 VAL B CA 1
ATOM 3138 C C . VAL B 1 71 ? 15.703 9.32 -5.734 1 98.94 71 VAL B C 1
ATOM 3140 O O . VAL B 1 71 ? 15.922 8.18 -5.316 1 98.94 71 VAL B O 1
ATOM 3143 N N . ILE B 1 72 ? 15.922 10.352 -5 1 98.94 72 ILE B N 1
ATOM 3144 C CA . ILE B 1 72 ? 16.219 10.359 -3.572 1 98.94 72 ILE B CA 1
ATOM 3145 C C . ILE B 1 72 ? 15.195 11.234 -2.844 1 98.94 72 ILE B C 1
ATOM 3147 O O . ILE B 1 72 ? 14.922 12.359 -3.264 1 98.94 72 ILE B O 1
ATOM 3151 N N . ILE B 1 73 ? 14.586 10.703 -1.818 1 98.94 73 ILE B N 1
ATOM 3152 C CA . ILE B 1 73 ? 13.531 11.414 -1.105 1 98.94 73 ILE B CA 1
ATOM 3153 C C . ILE B 1 73 ? 13.93 11.602 0.356 1 98.94 73 ILE B C 1
ATOM 3155 O O . ILE B 1 73 ? 14.25 10.633 1.05 1 98.94 73 ILE B O 1
ATOM 3159 N N . SER B 1 74 ? 13.945 12.789 0.785 1 98.81 74 SER B N 1
ATOM 3160 C CA . SER B 1 74 ? 14.273 13.078 2.176 1 98.81 74 SER B CA 1
ATOM 3161 C C . SER B 1 74 ? 13.016 13.414 2.98 1 98.81 74 SER B C 1
ATOM 3163 O O . SER B 1 74 ? 12.383 14.445 2.75 1 98.81 74 SER B O 1
ATOM 3165 N N . THR B 1 75 ? 12.703 12.57 3.939 1 97.88 75 THR B N 1
ATOM 3166 C CA . THR B 1 75 ? 11.531 12.781 4.785 1 97.88 75 THR B CA 1
ATOM 3167 C C . THR B 1 75 ? 11.945 12.922 6.246 1 97.88 75 THR B C 1
ATOM 3169 O O . THR B 1 75 ? 11.125 12.711 7.148 1 97.88 75 THR B O 1
ATOM 3172 N N . THR B 1 76 ? 13.156 13.242 6.5 1 95.75 76 THR B N 1
ATOM 3173 C CA . THR B 1 76 ? 13.641 13.484 7.855 1 95.75 76 THR B CA 1
ATOM 3174 C C . THR B 1 76 ? 13.656 14.977 8.164 1 95.75 76 THR B C 1
ATOM 3176 O O . THR B 1 76 ? 13.672 15.805 7.254 1 95.75 76 THR B O 1
ATOM 3179 N N . GLU B 1 77 ? 13.641 15.203 9.406 1 91.19 77 GLU B N 1
ATOM 3180 C CA . GLU B 1 77 ? 13.68 16.594 9.867 1 91.19 77 GLU B CA 1
ATOM 3181 C C . GLU B 1 77 ? 14.383 16.703 11.211 1 91.19 77 GLU B C 1
ATO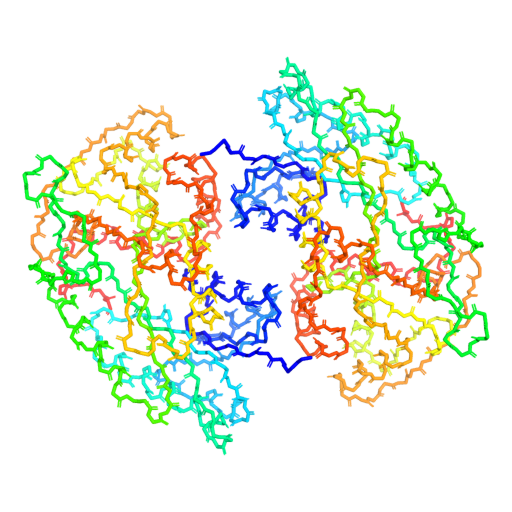M 3183 O O . GLU B 1 77 ? 14.383 15.758 12.008 1 91.19 77 GLU B O 1
ATOM 3188 N N . ASP B 1 78 ? 15.094 17.828 11.391 1 90 78 ASP B N 1
ATOM 3189 C CA . ASP B 1 78 ? 15.609 18.312 12.664 1 90 78 ASP B CA 1
ATOM 3190 C C . ASP B 1 78 ? 15.273 19.797 12.852 1 90 78 ASP B C 1
ATOM 3192 O O . ASP B 1 78 ? 15.977 20.672 12.32 1 90 78 ASP B O 1
ATOM 3196 N N . MET B 1 79 ? 14.297 20.062 13.633 1 84.12 79 MET B N 1
ATOM 3197 C CA . MET B 1 79 ? 13.758 21.406 13.742 1 84.12 79 MET B CA 1
ATOM 3198 C C . MET B 1 79 ? 14.719 22.312 14.5 1 84.12 79 MET B C 1
ATOM 3200 O O . MET B 1 79 ? 14.742 23.531 14.281 1 84.12 79 MET 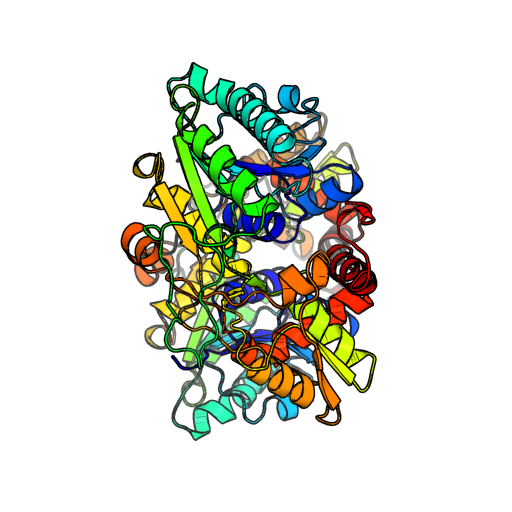B O 1
ATOM 3204 N N . VAL B 1 80 ? 15.461 21.719 15.32 1 82.44 80 VAL B N 1
ATOM 3205 C CA . VAL B 1 80 ? 16.344 22.484 16.203 1 82.44 80 VAL B CA 1
ATOM 3206 C C . VAL B 1 80 ? 17.656 22.766 15.492 1 82.44 80 VAL B C 1
ATOM 3208 O O . VAL B 1 80 ? 18.172 23.891 15.539 1 82.44 80 VAL B O 1
ATOM 3211 N N . ARG B 1 81 ? 18.234 21.781 14.852 1 91.06 81 ARG B N 1
ATOM 3212 C CA . ARG B 1 81 ? 19.516 21.922 14.156 1 91.06 81 ARG B CA 1
ATOM 3213 C C . ARG B 1 81 ? 19.344 21.75 12.648 1 91.06 81 ARG B C 1
ATOM 3215 O O . ARG B 1 81 ? 20.031 20.922 12.031 1 91.06 81 ARG B O 1
ATOM 3222 N N . TYR B 1 82 ? 18.484 22.594 12.102 1 95.06 82 TYR B N 1
ATOM 3223 C CA . TYR B 1 82 ? 18.078 22.375 10.719 1 95.06 82 TYR B CA 1
ATOM 3224 C C . TYR B 1 82 ? 19.25 22.562 9.766 1 95.06 82 TYR B C 1
ATOM 3226 O O . TYR B 1 82 ? 19.391 21.812 8.789 1 95.06 82 TYR B O 1
ATOM 3234 N N . GLU B 1 83 ? 20.125 23.578 9.961 1 97 83 GLU B N 1
ATOM 3235 C CA . GLU B 1 83 ? 21.234 23.812 9.055 1 97 83 GLU B CA 1
ATOM 3236 C C . GLU B 1 83 ? 22.203 22.641 9.039 1 97 83 GLU B C 1
ATOM 3238 O O . GLU B 1 83 ? 22.703 22.25 7.98 1 97 83 GLU B O 1
ATOM 3243 N N . ALA B 1 84 ? 22.438 22.125 10.242 1 96.25 84 ALA B N 1
ATOM 3244 C CA . ALA B 1 84 ? 23.281 20.938 10.32 1 96.25 84 ALA B CA 1
ATOM 3245 C C . ALA B 1 84 ? 22.625 19.75 9.625 1 96.25 84 ALA B C 1
ATOM 3247 O O . ALA B 1 84 ? 23.281 19 8.906 1 96.25 84 ALA B O 1
ATOM 3248 N N . HIS B 1 85 ? 21.359 19.562 9.898 1 96.62 85 HIS B N 1
ATOM 3249 C CA . HIS B 1 85 ? 20.594 18.5 9.242 1 96.62 85 HIS B CA 1
ATOM 3250 C C . HIS B 1 85 ? 20.641 18.641 7.727 1 96.62 85 HIS B C 1
ATOM 3252 O O . HIS B 1 85 ? 20.828 17.672 7.008 1 96.62 85 HIS B O 1
ATOM 3258 N N . PHE B 1 86 ? 20.469 19.844 7.258 1 98.12 86 PHE B N 1
ATOM 3259 C CA . PHE B 1 86 ? 20.531 20.156 5.832 1 98.12 86 PHE B CA 1
ATOM 3260 C C . PHE B 1 86 ? 21.875 19.75 5.246 1 98.12 86 PHE B C 1
ATOM 3262 O O . PHE B 1 86 ? 21.922 19.094 4.203 1 98.12 86 PHE B O 1
ATOM 3269 N N . ALA B 1 87 ? 22.906 20.141 5.883 1 98.12 87 ALA B N 1
ATOM 3270 C CA . ALA B 1 87 ? 24.25 19.812 5.41 1 98.12 87 ALA B CA 1
ATOM 3271 C C . ALA B 1 87 ? 24.438 18.297 5.312 1 98.12 87 ALA B C 1
ATOM 3273 O O . ALA B 1 87 ? 25.031 17.797 4.352 1 98.12 87 ALA B O 1
ATOM 3274 N N . ASP B 1 88 ? 23.938 17.609 6.34 1 97.94 88 ASP B N 1
ATOM 3275 C CA . ASP B 1 88 ? 24.016 16.141 6.348 1 97.94 88 ASP B CA 1
ATOM 3276 C C . ASP B 1 88 ? 23.25 15.547 5.168 1 97.94 88 ASP B C 1
ATOM 3278 O O . ASP B 1 88 ? 23.734 14.602 4.531 1 97.94 88 ASP B O 1
ATOM 3282 N N . ILE B 1 89 ? 22.078 16.062 4.855 1 98.44 89 ILE B N 1
ATOM 3283 C CA . ILE B 1 89 ? 21.266 15.555 3.758 1 98.44 89 ILE B CA 1
ATOM 3284 C C . ILE B 1 89 ? 21.969 15.812 2.43 1 98.44 89 ILE B C 1
ATOM 3286 O O . ILE B 1 89 ? 22.031 14.938 1.568 1 98.44 89 ILE B O 1
ATOM 3290 N N . ILE B 1 90 ? 22.531 17 2.252 1 98.44 90 ILE B N 1
ATOM 3291 C CA . ILE B 1 90 ? 23.219 17.359 1.013 1 98.44 90 ILE B CA 1
ATOM 3292 C C . ILE B 1 90 ? 24.406 16.422 0.805 1 98.44 90 ILE B C 1
ATOM 3294 O O . ILE B 1 90 ? 24.625 15.922 -0.298 1 98.44 90 ILE B O 1
ATOM 3298 N N . ALA B 1 91 ? 25.125 16.203 1.88 1 97.81 91 ALA B N 1
ATOM 3299 C CA . ALA B 1 91 ? 26.266 15.281 1.788 1 97.81 91 ALA B CA 1
ATOM 3300 C C . ALA B 1 91 ? 25.812 13.883 1.398 1 97.81 91 ALA B C 1
ATOM 3302 O O . ALA B 1 91 ? 26.406 13.242 0.533 1 97.81 91 ALA B O 1
ATOM 3303 N N . LEU B 1 92 ? 24.781 13.422 2.053 1 98.19 92 LEU B N 1
ATOM 3304 C CA . LEU B 1 92 ? 24.219 12.102 1.772 1 98.19 92 LEU B CA 1
ATOM 3305 C C . LEU B 1 92 ? 23.766 12.008 0.32 1 98.19 92 LEU B C 1
ATOM 3307 O O . LEU B 1 92 ? 24.141 11.062 -0.388 1 98.19 92 LEU B O 1
ATOM 3311 N N . VAL B 1 93 ? 23.016 12.969 -0.148 1 98.62 93 VAL B N 1
ATOM 3312 C CA . VAL B 1 93 ? 22.453 12.945 -1.492 1 98.62 93 VAL B CA 1
ATOM 3313 C C . VAL B 1 93 ? 23.562 13.031 -2.527 1 98.62 93 VAL B C 1
ATOM 3315 O O . VAL B 1 93 ? 23.531 12.336 -3.545 1 98.62 93 VAL B O 1
ATOM 3318 N N . THR B 1 94 ? 24.531 13.898 -2.248 1 98.25 94 THR B N 1
ATOM 3319 C CA . THR B 1 94 ? 25.672 14.008 -3.154 1 98.25 94 THR B CA 1
ATOM 3320 C C . THR B 1 94 ? 26.391 12.672 -3.283 1 98.25 94 THR B C 1
ATOM 3322 O O . THR B 1 94 ? 26.688 12.219 -4.391 1 98.25 94 THR B O 1
ATOM 3325 N N . SER B 1 95 ? 26.609 12.039 -2.176 1 97.75 95 SER B N 1
ATOM 3326 C CA . SER B 1 95 ? 27.297 10.75 -2.18 1 97.75 95 SER B CA 1
ATOM 3327 C C . SER B 1 95 ? 26.453 9.68 -2.879 1 97.75 95 SER B C 1
ATOM 3329 O O . SER B 1 95 ? 26.969 8.898 -3.68 1 97.75 95 SER B O 1
ATOM 3331 N N . ALA B 1 96 ? 25.172 9.617 -2.6 1 98.19 96 ALA B N 1
ATOM 3332 C CA . ALA B 1 96 ? 24.281 8.633 -3.182 1 98.19 96 ALA B CA 1
ATOM 3333 C C . ALA B 1 96 ? 24.094 8.859 -4.68 1 98.19 96 ALA B C 1
ATOM 3335 O O . ALA B 1 96 ? 23.656 7.965 -5.406 1 98.19 96 ALA B O 1
ATOM 3336 N N . SER B 1 97 ? 24.438 10.086 -5.148 1 98.31 97 SER B N 1
ATOM 3337 C CA . SER B 1 97 ? 24.266 10.438 -6.555 1 98.31 97 SER B CA 1
ATOM 3338 C C . SER B 1 97 ? 25.484 10.016 -7.375 1 98.31 97 SER B C 1
ATOM 3340 O O . SER B 1 97 ? 25.453 10.055 -8.609 1 98.31 97 SER B O 1
ATOM 3342 N N . ALA B 1 98 ? 26.578 9.602 -6.727 1 97.62 98 ALA B N 1
ATOM 3343 C CA . ALA B 1 98 ? 27.875 9.414 -7.371 1 97.62 98 ALA B CA 1
ATOM 3344 C C . ALA B 1 98 ? 27.781 8.383 -8.492 1 97.62 98 ALA B C 1
ATOM 3346 O O . ALA B 1 98 ? 28.328 8.594 -9.586 1 97.62 98 ALA B O 1
ATOM 3347 N N . ALA B 1 99 ? 27.156 7.254 -8.227 1 97.81 99 ALA B N 1
ATOM 3348 C CA . ALA B 1 99 ? 27.047 6.188 -9.219 1 97.81 99 ALA B CA 1
ATOM 3349 C C . ALA B 1 99 ? 26.328 6.672 -10.477 1 97.81 99 ALA B C 1
ATOM 3351 O O . ALA B 1 99 ? 26.766 6.398 -11.594 1 97.81 99 ALA B O 1
ATOM 3352 N N . ALA B 1 100 ? 25.234 7.352 -10.32 1 98 100 ALA B N 1
ATOM 3353 C CA . ALA B 1 100 ? 24.5 7.914 -11.445 1 98 100 ALA B CA 1
ATOM 3354 C C . ALA B 1 100 ? 25.328 8.953 -12.188 1 98 100 ALA B C 1
ATOM 3356 O O . ALA B 1 100 ? 25.375 8.961 -13.422 1 98 100 ALA B O 1
ATOM 3357 N N . ASN B 1 101 ? 26.031 9.789 -11.422 1 98.44 101 ASN B N 1
ATOM 3358 C CA . ASN B 1 101 ? 26.844 10.836 -12.016 1 98.44 101 ASN B CA 1
ATOM 3359 C C . ASN B 1 101 ? 27.953 10.258 -12.891 1 98.44 101 ASN B C 1
ATOM 3361 O O . ASN B 1 101 ? 28.281 10.828 -13.93 1 98.44 101 ASN B O 1
ATOM 3365 N N . ARG B 1 102 ? 28.469 9.188 -12.484 1 97.81 102 ARG B N 1
ATOM 3366 C CA . ARG B 1 102 ? 29.547 8.547 -13.234 1 97.81 102 ARG B CA 1
ATOM 3367 C C . ARG B 1 102 ? 29.094 8.188 -14.648 1 97.81 102 ARG B C 1
ATOM 3369 O O . ARG B 1 102 ? 29.906 8.133 -15.57 1 97.81 102 ARG B O 1
ATOM 3376 N N . VAL B 1 103 ? 27.812 8.008 -14.844 1 96.94 103 VAL B N 1
ATOM 3377 C CA . VAL B 1 103 ? 27.328 7.605 -16.156 1 96.94 103 VAL B CA 1
ATOM 3378 C C . VAL B 1 103 ? 26.562 8.758 -16.797 1 96.94 103 VAL B C 1
ATOM 3380 O O . VAL B 1 103 ? 25.766 8.547 -17.719 1 96.94 103 VAL B O 1
ATOM 3383 N N . GLY B 1 104 ? 26.672 9.961 -16.281 1 96.75 104 GLY B N 1
ATOM 3384 C CA . GLY B 1 104 ? 26.156 11.172 -16.906 1 96.75 104 GLY B CA 1
ATOM 3385 C C . GLY B 1 104 ? 24.719 11.477 -16.516 1 96.75 104 GLY B C 1
ATOM 3386 O O . GLY B 1 104 ? 24.047 12.281 -17.172 1 96.75 104 GLY B O 1
ATOM 3387 N N . LYS B 1 105 ? 24.266 10.766 -15.477 1 96.81 105 LYS B N 1
ATOM 3388 C CA . LYS B 1 105 ? 22.906 11.008 -15.008 1 96.81 105 LYS B CA 1
ATOM 3389 C C . LYS B 1 105 ? 22.891 11.75 -13.68 1 96.81 105 LYS B C 1
ATOM 3391 O O . LYS B 1 105 ? 23.875 11.711 -12.938 1 96.81 105 LYS B O 1
ATOM 3396 N N . GLN B 1 106 ? 21.844 12.508 -13.406 1 98.06 106 GLN B N 1
ATOM 3397 C CA . GLN B 1 106 ? 21.594 13.18 -12.133 1 98.06 106 GLN B CA 1
ATOM 3398 C C . GLN B 1 106 ? 20.281 12.727 -11.516 1 98.06 106 GLN B C 1
ATOM 3400 O O . GLN B 1 106 ? 19.219 12.875 -12.125 1 98.06 106 GLN B O 1
ATOM 3405 N N . PRO B 1 107 ? 20.297 12.227 -10.328 1 98.62 107 PRO B N 1
ATOM 3406 C CA . PRO B 1 107 ? 19.047 11.883 -9.664 1 98.62 107 PRO B CA 1
ATOM 3407 C C . PRO B 1 107 ? 18.219 13.117 -9.289 1 98.62 107 PRO B C 1
ATOM 3409 O O . PRO B 1 107 ? 18.703 14.242 -9.375 1 98.62 107 PRO B O 1
ATOM 3412 N N . LEU B 1 108 ? 16.969 12.852 -9.008 1 98.88 108 LEU B N 1
ATOM 3413 C CA . LEU B 1 108 ? 16.094 13.883 -8.477 1 98.88 108 LEU B CA 1
ATOM 3414 C C . LEU B 1 108 ? 15.953 13.758 -6.961 1 98.88 108 LEU B C 1
ATOM 3416 O O . LEU B 1 108 ? 15.617 12.688 -6.449 1 98.88 108 LEU B O 1
ATOM 3420 N N . LEU B 1 109 ? 16.234 14.82 -6.277 1 98.94 109 LEU B N 1
ATOM 3421 C CA . LEU B 1 109 ? 15.938 14.922 -4.855 1 98.94 109 LEU B CA 1
ATOM 3422 C C . LEU B 1 109 ? 14.555 15.523 -4.637 1 98.94 109 LEU B C 1
ATOM 3424 O O . LEU B 1 109 ? 14.266 16.625 -5.109 1 98.94 109 LEU B O 1
ATOM 3428 N N . LEU B 1 110 ? 13.672 14.812 -4.07 1 98.94 110 LEU B N 1
ATOM 3429 C CA . LEU B 1 110 ? 12.484 15.383 -3.451 1 98.94 110 LEU B CA 1
ATOM 3430 C C . LEU B 1 110 ? 12.727 15.695 -1.979 1 98.94 110 LEU B C 1
ATOM 3432 O O . LEU B 1 110 ? 12.898 14.781 -1.167 1 98.94 110 LEU B O 1
ATOM 3436 N N . PHE B 1 111 ? 12.805 16.969 -1.648 1 98.88 111 PHE B N 1
ATOM 3437 C CA . PHE B 1 111 ? 13.188 17.422 -0.316 1 98.88 111 PHE B CA 1
ATOM 3438 C C . PHE B 1 111 ? 11.984 18 0.422 1 98.88 111 PHE B C 1
ATOM 3440 O O . PHE B 1 111 ? 11.445 19.031 0.023 1 98.88 111 PHE B O 1
ATOM 3447 N N . THR B 1 112 ? 11.594 17.375 1.563 1 98.5 112 THR B N 1
ATOM 3448 C CA . THR B 1 112 ? 10.367 17.734 2.275 1 98.5 112 THR B CA 1
ATOM 3449 C C . THR B 1 112 ? 10.57 18.984 3.113 1 98.5 112 THR B C 1
ATOM 3451 O O . THR B 1 112 ? 11.516 19.078 3.9 1 98.5 112 THR B O 1
ATOM 3454 N N . THR B 1 113 ? 9.781 19.938 2.873 1 96.88 113 THR B N 1
ATOM 3455 C CA . THR B 1 113 ? 9.672 21.094 3.744 1 96.88 113 THR B CA 1
ATOM 3456 C C . THR B 1 113 ? 8.297 21.141 4.414 1 96.88 113 THR B C 1
ATOM 3458 O O . THR B 1 113 ? 7.66 20.109 4.598 1 96.88 113 THR B O 1
ATOM 3461 N N . GLY B 1 114 ? 7.832 22.25 4.914 1 93.44 114 GLY B N 1
ATOM 3462 C CA . GLY B 1 114 ? 6.586 22.266 5.664 1 93.44 114 GLY B CA 1
ATOM 3463 C C . GLY B 1 114 ? 5.723 23.469 5.367 1 93.44 114 GLY B C 1
ATOM 3464 O O . GLY B 1 114 ? 6.242 24.547 5.039 1 93.44 114 GLY B O 1
ATOM 3465 N N . ALA B 1 115 ? 4.516 23.344 5.586 1 93.31 115 ALA B N 1
ATOM 3466 C CA . ALA B 1 115 ? 3.527 24.359 5.227 1 93.31 115 ALA B CA 1
ATOM 3467 C C . ALA B 1 115 ? 3.678 25.594 6.102 1 93.31 115 ALA B C 1
ATOM 3469 O O . ALA B 1 115 ? 3.395 26.719 5.66 1 93.31 115 ALA B O 1
ATOM 3470 N N . LYS B 1 116 ? 4.195 25.5 7.27 1 93.5 116 LYS B N 1
ATOM 3471 C CA . LYS B 1 116 ? 4.246 26.609 8.219 1 93.5 116 LYS B CA 1
ATOM 3472 C C . LYS B 1 116 ? 5.359 27.578 7.852 1 93.5 116 LYS B C 1
ATOM 3474 O O . LYS B 1 116 ? 5.449 28.672 8.43 1 93.5 116 LYS B O 1
ATOM 3479 N N . ASP B 1 117 ? 6.109 27.188 6.883 1 93.75 117 ASP B N 1
ATOM 3480 C CA . ASP B 1 117 ? 7.211 28.031 6.438 1 93.75 117 ASP B CA 1
ATOM 3481 C C . ASP B 1 117 ? 6.695 29.375 5.895 1 93.75 117 ASP B C 1
ATOM 3483 O O . ASP B 1 117 ? 7.414 30.375 5.91 1 93.75 117 ASP B O 1
ATOM 3487 N N . THR B 1 118 ? 5.449 29.438 5.426 1 93.12 118 THR B N 1
ATOM 3488 C CA . THR B 1 118 ? 4.883 30.641 4.828 1 93.12 118 THR B CA 1
ATOM 3489 C C . THR B 1 118 ? 4.367 31.594 5.902 1 93.12 118 THR B C 1
ATOM 3491 O O . THR B 1 118 ? 4.066 32.75 5.621 1 93.12 118 THR B O 1
ATOM 3494 N N . GLY B 1 119 ? 4.312 31.094 7.141 1 94.25 119 GLY B N 1
ATOM 3495 C CA . GLY B 1 119 ? 3.611 31.859 8.164 1 94.25 119 GLY B CA 1
ATOM 3496 C C . GLY B 1 119 ? 2.117 31.578 8.188 1 94.25 119 GLY B C 1
ATOM 3497 O O . GLY B 1 119 ? 1.598 30.875 7.328 1 94.25 119 GLY B O 1
ATOM 3498 N N . PRO B 1 120 ? 1.485 32.188 9.148 1 94.06 120 PRO B N 1
ATOM 3499 C CA . PRO B 1 120 ? 0.059 31.875 9.305 1 94.06 120 PRO B CA 1
ATOM 3500 C C . PRO B 1 120 ? -0.796 32.5 8.203 1 94.06 120 PRO B C 1
ATOM 3502 O O . PRO B 1 120 ? -0.47 33.594 7.707 1 94.06 120 PRO B O 1
ATOM 3505 N N . SER B 1 121 ? -1.905 31.891 7.848 1 94.31 121 SER B N 1
ATOM 3506 C CA . SER B 1 121 ? -2.883 32.344 6.875 1 94.31 121 SER B CA 1
ATOM 3507 C C . SER B 1 121 ? -3.922 33.25 7.527 1 94.31 121 SER B C 1
ATOM 3509 O O . SER B 1 121 ? -4.773 33.844 6.844 1 94.31 121 SER B O 1
ATOM 3511 N N . GLY B 1 122 ? -3.887 33.406 8.836 1 93 122 GLY B N 1
ATOM 3512 C CA . GLY B 1 122 ? -4.953 34.094 9.547 1 93 122 GLY B CA 1
ATOM 3513 C C . GLY B 1 122 ? -6.098 33.188 9.938 1 93 122 GLY B C 1
ATOM 3514 O O . GLY B 1 122 ? -6.188 32.031 9.445 1 93 122 GLY B O 1
ATOM 3515 N N . LEU B 1 123 ? -6.961 33.688 10.805 1 95.31 123 LEU B N 1
ATOM 3516 C CA . LEU B 1 123 ? -8.156 32.969 11.195 1 95.31 123 LEU B CA 1
ATOM 3517 C C . LEU B 1 123 ? -9.227 33.031 10.109 1 95.31 123 LEU B C 1
ATOM 3519 O O . LEU B 1 123 ? -9.328 34.031 9.406 1 95.31 123 LEU B O 1
ATOM 3523 N N . VAL B 1 124 ? -10.023 31.984 9.977 1 95 124 VAL B N 1
ATOM 3524 C CA . VAL B 1 124 ? -10.992 31.906 8.891 1 95 124 VAL B CA 1
ATOM 3525 C C . VAL B 1 124 ? -11.984 33.062 9.008 1 95 124 VAL B C 1
ATOM 3527 O O . VAL B 1 124 ? -12.492 33.562 7.996 1 95 124 VAL B O 1
ATOM 3530 N N . SER B 1 125 ? -12.258 33.562 10.211 1 93.88 125 SER B N 1
ATOM 3531 C CA . SER B 1 125 ? -13.219 34.625 10.453 1 93.88 125 SER B CA 1
ATOM 3532 C C . SER B 1 125 ? -12.586 36 10.227 1 93.88 125 SER B C 1
ATOM 3534 O O . SER B 1 125 ? -13.281 37 10.203 1 93.88 125 SER B O 1
ATOM 3536 N N . SER B 1 126 ? -11.305 35.969 10.102 1 93.31 126 SER B N 1
ATOM 3537 C CA . SER B 1 126 ? -10.594 37.25 9.961 1 93.31 126 SER B CA 1
ATOM 3538 C C . SER B 1 126 ? -10.625 37.719 8.516 1 93.31 126 SER B C 1
ATOM 3540 O O . SER B 1 126 ? -10.57 36.938 7.578 1 93.31 126 SER B O 1
ATOM 3542 N N . LYS B 1 127 ? -10.57 39 8.352 1 92.38 127 LYS B N 1
ATOM 3543 C CA . LYS B 1 127 ? -10.523 39.625 7.027 1 92.38 127 LYS B CA 1
ATOM 3544 C C . LYS B 1 127 ? -9.18 39.375 6.352 1 92.38 127 LYS B C 1
ATOM 3546 O O . LYS B 1 127 ? -9.062 39.469 5.129 1 92.38 127 LYS B O 1
ATOM 3551 N N . SER B 1 128 ? -8.227 39.062 7.137 1 90.56 128 SER B N 1
ATOM 3552 C CA . SER B 1 128 ? -6.875 38.906 6.609 1 90.56 128 SER B CA 1
ATOM 3553 C C . SER B 1 128 ? -6.621 37.438 6.219 1 90.56 128 SER B C 1
ATOM 3555 O O . SER B 1 128 ? -5.512 37.094 5.809 1 90.56 128 SER B O 1
ATOM 3557 N N . PHE B 1 129 ? -7.613 36.594 6.348 1 94.88 129 PHE B N 1
ATOM 3558 C CA . PHE B 1 129 ? -7.449 35.188 6.004 1 94.88 129 PHE B CA 1
ATOM 3559 C C . PHE B 1 129 ? -7.145 35.031 4.52 1 94.88 129 PHE B C 1
ATOM 3561 O O . PHE B 1 129 ? -7.816 35.625 3.674 1 94.88 129 PHE B O 1
ATOM 3568 N N . VAL B 1 130 ? -6.094 34.281 4.215 1 93.94 130 VAL B N 1
ATOM 3569 C CA . VAL B 1 130 ? -5.715 34.031 2.828 1 93.94 130 VAL B CA 1
ATOM 3570 C C . VAL B 1 130 ? -5.258 32.594 2.666 1 93.94 130 VAL B C 1
ATOM 3572 O O . VAL B 1 130 ? -4.559 32.031 3.527 1 93.94 130 VAL B O 1
ATOM 3575 N N . VAL B 1 131 ? -5.73 31.938 1.619 1 96.25 131 VAL B N 1
ATOM 3576 C CA . VAL B 1 131 ? -5.172 30.641 1.214 1 96.25 131 VAL B CA 1
ATOM 3577 C C . VAL B 1 131 ? -3.867 30.859 0.452 1 96.25 131 VAL B C 1
ATOM 3579 O O . VAL B 1 131 ? -3.859 31.484 -0.613 1 96.25 131 VAL B O 1
ATOM 3582 N N . THR B 1 132 ? -2.748 30.375 0.994 1 96.12 132 THR B N 1
ATOM 3583 C CA . THR B 1 132 ? -1.436 30.641 0.414 1 96.12 132 THR B CA 1
ATOM 3584 C C . THR B 1 132 ? -1.152 29.688 -0.742 1 96.12 132 THR B C 1
ATOM 3586 O O . THR B 1 132 ? -1.851 28.688 -0.91 1 96.12 132 THR B O 1
ATOM 3589 N N . ASP B 1 133 ? -0.234 30.047 -1.54 1 96.75 133 ASP B N 1
ATOM 3590 C CA . ASP B 1 133 ? 0.284 29.188 -2.594 1 96.75 133 ASP B CA 1
ATOM 3591 C C . ASP B 1 133 ? 1.805 29.281 -2.688 1 96.75 133 ASP B C 1
ATOM 3593 O O . ASP B 1 133 ? 2.459 29.781 -1.767 1 96.75 133 ASP B O 1
ATOM 3597 N N . GLU B 1 134 ? 2.438 28.734 -3.732 1 96.88 134 GLU B N 1
ATOM 3598 C CA . GLU B 1 134 ? 3.891 28.625 -3.824 1 96.88 134 GLU B CA 1
ATOM 3599 C C . GLU B 1 134 ? 4.539 30 -4.035 1 96.88 134 GLU B C 1
ATOM 3601 O O . GLU B 1 134 ? 5.738 30.156 -3.805 1 96.88 134 GLU B O 1
ATOM 3606 N N . SER B 1 135 ? 3.752 30.984 -4.438 1 95 135 SER B N 1
ATOM 3607 C CA . SER B 1 135 ? 4.289 32.312 -4.703 1 95 135 SER B CA 1
ATOM 3608 C C . SER B 1 135 ? 4.195 33.219 -3.465 1 95 135 SER B C 1
ATOM 3610 O O . SER B 1 135 ? 4.738 34.312 -3.447 1 95 135 SER B O 1
ATOM 3612 N N . THR B 1 136 ? 3.52 32.688 -2.471 1 93.5 136 THR B N 1
ATOM 3613 C CA . THR B 1 136 ? 3.324 33.469 -1.267 1 93.5 136 THR B CA 1
ATOM 3614 C C . THR B 1 136 ? 4.664 33.781 -0.608 1 93.5 136 THR B C 1
ATOM 3616 O O . THR B 1 136 ? 5.48 32.906 -0.386 1 93.5 136 THR B O 1
ATOM 3619 N N . VAL B 1 137 ? 4.836 35.031 -0.277 1 90.44 137 VAL B N 1
ATOM 3620 C CA . VAL B 1 137 ? 6 35.469 0.488 1 90.44 137 VAL B CA 1
ATOM 3621 C C . VAL B 1 137 ? 5.758 35.25 1.978 1 90.44 137 VAL B C 1
ATOM 3623 O O . VAL B 1 137 ? 4.742 35.688 2.525 1 90.44 137 VAL B O 1
ATOM 3626 N N . PRO B 1 138 ? 6.664 34.531 2.529 1 91.25 138 PRO B N 1
ATOM 3627 C CA . PRO B 1 138 ? 6.465 34.25 3.955 1 91.25 138 PRO B CA 1
ATOM 3628 C C . PRO B 1 138 ? 6.266 35.531 4.781 1 91.25 138 PRO B C 1
ATOM 3630 O O . PRO B 1 138 ? 6.938 36.531 4.543 1 91.25 138 PRO B O 1
ATOM 3633 N N . HIS B 1 139 ? 5.277 35.406 5.664 1 90.69 139 HIS B N 1
ATOM 3634 C CA . HIS B 1 139 ? 4.965 36.531 6.527 1 90.69 139 HIS B CA 1
ATOM 3635 C C . HIS B 1 139 ? 4.746 36.062 7.969 1 90.69 139 HIS B C 1
ATOM 3637 O O . HIS B 1 139 ? 3.842 35.281 8.242 1 90.69 139 HIS B O 1
ATOM 3643 N N . ASN B 1 140 ? 5.625 36.594 8.883 1 88.62 140 ASN B N 1
ATOM 3644 C CA . ASN B 1 140 ? 5.566 36.344 10.32 1 88.62 140 ASN B CA 1
ATOM 3645 C C . ASN B 1 140 ? 5.688 34.844 10.648 1 88.62 140 ASN B C 1
ATOM 3647 O O . ASN B 1 140 ? 4.898 34.312 11.43 1 88.62 140 ASN B O 1
ATOM 3651 N N . PRO B 1 141 ? 6.59 34.156 10.023 1 90.19 141 PRO B N 1
ATOM 3652 C CA . PRO B 1 141 ? 6.832 32.781 10.43 1 90.19 141 PRO B CA 1
ATOM 3653 C C . PRO B 1 141 ? 7.551 32.688 11.773 1 90.19 141 PRO B C 1
ATOM 3655 O O . PRO B 1 141 ? 8.109 33.656 12.258 1 90.19 141 PRO B O 1
ATOM 3658 N N . LEU B 1 142 ? 7.438 31.5 12.352 1 89.81 142 LEU B N 1
ATOM 3659 C CA . LEU B 1 142 ? 8.25 31.25 13.531 1 89.81 142 LEU B CA 1
ATOM 3660 C C . LEU B 1 142 ? 9.734 31.203 13.172 1 89.81 142 LEU B C 1
ATOM 3662 O O . LEU B 1 142 ? 10.094 30.875 12.039 1 89.81 142 LEU B O 1
ATOM 3666 N N . PRO B 1 143 ? 10.594 31.5 14.094 1 89.12 143 PRO B N 1
ATOM 3667 C CA . PRO B 1 143 ? 12.031 31.562 13.797 1 89.12 143 PRO B CA 1
ATOM 3668 C C . PRO B 1 143 ? 12.562 30.266 13.188 1 89.12 143 PRO B C 1
ATOM 3670 O O . PRO B 1 143 ? 13.328 30.312 12.219 1 89.12 143 PRO B O 1
ATOM 3673 N N . MET B 1 144 ? 12.148 29.141 13.68 1 90.19 144 MET B N 1
ATOM 3674 C CA . MET B 1 144 ? 12.641 27.875 13.164 1 90.19 144 MET B CA 1
ATOM 3675 C C . MET B 1 144 ? 12.195 27.656 11.719 1 90.19 144 MET B C 1
ATOM 3677 O O . MET B 1 144 ? 12.914 27.047 10.93 1 90.19 144 MET B O 1
ATOM 3681 N N . HIS B 1 145 ? 11.039 28.188 11.352 1 93.62 145 HIS B N 1
ATOM 3682 C CA . HIS B 1 145 ? 10.531 28.047 9.992 1 93.62 145 HIS B CA 1
ATOM 3683 C C . HIS B 1 145 ? 11.273 28.953 9.023 1 93.62 145 HIS B C 1
ATOM 3685 O O . HIS B 1 145 ? 11.453 28.609 7.852 1 93.62 145 HIS B O 1
ATOM 3691 N N . VAL B 1 146 ? 11.695 30.125 9.539 1 93.88 146 VAL B N 1
ATOM 3692 C CA . VAL B 1 146 ? 12.5 31.031 8.727 1 93.88 146 VAL B CA 1
ATOM 3693 C C . VAL B 1 146 ? 13.82 30.359 8.352 1 93.88 146 VAL B C 1
ATOM 3695 O O . VAL B 1 146 ? 14.234 30.391 7.191 1 93.88 146 VAL B O 1
ATOM 3698 N N . ILE B 1 147 ? 14.383 29.734 9.344 1 95.25 147 ILE B N 1
ATOM 3699 C CA . ILE B 1 147 ? 15.656 29.062 9.125 1 95.25 147 ILE B CA 1
ATOM 3700 C C . ILE B 1 147 ? 15.484 27.953 8.086 1 95.25 147 ILE B C 1
ATOM 3702 O O . ILE B 1 147 ? 16.266 27.844 7.141 1 95.25 147 ILE B O 1
ATOM 3706 N N . ARG B 1 148 ? 14.492 27.141 8.219 1 96.44 148 ARG B N 1
ATOM 3707 C CA . ARG B 1 148 ? 14.25 26.031 7.289 1 96.44 148 ARG B CA 1
ATOM 3708 C C . ARG B 1 148 ? 13.977 26.562 5.883 1 96.44 148 ARG B C 1
ATOM 3710 O O . ARG B 1 148 ? 14.57 26.078 4.914 1 96.44 148 ARG B O 1
ATOM 3717 N N . HIS B 1 149 ? 13.102 27.531 5.824 1 95.38 149 HIS B N 1
ATOM 3718 C CA . HIS B 1 149 ? 12.727 28.109 4.539 1 95.38 149 HIS B CA 1
ATOM 3719 C C . HIS B 1 149 ? 13.953 28.641 3.795 1 95.38 149 HIS B C 1
ATOM 3721 O O . HIS B 1 149 ? 14.125 28.359 2.607 1 95.38 149 HIS B O 1
ATOM 3727 N N . ASN B 1 150 ? 14.812 29.344 4.418 1 95.62 150 ASN B N 1
ATOM 3728 C CA . ASN B 1 150 ? 15.984 29.953 3.799 1 95.62 150 ASN B CA 1
ATOM 3729 C C . ASN B 1 150 ? 17.047 28.906 3.459 1 95.62 150 ASN B C 1
ATOM 3731 O O . ASN B 1 150 ? 17.688 28.984 2.416 1 95.62 150 ASN B O 1
ATOM 3735 N N . THR B 1 151 ? 17.172 27.969 4.32 1 97.88 151 THR B N 1
ATOM 3736 C CA . THR B 1 151 ? 18.25 26.984 4.184 1 97.88 151 THR B CA 1
ATOM 3737 C C . THR B 1 151 ? 17.922 25.984 3.09 1 97.88 151 THR B C 1
ATOM 3739 O O . THR B 1 151 ? 18.766 25.656 2.264 1 97.88 151 THR B O 1
ATOM 3742 N N . ILE B 1 152 ? 16.703 25.469 3.045 1 98 152 ILE B N 1
ATOM 3743 C CA . ILE B 1 152 ? 16.359 24.328 2.215 1 98 152 ILE B CA 1
ATOM 3744 C C . ILE B 1 152 ? 16.469 24.703 0.739 1 98 152 ILE B C 1
ATOM 3746 O O . ILE B 1 152 ? 16.734 23.844 -0.111 1 98 152 ILE B O 1
ATOM 3750 N N . GLN B 1 153 ? 16.359 25.969 0.365 1 97.06 153 GLN B N 1
ATOM 3751 C CA . GLN B 1 153 ? 16.453 26.453 -1.013 1 97.06 153 GLN B CA 1
ATOM 3752 C C . GLN B 1 153 ? 17.859 26.266 -1.571 1 97.06 153 GLN B C 1
ATOM 3754 O O . GLN B 1 153 ? 18.047 26.203 -2.787 1 97.06 153 GLN B O 1
ATOM 3759 N N . LYS B 1 154 ? 18.781 26.203 -0.708 1 98.44 154 LYS B N 1
ATOM 3760 C CA . LYS B 1 154 ? 20.172 26.031 -1.127 1 98.44 154 LYS B CA 1
ATOM 3761 C C . LYS B 1 154 ? 20.391 24.688 -1.811 1 98.44 154 LYS B C 1
ATOM 3763 O O . LYS B 1 154 ? 21.422 24.469 -2.459 1 98.44 154 LYS B O 1
ATOM 3768 N N . ALA B 1 155 ? 19.422 23.781 -1.634 1 98.69 155 ALA B N 1
ATOM 3769 C CA . ALA B 1 155 ? 19.5 22.5 -2.324 1 98.69 155 ALA B CA 1
ATOM 3770 C C . ALA B 1 155 ? 19.578 22.688 -3.836 1 98.69 155 ALA B C 1
ATOM 3772 O O . ALA B 1 155 ? 20.172 21.859 -4.543 1 98.69 155 ALA B O 1
ATOM 3773 N N . PHE B 1 156 ? 19.062 23.781 -4.387 1 98.5 156 PHE B N 1
ATOM 3774 C CA . PHE B 1 156 ? 19.016 24.047 -5.82 1 98.5 156 PHE B CA 1
ATOM 3775 C C . PHE B 1 156 ? 20.391 24.375 -6.367 1 98.5 156 PHE B C 1
ATOM 3777 O O . PHE B 1 156 ? 20.609 24.328 -7.578 1 98.5 156 PHE B O 1
ATOM 3784 N N . ASP B 1 157 ? 21.312 24.656 -5.508 1 98.19 157 ASP B N 1
ATOM 3785 C CA . ASP B 1 157 ? 22.641 25.078 -5.91 1 98.19 157 ASP B CA 1
ATOM 3786 C C . ASP B 1 157 ? 23.531 23.859 -6.223 1 98.19 157 ASP B C 1
ATOM 3788 O O . ASP B 1 157 ? 24.688 24.016 -6.594 1 98.19 157 ASP B O 1
ATOM 3792 N N . HIS B 1 158 ? 23.031 22.703 -6.133 1 98.12 158 HIS B N 1
ATOM 3793 C CA . HIS B 1 158 ? 23.828 21.484 -6.289 1 98.12 158 HIS B CA 1
ATOM 3794 C C . HIS B 1 158 ? 23.469 20.766 -7.582 1 98.12 158 HIS B C 1
ATOM 3796 O O . HIS B 1 158 ? 23.547 19.531 -7.652 1 98.12 158 HIS B O 1
ATOM 3802 N N . ALA B 1 159 ? 23.094 21.438 -8.594 1 95.94 159 ALA B N 1
ATOM 3803 C CA . ALA B 1 159 ? 22.562 20.906 -9.844 1 95.94 159 ALA B CA 1
ATOM 3804 C C . ALA B 1 159 ? 23.594 20.062 -10.578 1 95.94 159 ALA B C 1
ATOM 3806 O O . ALA B 1 159 ? 23.266 19.266 -11.461 1 95.94 159 ALA B O 1
ATOM 3807 N N . ALA B 1 160 ? 24.844 20.203 -10.25 1 96.88 160 ALA B N 1
ATOM 3808 C CA . ALA B 1 160 ? 25.891 19.391 -10.859 1 96.88 160 ALA B CA 1
ATOM 3809 C C . ALA B 1 160 ? 25.781 17.922 -10.414 1 96.88 160 ALA B C 1
ATOM 3811 O O . ALA B 1 160 ? 26.188 17.016 -11.148 1 96.88 160 ALA B O 1
ATOM 3812 N N . ASN B 1 161 ? 25.188 17.719 -9.273 1 98.31 161 ASN B N 1
ATOM 3813 C CA . ASN B 1 161 ? 25.109 16.375 -8.711 1 98.31 161 ASN B CA 1
ATOM 3814 C C . ASN B 1 161 ? 23.703 15.805 -8.805 1 98.31 161 ASN B C 1
ATOM 3816 O O . ASN B 1 161 ? 23.531 14.609 -9.07 1 98.31 161 ASN B O 1
ATOM 3820 N N . PHE B 1 162 ? 22.734 16.625 -8.547 1 98.81 162 PHE B N 1
ATOM 3821 C CA . PHE B 1 162 ? 21.328 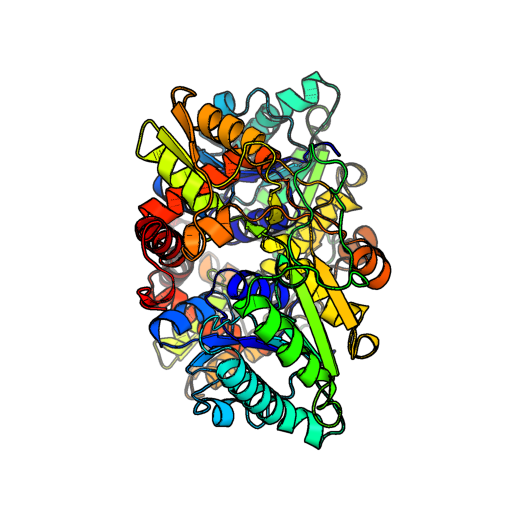16.188 -8.547 1 98.81 162 PHE B CA 1
ATOM 3822 C C . PHE B 1 162 ? 20.406 17.359 -8.828 1 98.81 162 PHE B C 1
ATOM 3824 O O . PHE B 1 162 ? 20.75 18.516 -8.578 1 98.81 162 PHE B O 1
ATOM 3831 N N . HIS B 1 163 ? 19.234 17.062 -9.414 1 98.81 163 HIS B N 1
ATOM 3832 C CA . HIS B 1 163 ? 18.125 18.016 -9.461 1 98.81 163 HIS B CA 1
ATOM 3833 C C . HIS B 1 163 ? 17.312 17.984 -8.164 1 98.81 163 HIS B C 1
ATOM 3835 O O . HIS B 1 163 ? 17.391 17.016 -7.406 1 98.81 163 HIS B O 1
ATOM 3841 N N . ALA B 1 164 ? 16.578 19.094 -7.91 1 98.88 164 ALA B N 1
ATOM 3842 C CA . ALA B 1 164 ? 15.844 19.109 -6.648 1 98.88 164 ALA B CA 1
ATOM 3843 C C . ALA B 1 164 ? 14.461 19.734 -6.824 1 98.88 164 ALA B C 1
ATOM 3845 O O . ALA B 1 164 ? 14.312 20.719 -7.547 1 98.88 164 ALA B O 1
ATOM 3846 N N . ILE B 1 165 ? 13.469 19.141 -6.234 1 98.94 165 ILE B N 1
ATOM 3847 C CA . ILE B 1 165 ? 12.133 19.672 -6.023 1 98.94 165 ILE B CA 1
ATOM 3848 C C . ILE B 1 165 ? 11.828 19.719 -4.527 1 98.94 165 ILE B C 1
ATOM 3850 O O . ILE B 1 165 ? 12.117 18.766 -3.797 1 98.94 165 ILE B O 1
ATOM 3854 N N . LEU B 1 166 ? 11.359 20.859 -4.051 1 98.75 166 LEU B N 1
ATOM 3855 C CA . LEU B 1 166 ? 10.867 20.938 -2.68 1 98.75 166 LEU B CA 1
ATOM 3856 C C . LEU B 1 166 ? 9.398 20.531 -2.609 1 98.75 166 LEU B C 1
ATOM 3858 O O . LEU B 1 166 ? 8.602 20.922 -3.463 1 98.75 166 LEU B O 1
ATOM 3862 N N . THR B 1 167 ? 9.07 19.672 -1.664 1 98.75 167 THR B N 1
ATOM 3863 C CA . THR B 1 167 ? 7.707 19.234 -1.408 1 98.75 167 THR B CA 1
ATOM 3864 C C . THR B 1 167 ? 7.203 19.781 -0.077 1 98.75 167 THR B C 1
ATOM 3866 O O . THR B 1 167 ? 7.883 19.672 0.945 1 98.75 167 THR B O 1
ATOM 3869 N N . ARG B 1 168 ? 6.055 20.359 -0.072 1 98.31 168 ARG B N 1
ATOM 3870 C CA . ARG B 1 168 ? 5.527 21.047 1.103 1 98.31 168 ARG B CA 1
ATOM 3871 C C . ARG B 1 168 ? 4.129 20.562 1.443 1 98.31 168 ARG B C 1
ATOM 3873 O O . ARG B 1 168 ? 3.133 21.188 1.088 1 98.31 168 ARG B O 1
ATOM 3880 N N . PRO B 1 169 ? 4.062 19.484 2.184 1 97.88 169 PRO B N 1
ATOM 3881 C CA . PRO B 1 169 ? 2.748 19.016 2.625 1 97.88 169 PRO B CA 1
ATOM 3882 C C . PRO B 1 169 ? 2.18 19.844 3.775 1 97.88 169 PRO B C 1
ATOM 3884 O O . PRO B 1 169 ? 2.938 20.391 4.582 1 97.88 169 PRO B O 1
ATOM 3887 N N . THR B 1 170 ? 0.883 19.953 3.82 1 96.44 170 THR B N 1
ATOM 3888 C CA . THR B 1 170 ? 0.202 20.516 4.98 1 96.44 170 THR B CA 1
ATOM 3889 C C . THR B 1 170 ? 0.161 19.516 6.125 1 96.44 170 THR B C 1
ATOM 3891 O O . THR B 1 170 ? 0.939 18.562 6.145 1 96.44 170 THR B O 1
ATOM 3894 N N . LEU B 1 171 ? -0.672 19.75 7.117 1 95.38 171 LEU B N 1
ATOM 3895 C CA . LEU B 1 171 ? -0.801 18.844 8.266 1 95.38 171 LEU B CA 1
ATOM 3896 C C . LEU B 1 171 ? -1.209 17.453 7.816 1 95.38 171 LEU B C 1
ATOM 3898 O O . LEU B 1 171 ? -2.318 17.25 7.316 1 95.38 171 LEU B O 1
ATOM 3902 N N . ILE B 1 172 ? -0.291 16.531 8 1 95.88 172 ILE B N 1
ATOM 3903 C CA . ILE B 1 172 ? -0.525 15.164 7.52 1 95.88 172 ILE B CA 1
ATOM 3904 C C . ILE B 1 172 ? -1.289 14.375 8.578 1 95.88 172 ILE B C 1
ATOM 3906 O O . ILE B 1 172 ? -0.992 14.469 9.773 1 95.88 172 ILE B O 1
ATOM 3910 N N . TYR B 1 173 ? -2.297 13.656 8.141 1 95 173 TYR B N 1
ATOM 3911 C CA . TYR B 1 173 ? -2.99 12.711 9.016 1 95 173 TYR B CA 1
ATOM 3912 C C . TYR B 1 173 ? -3.096 11.336 8.367 1 95 173 TYR B C 1
ATOM 3914 O O . TYR B 1 173 ? -2.656 11.148 7.234 1 95 173 TYR B O 1
ATOM 3922 N N . GLY B 1 174 ? -3.637 10.391 9.133 1 93.12 174 GLY B N 1
ATOM 3923 C CA . GLY B 1 174 ? -3.805 9.031 8.648 1 93.12 174 GLY B CA 1
ATOM 3924 C C . GLY B 1 174 ? -2.846 8.047 9.289 1 93.12 174 GLY B C 1
ATOM 3925 O O . GLY B 1 174 ? -1.752 8.422 9.711 1 93.12 174 GLY B O 1
ATOM 3926 N N . ARG B 1 175 ? -3.336 6.832 9.422 1 85.88 175 ARG B N 1
ATOM 3927 C CA . ARG B 1 175 ? -2.566 5.699 9.93 1 85.88 175 ARG B CA 1
ATOM 3928 C C . ARG B 1 175 ? -2.076 5.969 11.344 1 85.88 175 ARG B C 1
ATOM 3930 O O . ARG B 1 175 ? -2.857 5.918 12.297 1 85.88 175 ARG B O 1
ATOM 3937 N N . SER B 1 176 ? -0.911 6.578 11.648 1 75.5 176 SER B N 1
ATOM 3938 C CA . SER B 1 176 ? -0.358 6.598 13 1 75.5 176 SER B CA 1
ATOM 3939 C C . SER B 1 176 ? -0.217 8.023 13.516 1 75.5 176 SER B C 1
ATOM 3941 O O . SER B 1 176 ? -0.708 8.352 14.602 1 75.5 176 SER B O 1
ATOM 3943 N N . ALA B 1 177 ? 0.527 8.891 12.961 1 65.38 177 ALA B N 1
ATOM 3944 C CA . ALA B 1 177 ? 1.3 9.891 13.695 1 65.38 177 ALA B CA 1
ATOM 3945 C C . ALA B 1 177 ? 0.937 11.297 13.242 1 65.38 177 ALA B C 1
ATOM 3947 O O . ALA B 1 177 ? 1.816 12.094 12.906 1 65.38 177 ALA B O 1
ATOM 3948 N N . SER B 1 178 ? -0.219 11.633 13.508 1 77.75 178 SER B N 1
ATOM 3949 C CA . SER B 1 178 ? -0.528 13 13.109 1 77.75 178 SER B CA 1
ATOM 3950 C C . SER B 1 178 ? -0.854 13.867 14.32 1 77.75 178 SER B C 1
ATOM 3952 O O . SER B 1 178 ? -1.173 13.352 15.391 1 77.75 178 SER B O 1
ATOM 3954 N N . TRP B 1 179 ? -0.549 15.156 14.203 1 86.94 179 TRP B N 1
ATOM 3955 C CA . TRP B 1 179 ? -0.964 16.094 15.25 1 86.94 179 TRP B CA 1
ATOM 3956 C C . TRP B 1 179 ? -2.455 15.961 15.539 1 86.94 179 TRP B C 1
ATOM 3958 O O . TRP B 1 179 ? -2.91 16.281 16.641 1 86.94 179 TRP B O 1
ATOM 3968 N N . TYR B 1 180 ? -3.189 15.43 14.633 1 92.94 180 TYR B N 1
ATOM 3969 C CA . TYR B 1 180 ? -4.598 15.117 14.859 1 92.94 180 TYR B CA 1
ATOM 3970 C C . TYR B 1 180 ? -4.754 14.086 15.977 1 92.94 180 TYR B C 1
ATOM 3972 O O . TYR B 1 180 ? -5.77 14.078 16.672 1 92.94 180 TYR B O 1
ATOM 3980 N N . GLY B 1 181 ? -3.729 13.297 16.109 1 92.81 181 GLY B N 1
ATOM 3981 C CA . GLY B 1 181 ? -3.738 12.258 17.125 1 92.81 181 GLY B CA 1
ATOM 3982 C C . GLY B 1 181 ? -3.859 12.797 18.547 1 92.81 181 GLY B C 1
ATOM 3983 O O . GLY B 1 181 ? -4.422 12.141 19.422 1 92.81 181 GLY B O 1
ATOM 3984 N N . THR B 1 182 ? -3.371 13.992 18.766 1 93.94 182 THR B N 1
ATOM 3985 C CA . THR B 1 182 ? -3.451 14.578 20.094 1 93.94 182 THR B CA 1
ATOM 3986 C C . THR B 1 182 ? -4.902 14.859 20.469 1 93.94 182 THR B C 1
ATOM 3988 O O . THR B 1 182 ? -5.281 14.719 21.641 1 93.94 182 THR B O 1
ATOM 3991 N N . ILE B 1 183 ? -5.688 15.242 19.516 1 96 183 ILE B N 1
ATOM 3992 C CA . ILE B 1 183 ? -7.105 15.492 19.75 1 96 183 ILE B CA 1
ATOM 3993 C C . ILE B 1 183 ? -7.832 14.18 19.984 1 96 183 ILE B C 1
ATOM 3995 O O . ILE B 1 183 ? -8.617 14.055 20.938 1 96 183 ILE B O 1
ATOM 3999 N N . LEU B 1 184 ? -7.551 13.164 19.172 1 95.94 184 LEU B N 1
ATOM 4000 C CA . LEU B 1 184 ? -8.148 11.844 19.328 1 95.94 184 LEU B CA 1
ATOM 4001 C C . LEU B 1 184 ? -7.812 11.25 20.688 1 95.94 184 LEU B C 1
ATOM 4003 O O . LEU B 1 184 ? -8.68 10.68 21.359 1 95.94 184 LEU B O 1
ATOM 4007 N N . HIS B 1 185 ? -6.551 11.453 21.062 1 95.12 185 HIS B N 1
ATOM 4008 C CA . HIS B 1 185 ? -6.09 10.883 22.328 1 95.12 185 HIS B CA 1
ATOM 4009 C C . HIS B 1 185 ? -6.816 11.516 23.516 1 95.12 185 HIS B C 1
ATOM 4011 O O . HIS B 1 185 ? -7.219 10.812 24.438 1 95.12 185 HIS B O 1
ATOM 4017 N N . GLN B 1 186 ? -6.977 12.805 23.484 1 95.88 186 GLN B N 1
ATOM 4018 C CA . GLN B 1 186 ? -7.711 13.492 24.547 1 95.88 186 GLN B CA 1
ATOM 4019 C C . GLN B 1 186 ? -9.148 12.977 24.641 1 95.88 186 GLN B C 1
ATOM 4021 O O . GLN B 1 186 ? -9.648 12.719 25.734 1 95.88 186 GLN B O 1
ATOM 4026 N N . ALA B 1 187 ? -9.773 12.852 23.516 1 97.06 187 ALA B N 1
ATOM 4027 C CA . ALA B 1 187 ? -11.164 12.398 23.484 1 97.06 187 ALA B CA 1
ATOM 4028 C C . ALA B 1 187 ? -11.281 10.969 23.984 1 97.06 187 ALA B C 1
ATOM 4030 O O . ALA B 1 187 ? -12.273 10.617 24.641 1 97.06 187 ALA B O 1
ATOM 4031 N N . ALA B 1 188 ? -10.281 10.156 23.688 1 95.5 188 ALA B N 1
ATOM 4032 C CA . ALA B 1 188 ? -10.312 8.742 24.047 1 95.5 188 ALA B CA 1
ATOM 4033 C C . ALA B 1 188 ? -10.039 8.547 25.547 1 95.5 188 ALA B C 1
ATOM 4035 O O . ALA B 1 188 ? -10.453 7.547 26.141 1 95.5 188 ALA B O 1
ATOM 4036 N N . THR B 1 189 ? -9.352 9.484 26.203 1 94.94 189 THR B N 1
ATOM 4037 C CA . THR B 1 189 ? -8.812 9.18 27.531 1 94.94 189 THR B CA 1
ATOM 4038 C C . THR B 1 189 ? -9.383 10.133 28.578 1 94.94 189 THR B C 1
ATOM 4040 O O . THR B 1 189 ? -9.109 9.992 29.766 1 94.94 189 THR B O 1
ATOM 4043 N N . GLY B 1 190 ? -10.18 11.094 28.156 1 95.19 190 GLY B N 1
ATOM 4044 C CA . GLY B 1 190 ? -10.695 12.055 29.125 1 95.19 190 GLY B CA 1
ATOM 4045 C C . GLY B 1 190 ? -12.023 12.656 28.703 1 95.19 190 GLY B C 1
ATOM 4046 O O . GLY B 1 190 ? -12.609 12.25 27.688 1 95.19 190 GLY B O 1
ATOM 4047 N N . ASP B 1 191 ? -12.383 13.703 29.516 1 96.69 191 ASP B N 1
ATOM 4048 C CA . ASP B 1 191 ? -13.672 14.336 29.281 1 96.69 191 ASP B CA 1
ATOM 4049 C C . ASP B 1 191 ? -13.5 15.758 28.734 1 96.69 191 ASP B C 1
ATOM 4051 O O . ASP B 1 191 ? -14.477 16.484 28.531 1 96.69 191 ASP B O 1
ATOM 4055 N N . GLN B 1 192 ? -12.25 16.078 28.562 1 97.19 192 GLN B N 1
ATOM 4056 C CA . GLN B 1 192 ? -11.945 17.422 28.062 1 97.19 192 GLN B CA 1
ATOM 4057 C C . GLN B 1 192 ? -11.039 17.359 26.844 1 97.19 192 GLN B C 1
ATOM 4059 O O . GLN B 1 192 ? -10.156 16.5 26.75 1 97.19 192 GLN B O 1
ATOM 4064 N N . ILE B 1 193 ? -11.281 18.172 25.906 1 97.75 193 ILE B N 1
ATOM 4065 C CA . ILE B 1 193 ? -10.398 18.453 24.781 1 97.75 193 ILE B CA 1
ATOM 4066 C C . ILE B 1 193 ? -9.898 19.891 24.859 1 97.75 193 ILE B C 1
ATOM 4068 O O . ILE B 1 193 ? -10.68 20.844 24.75 1 97.75 193 ILE B O 1
ATOM 4072 N N . VAL B 1 194 ? -8.602 20.016 25.141 1 97.38 194 VAL B N 1
ATOM 4073 C CA . VAL B 1 194 ? -7.984 21.328 25.266 1 97.38 194 VAL B CA 1
ATOM 4074 C C . VAL B 1 194 ? -7.164 21.625 24.016 1 97.38 194 VAL B C 1
ATOM 4076 O O . VAL B 1 194 ? -6.25 20.875 23.656 1 97.38 194 VAL B O 1
ATOM 4079 N N . LEU B 1 195 ? -7.504 22.703 23.391 1 97.5 195 LEU B N 1
ATOM 4080 C CA . LEU B 1 195 ? -6.863 23.141 22.156 1 97.5 195 LEU B CA 1
ATOM 4081 C C . LEU B 1 195 ? -6.312 24.547 22.297 1 97.5 195 LEU B C 1
ATOM 4083 O O . LEU B 1 195 ? -6.613 25.25 23.266 1 97.5 195 LEU B O 1
ATOM 4087 N N . TYR B 1 196 ? -5.539 24.969 21.422 1 97.12 196 TYR B N 1
ATOM 4088 C CA . TYR B 1 196 ? -4.887 26.266 21.516 1 97.12 196 TYR B CA 1
ATOM 4089 C C . TYR B 1 196 ? -5.277 27.172 20.359 1 97.12 196 TYR B C 1
ATOM 4091 O O . TYR B 1 196 ? -5.398 26.703 19.219 1 97.12 196 TYR B O 1
ATOM 4099 N N . GLY B 1 197 ? -5.375 28.453 20.625 1 95.81 197 GLY B N 1
ATOM 4100 C CA . GLY B 1 197 ? -5.875 29.422 19.672 1 95.81 197 GLY B CA 1
ATOM 4101 C C . GLY B 1 197 ? -7.367 29.672 19.812 1 95.81 197 GLY B C 1
ATOM 4102 O O . GLY B 1 197 ? -7.836 30.109 20.859 1 95.81 197 GLY B O 1
ATOM 4103 N N . SER B 1 198 ? -8.102 29.375 18.703 1 96.5 198 SER B N 1
ATOM 4104 C CA . SER B 1 198 ? -9.547 29.531 18.703 1 96.5 198 SER B CA 1
ATOM 4105 C C . SER B 1 198 ? -10.219 28.5 17.797 1 96.5 198 SER B C 1
ATOM 4107 O O . SER B 1 198 ? -9.539 27.75 17.094 1 96.5 198 SER B O 1
ATOM 4109 N N . GLU B 1 199 ? -11.5 28.484 17.859 1 97.56 199 GLU B N 1
ATOM 4110 C CA . GLU B 1 199 ? -12.266 27.562 17.016 1 97.56 199 GLU B CA 1
ATOM 4111 C C . GLU B 1 199 ? -12.102 27.891 15.539 1 97.56 199 GLU B C 1
ATOM 4113 O O . GLU B 1 199 ? -12.383 27.062 14.68 1 97.56 199 GLU B O 1
ATOM 4118 N N . ASP B 1 200 ? -11.547 29.109 15.273 1 97.75 200 ASP B N 1
ATOM 4119 C CA . ASP B 1 200 ? -11.438 29.578 13.891 1 97.75 200 ASP B CA 1
ATOM 4120 C C . ASP B 1 200 ? -10.07 29.234 13.297 1 97.75 200 ASP B C 1
ATOM 4122 O O . ASP B 1 200 ? -9.805 29.516 12.133 1 97.75 200 ASP B O 1
ATOM 4126 N N . VAL B 1 201 ? -9.211 28.609 14.109 1 97.62 201 VAL B N 1
ATOM 4127 C CA . VAL B 1 201 ? -7.93 28.125 13.586 1 97.62 201 VAL B CA 1
ATOM 4128 C C . VAL B 1 201 ? -8.172 27.109 12.484 1 97.62 201 VAL B C 1
ATOM 4130 O O . VAL B 1 201 ? -9.031 26.234 12.609 1 97.62 201 VAL B O 1
ATOM 4133 N N . VAL B 1 202 ? -7.398 27.234 11.406 1 97.5 202 VAL B N 1
ATOM 4134 C CA . VAL B 1 202 ? -7.566 26.359 10.242 1 97.5 202 VAL B CA 1
ATOM 4135 C C . VAL B 1 202 ? -6.582 25.203 10.32 1 97.5 202 VAL B C 1
ATOM 4137 O O . VAL B 1 202 ? -5.379 25.406 10.484 1 97.5 202 VAL B O 1
ATOM 4140 N N . TYR B 1 203 ? -7.086 23.984 10.266 1 96.75 203 TYR B N 1
ATOM 4141 C CA . TYR B 1 203 ? -6.328 22.781 9.969 1 96.75 203 TYR B CA 1
ATOM 4142 C C . TYR B 1 203 ? -6.582 22.312 8.539 1 96.75 203 TYR B C 1
ATOM 4144 O O . TYR B 1 203 ? -7.684 21.859 8.211 1 96.75 203 TYR B O 1
ATOM 4152 N N . HIS B 1 204 ? -5.621 22.547 7.758 1 97.06 204 HIS B N 1
ATOM 4153 C CA . HIS B 1 204 ? -5.699 22.062 6.387 1 97.06 204 HIS B CA 1
ATOM 4154 C C . HIS B 1 204 ? -4.957 20.734 6.227 1 97.06 204 HIS B C 1
ATOM 4156 O O . HIS B 1 204 ? -3.797 20.719 5.812 1 97.06 204 HIS B O 1
ATOM 4162 N N . GLY B 1 205 ? -5.652 19.641 6.391 1 95.5 205 GLY B N 1
ATOM 4163 C CA . GLY B 1 205 ? -5.035 18.328 6.469 1 95.5 205 GLY B CA 1
ATOM 4164 C C . GLY B 1 205 ? -4.883 17.656 5.117 1 95.5 205 GLY B C 1
ATOM 4165 O O . GLY B 1 205 ? -5.512 18.062 4.141 1 95.5 205 GLY B O 1
ATOM 4166 N N . VAL B 1 206 ? -4.035 16.688 5.004 1 97.56 206 VAL B N 1
ATOM 4167 C CA . VAL B 1 206 ? -3.877 15.797 3.861 1 97.56 206 VAL B CA 1
ATOM 4168 C C . VAL B 1 206 ? -3.473 14.406 4.344 1 97.56 206 VAL B C 1
ATOM 4170 O O . VAL B 1 206 ? -2.643 14.273 5.246 1 97.56 206 VAL B O 1
ATOM 4173 N N . HIS B 1 207 ? -4.133 13.414 3.84 1 97.75 207 HIS B N 1
ATOM 4174 C CA . HIS B 1 207 ? -3.807 12.055 4.254 1 97.75 207 HIS B CA 1
ATOM 4175 C C . HIS B 1 207 ? -2.416 11.648 3.773 1 97.75 207 HIS B C 1
ATOM 4177 O O . HIS B 1 207 ? -2.039 11.938 2.637 1 97.75 207 HIS B O 1
ATOM 4183 N N . VAL B 1 208 ? -1.714 10.93 4.555 1 97.5 208 VAL B N 1
ATOM 4184 C CA . VAL B 1 208 ? -0.316 10.594 4.301 1 97.5 208 VAL B CA 1
ATOM 4185 C C . VAL B 1 208 ? -0.201 9.797 3.006 1 97.5 208 VAL B C 1
ATOM 4187 O O . VAL B 1 208 ? 0.776 9.945 2.266 1 97.5 208 VAL B O 1
ATOM 4190 N N . ASP B 1 209 ? -1.162 8.938 2.684 1 97.88 209 ASP B N 1
ATOM 4191 C CA . ASP B 1 209 ? -1.15 8.156 1.448 1 97.88 209 ASP B CA 1
ATOM 4192 C C . ASP B 1 209 ? -1.215 9.07 0.225 1 97.88 209 ASP B C 1
ATOM 4194 O O . ASP B 1 209 ? -0.602 8.781 -0.805 1 97.88 209 ASP B O 1
ATOM 4198 N N . ASP B 1 210 ? -1.991 10.133 0.326 1 98.5 210 ASP B N 1
ATOM 4199 C CA . ASP B 1 210 ? -2.082 11.086 -0.775 1 98.5 210 ASP B CA 1
ATOM 4200 C C . ASP B 1 210 ? -0.785 11.875 -0.927 1 98.5 210 ASP B C 1
ATOM 4202 O O . ASP B 1 210 ? -0.402 12.242 -2.039 1 98.5 210 ASP B O 1
ATOM 4206 N N . VAL B 1 211 ? -0.123 12.156 0.229 1 98.69 211 VAL B N 1
ATOM 4207 C CA . VAL B 1 211 ? 1.181 12.805 0.156 1 98.69 211 VAL B CA 1
ATOM 4208 C C . VAL B 1 211 ? 2.17 11.906 -0.579 1 98.69 211 VAL B C 1
ATOM 4210 O O . VAL B 1 211 ? 2.908 12.367 -1.453 1 98.69 211 VAL B O 1
ATOM 4213 N N . ALA B 1 212 ? 2.168 10.609 -0.261 1 98.75 212 ALA B N 1
ATOM 4214 C CA . ALA B 1 212 ? 3.047 9.648 -0.929 1 98.75 212 ALA B CA 1
ATOM 4215 C C . ALA B 1 212 ? 2.768 9.602 -2.428 1 98.75 212 ALA B C 1
ATOM 4217 O O . ALA B 1 212 ? 3.697 9.523 -3.236 1 98.75 212 ALA B O 1
ATOM 4218 N N . GLU B 1 213 ? 1.489 9.664 -2.779 1 98.81 213 GLU B N 1
ATOM 4219 C CA . GLU B 1 213 ? 1.115 9.703 -4.191 1 98.81 213 GLU B CA 1
ATOM 4220 C C . GLU B 1 213 ? 1.69 10.938 -4.879 1 98.81 213 GLU B C 1
ATOM 4222 O O . GLU B 1 213 ? 2.146 10.859 -6.023 1 98.81 213 GLU B O 1
ATOM 4227 N N . ALA B 1 214 ? 1.64 12.039 -4.223 1 98.94 214 ALA B N 1
ATOM 4228 C CA . ALA B 1 214 ? 2.199 13.266 -4.781 1 98.94 214 ALA B CA 1
ATOM 4229 C C . ALA B 1 214 ? 3.693 13.117 -5.047 1 98.94 214 ALA B C 1
ATOM 4231 O O . ALA B 1 214 ? 4.188 13.531 -6.098 1 98.94 214 ALA B O 1
ATOM 4232 N N . TYR B 1 215 ? 4.43 12.555 -4.086 1 98.94 215 TYR B N 1
ATOM 4233 C CA . TYR B 1 215 ? 5.863 12.336 -4.266 1 98.94 215 TYR B CA 1
ATOM 4234 C C . TYR B 1 215 ? 6.137 11.492 -5.5 1 98.94 215 TYR B C 1
ATOM 4236 O O . TYR B 1 215 ? 7.023 11.812 -6.297 1 98.94 215 TYR B O 1
ATOM 4244 N N . PHE B 1 216 ? 5.359 10.43 -5.691 1 98.94 216 PHE B N 1
ATOM 4245 C CA . PHE B 1 216 ? 5.547 9.531 -6.828 1 98.94 216 PHE B CA 1
ATOM 4246 C C . PHE B 1 216 ? 5.273 10.258 -8.141 1 98.94 216 PHE B C 1
ATOM 4248 O O . PHE B 1 216 ? 6.031 10.117 -9.102 1 98.94 216 PHE B O 1
ATOM 4255 N N . LEU B 1 217 ? 4.18 11.031 -8.164 1 98.94 217 LEU B N 1
ATOM 4256 C CA . LEU B 1 217 ? 3.814 11.75 -9.383 1 98.94 217 LEU B CA 1
ATOM 4257 C C . LEU B 1 217 ? 4.844 12.828 -9.711 1 98.94 217 LEU B C 1
ATOM 4259 O O . LEU B 1 217 ? 5.16 13.047 -10.883 1 98.94 217 LEU B O 1
ATOM 4263 N N . LEU B 1 218 ? 5.352 13.492 -8.664 1 98.94 218 LEU B N 1
ATOM 4264 C CA . LEU B 1 218 ? 6.402 14.477 -8.906 1 98.94 218 LEU B CA 1
ATOM 4265 C C . LEU B 1 218 ? 7.645 13.812 -9.484 1 98.94 218 LEU B C 1
ATOM 4267 O O . LEU B 1 218 ? 8.273 14.352 -10.398 1 98.94 218 LEU B O 1
ATOM 4271 N N . ALA B 1 219 ? 7.988 12.656 -9.016 1 98.88 219 ALA B N 1
ATOM 4272 C CA . ALA B 1 219 ? 9.164 11.922 -9.477 1 98.88 219 ALA B CA 1
ATOM 4273 C C . ALA B 1 219 ? 8.992 11.477 -10.93 1 98.88 219 ALA B C 1
ATOM 4275 O O . ALA B 1 219 ? 9.945 11.484 -11.711 1 98.88 219 ALA B O 1
ATOM 4276 N N . THR B 1 220 ? 7.75 11.133 -11.359 1 98.5 220 THR B N 1
ATOM 4277 C CA . THR B 1 220 ? 7.586 10.406 -12.617 1 98.5 220 THR B CA 1
ATOM 4278 C C . THR B 1 220 ? 6.984 11.312 -13.688 1 98.5 220 THR B C 1
ATOM 4280 O O . THR B 1 220 ? 7.203 11.094 -14.883 1 98.5 220 THR B O 1
ATOM 4283 N N . LYS B 1 221 ? 6.215 12.289 -13.258 1 98.69 221 LYS B N 1
ATOM 4284 C CA . LYS B 1 221 ? 5.535 13.133 -14.242 1 98.69 221 LYS B CA 1
ATOM 4285 C C . LYS B 1 221 ? 6.246 14.469 -14.398 1 98.69 221 LYS B C 1
ATOM 4287 O O . LYS B 1 221 ? 6.223 15.062 -15.484 1 98.69 221 LYS B O 1
ATOM 4292 N N . VAL B 1 222 ? 6.855 14.984 -13.305 1 98.62 222 VAL B N 1
ATOM 4293 C CA . VAL B 1 222 ? 7.594 16.25 -13.375 1 98.62 222 VAL B CA 1
ATOM 4294 C C . VAL B 1 222 ? 9.078 15.961 -13.578 1 98.62 222 VAL B C 1
ATOM 4296 O O . VAL B 1 222 ? 9.664 16.375 -14.586 1 98.62 222 VAL B O 1
ATOM 4299 N N . GLY B 1 223 ? 9.617 15.188 -12.742 1 97.94 223 GLY B N 1
ATOM 4300 C CA . GLY B 1 223 ? 11 14.773 -12.883 1 97.94 223 GLY B CA 1
ATOM 4301 C C . GLY B 1 223 ? 11.984 15.93 -12.805 1 97.94 223 GLY B C 1
ATOM 4302 O O . GLY B 1 223 ? 11.781 16.875 -12.039 1 97.94 223 GLY B O 1
ATOM 4303 N N . SER B 1 224 ? 13.055 15.844 -13.516 1 96.94 224 SER B N 1
ATOM 4304 C CA . SER B 1 224 ? 14.156 16.797 -13.453 1 96.94 224 SER B CA 1
ATOM 4305 C C . SER B 1 224 ? 13.734 18.156 -14.016 1 96.94 224 SER B C 1
ATOM 4307 O O . SER B 1 224 ? 14.367 19.172 -13.727 1 96.94 224 SER B O 1
ATOM 4309 N N . ARG B 1 225 ? 12.656 18.188 -14.812 1 97.56 225 ARG B N 1
ATOM 4310 C CA . ARG B 1 225 ? 12.164 19.453 -15.352 1 97.56 225 ARG B CA 1
ATOM 4311 C C . ARG B 1 225 ? 11.688 20.375 -14.234 1 97.56 225 ARG B C 1
ATOM 4313 O O . ARG B 1 225 ? 11.562 21.594 -14.438 1 97.56 225 ARG B O 1
ATOM 4320 N N . GLY B 1 226 ? 11.461 19.766 -13.062 1 98.44 226 GLY B N 1
ATOM 4321 C CA . GLY B 1 226 ? 10.961 20.531 -11.938 1 98.44 226 GLY B CA 1
ATOM 4322 C C . GLY B 1 226 ? 12.07 21.094 -11.062 1 98.44 226 GLY B C 1
ATOM 4323 O O . GLY B 1 226 ? 11.805 21.656 -10 1 98.44 226 GLY B O 1
ATOM 4324 N N . HIS B 1 227 ? 13.344 21 -11.492 1 98.56 227 HIS B N 1
ATOM 4325 C CA . HIS B 1 227 ? 14.438 21.531 -10.688 1 98.56 227 HIS B CA 1
ATOM 4326 C C . HIS B 1 227 ? 14.195 22.984 -10.312 1 98.56 227 HIS B C 1
ATOM 4328 O O . HIS B 1 227 ? 13.867 23.812 -11.172 1 98.56 227 HIS B O 1
ATOM 4334 N N . GLY B 1 228 ? 14.289 23.297 -9.023 1 98.56 228 GLY B N 1
ATOM 4335 C CA . GLY B 1 228 ? 14.133 24.656 -8.547 1 98.56 228 GLY B CA 1
ATOM 4336 C C . GLY B 1 228 ? 12.711 24.984 -8.141 1 98.56 228 GLY B C 1
ATOM 4337 O O . GLY B 1 228 ? 12.438 26.094 -7.668 1 98.56 228 GLY B O 1
ATOM 4338 N N . GLU B 1 229 ? 11.844 23.984 -8.289 1 98.5 229 GLU B N 1
ATOM 4339 C CA . GLU B 1 229 ? 10.43 24.25 -8.031 1 98.5 229 GLU B CA 1
ATOM 4340 C C . GLU B 1 229 ? 10.023 23.75 -6.648 1 98.5 229 GLU B C 1
ATOM 4342 O O . GLU B 1 229 ? 10.711 22.922 -6.059 1 98.5 229 GLU B O 1
ATOM 4347 N N . LEU B 1 230 ? 8.992 24.328 -6.129 1 98.44 230 LEU B N 1
ATOM 4348 C CA . LEU B 1 230 ? 8.305 23.938 -4.902 1 98.44 230 LEU B CA 1
ATOM 4349 C C . LEU B 1 230 ? 6.848 23.594 -5.184 1 98.44 230 LEU B C 1
ATOM 4351 O O . LEU B 1 230 ? 6.176 24.281 -5.961 1 98.44 230 LEU B O 1
ATOM 4355 N N . TYR B 1 231 ? 6.387 22.5 -4.621 1 98.81 231 TYR B N 1
ATOM 4356 C CA . TYR B 1 231 ? 4.996 22.109 -4.789 1 98.81 231 TYR B CA 1
ATOM 4357 C C . TYR B 1 231 ? 4.32 21.906 -3.438 1 98.81 231 TYR B C 1
ATOM 4359 O O . TYR B 1 231 ? 4.805 21.141 -2.604 1 98.81 231 TYR B O 1
ATOM 4367 N N . ASN B 1 232 ? 3.156 22.578 -3.234 1 98.69 232 ASN B N 1
ATOM 4368 C CA . ASN B 1 232 ? 2.295 22.359 -2.08 1 98.69 232 ASN B CA 1
ATOM 4369 C C . ASN B 1 232 ? 1.461 21.078 -2.248 1 98.69 232 ASN B C 1
ATOM 4371 O O . ASN B 1 232 ? 1.035 20.766 -3.357 1 98.69 232 ASN B O 1
ATOM 4375 N N . ILE B 1 233 ? 1.289 20.359 -1.189 1 98.75 233 ILE B N 1
ATOM 4376 C CA . ILE B 1 233 ? 0.429 19.188 -1.145 1 98.75 233 ILE B CA 1
ATOM 4377 C C . ILE B 1 233 ? -0.633 19.359 -0.062 1 98.75 233 ILE B C 1
ATOM 4379 O O . ILE B 1 233 ? -0.321 19.344 1.131 1 98.75 233 ILE B O 1
ATOM 4383 N N . ALA B 1 234 ? -1.865 19.484 -0.398 1 98.38 234 ALA B N 1
ATOM 4384 C CA . ALA B 1 234 ? -2.973 19.781 0.506 1 98.38 234 ALA B CA 1
ATOM 4385 C C . ALA B 1 234 ? -4.289 19.234 -0.042 1 98.38 234 ALA B C 1
ATOM 4387 O O . ALA B 1 234 ? -4.469 19.141 -1.258 1 98.38 234 ALA B O 1
ATOM 4388 N N . ASN B 1 235 ? -5.172 18.875 0.848 1 97.94 235 ASN B N 1
ATOM 4389 C CA . ASN B 1 235 ? -6.516 18.5 0.439 1 97.94 235 ASN B CA 1
ATOM 4390 C C . ASN B 1 235 ? -7.223 19.625 -0.309 1 97.94 235 ASN B C 1
ATOM 4392 O O . ASN B 1 235 ? -6.766 20.766 -0.29 1 97.94 235 ASN B O 1
ATOM 4396 N N . ASP B 1 236 ? -8.305 19.25 -0.942 1 97.31 236 ASP B N 1
ATOM 4397 C CA . ASP B 1 236 ? -9.094 20.234 -1.688 1 97.31 236 ASP B CA 1
ATOM 4398 C C . ASP B 1 236 ? -9.758 21.234 -0.747 1 97.31 236 ASP B C 1
ATOM 4400 O O . ASP B 1 236 ? -9.938 22.391 -1.105 1 97.31 236 ASP B O 1
ATOM 4404 N N . GLU B 1 237 ? -10.086 20.766 0.436 1 97.06 237 GLU B N 1
ATOM 4405 C CA . GLU B 1 237 ? -10.766 21.594 1.419 1 97.06 237 GLU B CA 1
ATOM 4406 C C . GLU B 1 237 ? -10.062 21.547 2.773 1 97.06 237 GLU B C 1
ATOM 4408 O O . GLU B 1 237 ? -9.398 20.547 3.094 1 97.06 237 GLU B O 1
ATOM 4413 N N . TYR B 1 238 ? -10.156 22.641 3.516 1 97.75 238 TYR B N 1
ATOM 4414 C CA . TYR B 1 238 ? -9.656 22.688 4.887 1 97.75 238 TYR B CA 1
ATOM 4415 C C . TYR B 1 238 ? -10.797 22.625 5.887 1 97.75 238 TYR B C 1
ATOM 4417 O O . TYR B 1 238 ? -11.969 22.719 5.512 1 97.75 238 TYR B O 1
ATOM 4425 N N . GLU B 1 239 ? -10.438 22.391 7.145 1 97.38 239 GLU B N 1
ATOM 4426 C CA . GLU B 1 239 ? -11.383 22.391 8.258 1 97.38 239 GLU B CA 1
ATOM 4427 C C . GLU B 1 239 ? -10.93 23.344 9.359 1 97.38 239 GLU B C 1
ATOM 4429 O O . GLU B 1 239 ? -9.805 23.844 9.336 1 97.38 239 GLU B O 1
ATOM 4434 N N . THR B 1 240 ? -11.852 23.641 10.242 1 97.81 240 THR B N 1
ATOM 4435 C CA . THR B 1 240 ? -11.484 24.453 11.391 1 97.81 240 THR B CA 1
ATOM 4436 C C . THR B 1 240 ? -11.281 23.594 12.633 1 97.81 240 THR B C 1
ATOM 4438 O O . THR B 1 240 ? -11.844 22.5 12.734 1 97.81 240 THR B O 1
ATOM 4441 N N . LEU B 1 241 ? -10.484 24.141 13.477 1 97.62 241 LEU B N 1
ATOM 4442 C CA . LEU B 1 241 ? -10.203 23.422 14.711 1 97.62 241 LEU B CA 1
ATOM 4443 C C . LEU B 1 241 ? -11.492 23.188 15.5 1 97.62 241 LEU B C 1
ATOM 4445 O O . LEU B 1 241 ? -11.656 22.125 16.109 1 97.62 241 LEU B O 1
ATOM 4449 N N . GLY B 1 242 ? -12.391 24.156 15.516 1 98 242 GLY B N 1
ATOM 4450 C CA . GLY B 1 242 ? -13.688 23.969 16.156 1 98 242 GLY B CA 1
ATOM 4451 C C . GLY B 1 242 ? -14.484 22.812 15.578 1 98 242 GLY B C 1
ATOM 4452 O O . GLY B 1 242 ? -14.984 21.969 16.328 1 98 242 GLY B O 1
ATOM 4453 N N . ALA B 1 243 ? -14.617 22.781 14.32 1 97.62 243 ALA B N 1
ATOM 4454 C CA . ALA B 1 243 ? -15.359 21.734 13.641 1 97.62 243 ALA B CA 1
ATOM 4455 C C . ALA B 1 243 ? -14.719 20.359 13.891 1 97.62 243 ALA B C 1
ATOM 4457 O O . ALA B 1 243 ? -15.43 19.375 14.086 1 97.62 243 ALA B O 1
ATOM 4458 N N . ILE B 1 244 ? -13.398 20.328 13.906 1 97.75 244 ILE B N 1
ATOM 4459 C CA . ILE B 1 244 ? -12.656 19.094 14.148 1 97.75 244 ILE B CA 1
ATOM 4460 C C . ILE B 1 244 ? -12.93 18.594 15.57 1 97.75 244 ILE B C 1
ATOM 4462 O O . ILE B 1 244 ? -13.234 17.422 15.773 1 97.75 244 ILE B O 1
ATOM 4466 N N . ALA B 1 245 ? -12.852 19.484 16.484 1 97.94 245 ALA B N 1
ATOM 4467 C CA . ALA B 1 245 ? -13.07 19.125 17.875 1 97.94 245 ALA B CA 1
ATOM 4468 C C . ALA B 1 245 ? -14.477 18.578 18.078 1 97.94 245 ALA B C 1
ATOM 4470 O O . ALA B 1 245 ? -14.664 17.562 18.781 1 97.94 245 ALA B O 1
ATOM 4471 N N . GLU B 1 246 ? -15.422 19.203 17.516 1 98.25 246 GLU B N 1
ATOM 4472 C CA . GLU B 1 246 ? -16.812 18.766 17.641 1 98.25 246 GLU B CA 1
ATOM 4473 C C . GLU B 1 246 ? -17 17.375 17.031 1 98.25 246 GLU B C 1
ATOM 4475 O O . GLU B 1 246 ? -17.672 16.516 17.625 1 98.25 246 GLU B O 1
ATOM 4480 N N . ALA B 1 247 ? -16.484 17.203 15.867 1 98.12 247 ALA B N 1
ATOM 4481 C CA . ALA B 1 247 ? -16.594 15.922 15.188 1 98.12 247 ALA B CA 1
ATOM 4482 C C . ALA B 1 247 ? -15.953 14.812 16 1 98.12 247 ALA B C 1
ATOM 4484 O O . ALA B 1 247 ? -16.516 13.719 16.141 1 98.12 247 ALA B O 1
ATOM 4485 N N . VAL B 1 248 ? -14.742 15.102 16.531 1 98.12 248 VAL B N 1
ATOM 4486 C CA . VAL B 1 248 ? -14.023 14.125 17.344 1 98.12 248 VAL B CA 1
ATOM 4487 C C . VAL B 1 248 ? -14.812 13.805 18.609 1 98.12 248 VAL B C 1
ATOM 4489 O O . VAL B 1 248 ? -14.969 12.641 18.984 1 98.12 248 VAL B O 1
ATOM 4492 N N . SER B 1 249 ? -15.305 14.867 19.25 1 98.5 249 SER B N 1
ATOM 4493 C CA . SER B 1 249 ? -16.125 14.656 20.438 1 98.5 249 SER B CA 1
ATOM 4494 C C . SER B 1 249 ? -17.312 13.742 20.141 1 98.5 249 SER B C 1
ATOM 4496 O O . SER B 1 249 ? -17.547 12.773 20.859 1 98.5 249 SER B O 1
ATOM 4498 N N . LYS B 1 250 ? -17.984 14.008 19.109 1 98.19 250 LYS B N 1
ATOM 4499 C CA . LYS B 1 250 ? -19.141 13.203 18.719 1 98.19 250 LYS B CA 1
ATOM 4500 C C . LYS B 1 250 ? -18.734 11.75 18.469 1 98.19 250 LYS B C 1
ATOM 4502 O O . LYS B 1 250 ? -19.438 10.836 18.906 1 98.19 250 LYS B O 1
ATOM 4507 N N . GLU B 1 251 ? -17.625 11.508 17.797 1 97.5 251 GLU B N 1
ATOM 4508 C CA . GLU B 1 251 ? -17.141 10.164 17.484 1 97.5 251 GLU B CA 1
ATOM 4509 C C . GLU B 1 251 ? -16.844 9.367 18.75 1 97.5 251 GLU B C 1
ATOM 4511 O O . GLU B 1 251 ? -17 8.148 18.766 1 97.5 251 GLU B O 1
ATOM 4516 N N . TYR B 1 252 ? -16.438 10.117 19.766 1 97.25 252 TYR B N 1
ATOM 4517 C CA . TYR B 1 252 ? -16.047 9.453 21.016 1 97.25 252 TYR B CA 1
ATOM 4518 C C . TYR B 1 252 ? -17.156 9.555 22.062 1 97.25 252 TYR B C 1
ATOM 4520 O O . TYR B 1 252 ? -16.891 9.477 23.266 1 97.25 252 TYR B O 1
ATOM 4528 N N . GLY B 1 253 ? -18.438 9.852 21.672 1 95.19 253 GLY B N 1
ATOM 4529 C CA . GLY B 1 253 ? -19.562 9.758 22.594 1 95.19 253 GLY B CA 1
ATOM 4530 C C . GLY B 1 253 ? -20.203 11.102 22.875 1 95.19 253 GLY B C 1
ATOM 4531 O O . GLY B 1 253 ? -21.312 11.156 23.406 1 95.19 253 GLY B O 1
ATOM 4532 N N . GLY B 1 254 ? -19.562 12.273 22.641 1 91.94 254 GLY B N 1
ATOM 4533 C CA . GLY B 1 254 ? -20.219 13.578 22.609 1 91.94 254 GLY B CA 1
ATOM 4534 C C . GLY B 1 254 ? -20.281 14.258 23.953 1 91.94 254 GLY B C 1
ATOM 4535 O O . GLY B 1 254 ? -21.016 15.234 24.125 1 91.94 254 GLY B O 1
ATOM 4536 N N . GLN B 1 255 ? -19.531 13.922 24.891 1 92.69 255 GLN B N 1
ATOM 4537 C CA . GLN B 1 255 ? -19.688 14.469 26.234 1 92.69 255 GLN B CA 1
ATOM 4538 C C . GLN B 1 255 ? -18.453 15.281 26.641 1 92.69 255 GLN B C 1
ATOM 4540 O O . GLN B 1 255 ? -18.328 15.688 27.797 1 92.69 255 GLN B O 1
ATOM 4545 N N . HIS B 1 256 ? -17.719 15.68 25.703 1 97.62 256 HIS B N 1
ATOM 4546 C CA . HIS B 1 256 ? -16.469 16.344 26.062 1 97.62 256 HIS B CA 1
ATOM 4547 C C . HIS B 1 256 ? -16.656 17.844 26.203 1 97.62 256 HIS B C 1
ATOM 4549 O O . HIS B 1 256 ? -17.391 18.453 25.406 1 97.62 256 HIS B O 1
ATOM 4555 N N . THR B 1 257 ? -16.047 18.453 27.203 1 98.25 257 THR B N 1
ATOM 4556 C CA . THR B 1 257 ? -15.891 19.891 27.219 1 98.25 257 THR B CA 1
ATOM 4557 C C . THR B 1 257 ? -14.742 20.328 26.312 1 98.25 257 THR B C 1
ATOM 4559 O O . THR B 1 257 ? -13.617 19.844 26.453 1 98.25 257 THR B O 1
ATOM 4562 N N . ILE B 1 258 ? -15.047 21.172 25.375 1 98.38 258 ILE B N 1
ATOM 4563 C CA . ILE B 1 258 ? -14.039 21.688 24.438 1 98.38 258 ILE B CA 1
ATOM 4564 C C . ILE B 1 258 ? -13.594 23.078 24.875 1 98.38 258 ILE B C 1
ATOM 4566 O O . ILE B 1 258 ? -14.422 23.984 25.031 1 98.38 258 ILE B O 1
ATOM 4570 N N . THR B 1 259 ? -12.328 23.234 25.125 1 98.12 259 THR B N 1
ATOM 4571 C CA . THR B 1 259 ? -11.773 24.516 25.562 1 98.12 259 THR B CA 1
ATOM 4572 C C . THR B 1 259 ? -10.656 24.969 24.641 1 98.12 259 THR B C 1
ATOM 4574 O O . THR B 1 259 ? -9.82 24.156 24.219 1 98.12 259 THR B O 1
ATOM 4577 N N . PHE B 1 260 ? -10.664 26.25 24.359 1 98.06 260 PHE B N 1
ATOM 4578 C CA . PHE B 1 260 ? -9.602 26.875 23.594 1 98.06 260 PHE B CA 1
ATOM 4579 C C . PHE B 1 260 ? -8.789 27.828 24.469 1 98.06 260 PHE B C 1
ATOM 4581 O O . PHE B 1 260 ? -9.344 28.781 25.031 1 98.06 260 PHE B O 1
ATOM 4588 N N . LYS B 1 261 ? -7.527 27.578 24.594 1 97.44 261 LYS B N 1
ATOM 4589 C CA . LYS B 1 261 ? -6.621 28.453 25.344 1 97.44 261 LYS B CA 1
ATOM 4590 C C . LYS B 1 261 ? -5.797 29.328 24.391 1 97.44 261 LYS B C 1
ATOM 4592 O O . LYS B 1 261 ? -5.488 28.922 23.266 1 97.44 261 LYS B O 1
ATOM 4597 N N . PRO B 1 262 ? -5.457 30.531 24.875 1 96.56 262 PRO B N 1
ATOM 4598 C CA . PRO B 1 262 ? -4.551 31.344 24.047 1 96.56 262 PRO B CA 1
ATOM 4599 C C . PRO B 1 262 ? -3.174 30.719 23.891 1 96.56 262 PRO B C 1
ATOM 4601 O O . PRO B 1 262 ? -2.709 30 24.781 1 96.56 262 PRO B O 1
ATOM 4604 N N . VAL B 1 263 ? -2.602 30.953 22.734 1 95.94 263 VAL B N 1
ATOM 4605 C CA . VAL B 1 263 ? -1.238 30.5 22.5 1 95.94 263 VAL B CA 1
ATOM 4606 C C . VAL B 1 263 ? -0.252 31.391 23.25 1 95.94 263 VAL B C 1
ATOM 4608 O O . VAL B 1 263 ? -0.282 32.625 23.109 1 95.94 263 VAL B O 1
ATOM 4611 N N . GLU B 1 264 ? 0.552 30.75 24.031 1 94.69 264 GLU B N 1
ATOM 4612 C CA . GLU B 1 264 ? 1.625 31.484 24.688 1 94.69 264 GLU B CA 1
ATOM 4613 C C . GLU B 1 264 ? 2.916 31.438 23.875 1 94.69 264 GLU B C 1
ATOM 4615 O O . GLU B 1 264 ? 3.406 30.344 23.562 1 94.69 264 GLU B O 1
ATOM 4620 N N . SER B 1 265 ? 3.438 32.625 23.641 1 90.62 265 SER B N 1
ATOM 4621 C CA . SER B 1 265 ? 4.68 32.719 22.891 1 90.62 265 SER B CA 1
ATOM 4622 C C . SER B 1 265 ? 5.805 31.953 23.578 1 90.62 265 SER B C 1
ATOM 4624 O O . SER B 1 265 ? 5.945 32 24.797 1 90.62 265 SER B O 1
ATOM 4626 N N . GLY B 1 266 ? 6.465 31.203 22.812 1 90.12 266 GLY B N 1
ATOM 4627 C CA . GLY B 1 266 ? 7.609 30.469 23.328 1 90.12 266 GLY B CA 1
ATOM 4628 C C . GLY B 1 266 ? 7.277 29.047 23.719 1 90.12 266 GLY B C 1
ATOM 4629 O O . GLY B 1 266 ? 8.164 28.266 24.078 1 90.12 266 GLY B O 1
ATOM 4630 N N . LYS B 1 267 ? 6.109 28.719 23.672 1 93.12 267 LYS B N 1
ATOM 4631 C CA . LYS B 1 267 ? 5.699 27.344 23.906 1 93.12 267 LYS B CA 1
ATOM 4632 C C . LYS B 1 267 ? 5.402 26.625 22.594 1 93.12 267 LYS B C 1
ATOM 4634 O O . LYS B 1 267 ? 4.312 26.766 22.031 1 93.12 267 LYS B O 1
ATOM 4639 N N . LEU B 1 268 ? 6.293 25.828 22.219 1 89.75 268 LEU B N 1
ATOM 4640 C CA . LEU B 1 268 ? 6.352 25.297 20.859 1 89.75 268 LEU B CA 1
ATOM 4641 C C . LEU B 1 268 ? 5.098 24.484 20.531 1 89.75 268 LEU B C 1
ATOM 4643 O O . LEU B 1 268 ? 4.508 24.656 19.469 1 89.75 268 LEU B O 1
ATOM 4647 N N . TYR B 1 269 ? 4.676 23.594 21.438 1 92.12 269 TYR B N 1
ATOM 4648 C CA . TYR B 1 269 ? 3.496 22.781 21.203 1 92.12 269 TYR B CA 1
ATOM 4649 C C . TYR B 1 269 ? 2.275 23.641 20.906 1 92.12 269 TYR B C 1
ATOM 4651 O O . TYR B 1 269 ? 1.518 23.375 19.969 1 92.12 269 TYR B O 1
ATOM 4659 N N . GLN B 1 270 ? 2.119 24.719 21.719 1 94.62 270 GLN B N 1
ATOM 4660 C CA . GLN B 1 270 ? 0.989 25.625 21.547 1 94.62 270 GLN B CA 1
ATOM 4661 C C . GLN B 1 270 ? 1.087 26.391 20.234 1 94.62 270 GLN B C 1
ATOM 4663 O O . GLN B 1 270 ? 0.095 26.531 19.516 1 94.62 270 GLN B O 1
ATOM 4668 N N . GLU B 1 271 ? 2.277 26.797 19.953 1 92.94 271 GLU B N 1
ATOM 4669 C CA . GLU B 1 271 ? 2.508 27.578 18.734 1 92.94 271 GLU B CA 1
ATOM 4670 C C . GLU B 1 271 ? 2.252 26.719 17.5 1 92.94 271 GLU B C 1
ATOM 4672 O O . GLU B 1 271 ? 1.691 27.203 16.516 1 92.94 271 GLU B O 1
ATOM 4677 N N . LEU B 1 272 ? 2.615 25.469 17.594 1 91.38 272 LEU B N 1
ATOM 4678 C CA . LEU B 1 272 ? 2.451 24.578 16.438 1 91.38 272 LEU B CA 1
ATOM 4679 C C . LEU B 1 272 ? 0.991 24.172 16.281 1 91.38 272 LEU B C 1
ATOM 4681 O O . LEU B 1 272 ? 0.478 24.125 15.156 1 91.38 272 LEU B O 1
ATOM 4685 N N . THR B 1 273 ? 0.291 23.875 17.344 1 94.06 273 THR B N 1
ATOM 4686 C CA . THR B 1 273 ? -1.062 23.328 17.266 1 94.06 273 THR B CA 1
ATOM 4687 C C . THR B 1 273 ? -2.086 24.453 17.156 1 94.06 273 THR B C 1
ATOM 4689 O O . THR B 1 273 ? -3.223 24.234 16.734 1 94.06 273 THR B O 1
ATOM 4692 N N . GLY B 1 274 ? -1.68 25.672 17.531 1 94.69 274 GLY B N 1
ATOM 4693 C CA . GLY B 1 274 ? -2.539 26.844 17.359 1 94.69 274 GLY B CA 1
ATOM 4694 C C . GLY B 1 274 ? -2.252 27.609 16.094 1 94.69 274 GLY B C 1
ATOM 4695 O O . GLY B 1 274 ? -2.738 28.734 15.922 1 94.69 274 GLY B O 1
ATOM 4696 N N . PHE B 1 275 ? -1.477 27.031 15.219 1 94.62 275 PHE B N 1
ATOM 4697 C CA . PHE B 1 275 ? -1.024 27.672 13.984 1 94.62 275 PHE B CA 1
ATOM 4698 C C . PHE B 1 275 ? -2.068 27.516 12.883 1 94.62 275 PHE B C 1
ATOM 4700 O O . PHE B 1 275 ? -2.291 26.422 12.375 1 94.62 275 PHE B O 1
ATOM 4707 N N . SER B 1 276 ? -2.738 28.641 12.477 1 96.25 276 SER B N 1
ATOM 4708 C CA . SER B 1 276 ? -3.76 28.609 11.43 1 96.25 276 SER B CA 1
ATOM 4709 C C . SER B 1 276 ? -3.139 28.719 10.047 1 96.25 276 SER B C 1
ATOM 4711 O O . SER B 1 276 ? -2.434 29.688 9.75 1 96.25 276 SER B O 1
ATOM 4713 N N . HIS B 1 277 ? -3.451 27.719 9.234 1 95.81 277 HIS B N 1
ATOM 4714 C CA . HIS B 1 277 ? -2.793 27.75 7.934 1 95.81 277 HIS B CA 1
ATOM 4715 C C . HIS B 1 277 ? -3.6 26.984 6.887 1 95.81 277 HIS B C 1
ATOM 4717 O O . HIS B 1 277 ? -4.094 25.891 7.152 1 95.81 277 HIS B O 1
ATOM 4723 N N . ALA B 1 278 ? -3.787 27.594 5.707 1 96.94 278 ALA B N 1
ATOM 4724 C CA . ALA B 1 278 ? -4.398 26.984 4.523 1 96.94 278 ALA B CA 1
ATOM 4725 C C . ALA B 1 278 ? -3.553 27.25 3.281 1 96.94 278 ALA B C 1
ATOM 4727 O O . ALA B 1 278 ? -2.986 28.328 3.117 1 96.94 278 ALA B O 1
ATOM 4728 N N . MET B 1 279 ? -3.445 26.25 2.424 1 97.12 279 MET B N 1
ATOM 4729 C CA . MET B 1 279 ? -2.676 26.453 1.199 1 97.12 279 MET B CA 1
ATOM 4730 C C . MET B 1 279 ? -3.299 25.703 0.03 1 97.12 279 MET B C 1
ATOM 4732 O O . MET B 1 279 ? -4.035 24.734 0.233 1 97.12 279 MET B O 1
ATOM 4736 N N . SER B 1 280 ? -2.965 26.141 -1.196 1 97.81 280 SER B N 1
ATOM 4737 C CA . SER B 1 280 ? -3.48 25.547 -2.43 1 97.81 280 SER B CA 1
ATOM 4738 C C . SER B 1 280 ? -2.51 24.531 -3.004 1 97.81 280 SER B C 1
ATOM 4740 O O . SER B 1 280 ? -1.295 24.734 -2.986 1 97.81 280 SER B O 1
ATOM 4742 N N . ALA B 1 281 ? -3.043 23.391 -3.508 1 98.5 281 ALA B N 1
ATOM 4743 C CA . ALA B 1 281 ? -2.229 22.391 -4.195 1 98.5 281 ALA B CA 1
ATOM 4744 C C . ALA B 1 281 ? -2.438 22.469 -5.707 1 98.5 281 ALA B C 1
ATOM 4746 O O . ALA B 1 281 ? -2.145 21.5 -6.422 1 98.5 281 ALA B O 1
ATOM 4747 N N . GLU B 1 282 ? -2.969 23.562 -6.23 1 98.62 282 GLU B N 1
ATOM 4748 C CA . GLU B 1 282 ? -3.334 23.688 -7.641 1 98.62 282 GLU B CA 1
ATOM 4749 C C . GLU B 1 282 ? -2.121 23.5 -8.547 1 98.62 282 GLU B C 1
ATOM 4751 O O . GLU B 1 282 ? -2.23 22.891 -9.617 1 98.62 282 GLU B O 1
ATOM 4756 N N . LYS B 1 283 ? -0.969 24.062 -8.172 1 98.69 283 LYS B N 1
ATOM 4757 C CA . LYS B 1 283 ? 0.243 23.891 -8.969 1 98.69 283 LYS B CA 1
ATOM 4758 C C . LYS B 1 283 ? 0.571 22.422 -9.164 1 98.69 283 LYS B C 1
ATOM 4760 O O . LYS B 1 283 ? 0.912 22 -10.273 1 98.69 283 LYS B O 1
ATOM 4765 N N . LEU B 1 284 ? 0.483 21.594 -8.125 1 98.81 284 LEU B N 1
ATOM 4766 C CA . LEU B 1 284 ? 0.738 20.156 -8.172 1 98.81 284 LEU B CA 1
ATOM 4767 C C . LEU B 1 284 ? -0.268 19.453 -9.078 1 98.81 284 LEU B C 1
ATOM 4769 O O . LEU B 1 284 ? 0.109 18.594 -9.883 1 98.81 284 LEU B O 1
ATOM 4773 N N . LYS B 1 285 ? -1.549 19.797 -8.93 1 98.81 285 LYS B N 1
ATOM 4774 C CA . LYS B 1 285 ? -2.605 19.203 -9.742 1 98.81 285 LYS B CA 1
ATOM 4775 C C . LYS B 1 285 ? -2.346 19.438 -11.234 1 98.81 285 LYS B C 1
ATOM 4777 O O . LYS B 1 285 ? -2.453 18.516 -12.039 1 98.81 285 LYS B O 1
ATOM 4782 N N . LYS B 1 286 ? -1.944 20.609 -11.547 1 98.56 286 LYS B N 1
ATOM 4783 C CA . LYS B 1 286 ? -1.706 20.969 -12.945 1 98.56 286 LYS B CA 1
ATOM 4784 C C . LYS B 1 286 ? -0.443 20.297 -13.477 1 98.56 286 LYS B C 1
ATOM 4786 O O . LYS B 1 286 ? -0.432 19.781 -14.594 1 98.56 286 LYS B O 1
ATOM 4791 N N . ALA B 1 287 ? 0.6 20.266 -12.688 1 98.69 287 ALA B N 1
ATOM 4792 C CA . ALA B 1 287 ? 1.915 19.828 -13.141 1 98.69 287 ALA B CA 1
ATOM 4793 C C . ALA B 1 287 ? 1.985 18.297 -13.227 1 98.69 287 ALA B C 1
ATOM 4795 O O . ALA B 1 287 ? 2.676 17.75 -14.086 1 98.69 287 ALA B O 1
ATOM 4796 N N . ALA B 1 288 ? 1.263 17.594 -12.352 1 98.69 288 ALA B N 1
ATOM 4797 C CA . ALA B 1 288 ? 1.512 16.156 -12.219 1 98.69 288 ALA B CA 1
ATOM 4798 C C . ALA B 1 288 ? 0.209 15.359 -12.289 1 98.69 288 ALA B C 1
ATOM 4800 O O . ALA B 1 288 ? 0.223 14.125 -12.258 1 98.69 288 ALA B O 1
ATOM 4801 N N . GLY B 1 289 ? -0.938 16 -12.344 1 98.5 289 GLY B N 1
ATOM 4802 C CA . GLY B 1 289 ? -2.225 15.328 -12.375 1 98.5 289 GLY B CA 1
ATOM 4803 C C . GLY B 1 289 ? -2.635 14.758 -11.031 1 98.5 289 GLY B C 1
ATOM 4804 O O . GLY B 1 289 ? -3.396 13.789 -10.969 1 98.5 289 GLY B O 1
ATOM 4805 N N . TRP B 1 290 ? -2.158 15.281 -9.961 1 98.62 290 TRP B N 1
ATOM 4806 C CA . TRP B 1 290 ? -2.455 14.805 -8.617 1 98.62 290 TRP B CA 1
ATOM 4807 C C . TRP B 1 290 ? -3.902 15.109 -8.234 1 98.62 290 TRP B C 1
ATOM 4809 O O . TRP B 1 290 ? -4.434 16.172 -8.586 1 98.62 290 TRP B O 1
ATOM 4819 N N . LYS B 1 291 ? -4.539 14.219 -7.566 1 97.94 291 LYS B N 1
ATOM 4820 C CA . LYS B 1 291 ? -5.879 14.391 -7.012 1 97.94 291 LYS B CA 1
ATOM 4821 C C . LYS B 1 291 ? -5.969 13.812 -5.605 1 97.94 291 LYS B C 1
ATOM 4823 O O . LYS B 1 291 ? -5.336 12.797 -5.301 1 97.94 291 LYS B O 1
ATOM 4828 N N . GLN B 1 292 ? -6.711 14.492 -4.766 1 98.12 292 GLN B N 1
ATOM 4829 C CA . GLN B 1 292 ? -7.039 13.914 -3.467 1 98.12 292 GLN B CA 1
ATOM 4830 C C . GLN B 1 292 ? -7.863 12.641 -3.623 1 98.12 292 GLN B C 1
ATOM 4832 O O . GLN B 1 292 ? -8.898 12.641 -4.293 1 98.12 292 GLN B O 1
ATOM 4837 N N . LYS B 1 293 ? -7.391 11.562 -3.059 1 97.56 293 LYS B N 1
ATOM 4838 C CA . LYS B 1 293 ? -8.125 10.297 -3.135 1 97.56 293 LYS B CA 1
ATOM 4839 C C . LYS B 1 293 ? -8.773 9.961 -1.796 1 97.56 293 LYS B C 1
ATOM 4841 O O . LYS B 1 293 ? -9.922 9.508 -1.755 1 97.56 293 LYS B O 1
ATOM 4846 N N . LYS B 1 294 ? -8.07 10.148 -0.726 1 97.12 294 LYS B N 1
ATOM 4847 C CA . LYS B 1 294 ? -8.539 9.812 0.613 1 97.12 294 LYS B CA 1
ATOM 4848 C C . LYS B 1 294 ? -9.531 10.852 1.127 1 97.12 294 LYS B C 1
ATOM 4850 O O . LYS B 1 294 ? -9.438 12.031 0.786 1 97.12 294 LYS B O 1
ATOM 4855 N N . PRO B 1 295 ? -10.492 10.453 1.947 1 95.25 295 PRO B N 1
ATOM 4856 C CA . PRO B 1 295 ? -11.414 11.43 2.531 1 95.25 295 PRO B CA 1
ATOM 4857 C C . PRO B 1 295 ? -10.703 12.453 3.422 1 95.25 295 PRO B C 1
ATOM 4859 O O . PRO B 1 295 ? -9.633 12.172 3.955 1 95.25 295 PRO B O 1
ATOM 4862 N N . GLY B 1 296 ? -11.367 13.641 3.475 1 95.5 296 GLY B N 1
ATOM 4863 C CA . GLY B 1 296 ? -10.891 14.586 4.477 1 95.5 296 GLY B CA 1
ATOM 4864 C C . GLY B 1 296 ? -10.953 14.031 5.887 1 95.5 296 GLY B C 1
ATOM 4865 O O . GLY B 1 296 ? -11.531 12.977 6.125 1 95.5 296 GLY B O 1
ATOM 4866 N N . PHE B 1 297 ? -10.383 14.766 6.812 1 95.81 297 PHE B N 1
ATOM 4867 C CA . PHE B 1 297 ? -10.227 14.25 8.164 1 95.81 297 PHE B CA 1
ATOM 4868 C C . PHE B 1 297 ? -11.578 13.914 8.781 1 95.81 297 PHE B C 1
ATOM 4870 O O . PHE B 1 297 ? -11.805 12.789 9.219 1 95.81 297 PHE B O 1
ATOM 4877 N N . THR B 1 298 ? -12.5 14.867 8.789 1 96.31 298 THR B N 1
ATOM 4878 C CA . THR B 1 298 ? -13.789 14.656 9.445 1 96.31 298 THR B CA 1
ATOM 4879 C C . THR B 1 298 ? -14.609 13.617 8.688 1 96.31 298 THR B C 1
ATOM 4881 O O . THR B 1 298 ? -15.312 12.805 9.297 1 96.31 298 THR B O 1
ATOM 4884 N N . GLU B 1 299 ? -14.492 13.672 7.359 1 95.38 299 GLU B N 1
ATOM 4885 C CA . GLU B 1 299 ? -15.211 12.711 6.535 1 95.38 299 GLU B CA 1
ATOM 4886 C C . GLU B 1 299 ? -14.734 11.281 6.812 1 95.38 299 GLU B C 1
ATOM 4888 O O . GLU B 1 299 ? -15.539 10.352 6.82 1 95.38 299 GLU B O 1
ATOM 4893 N N . GLY B 1 300 ? -13.414 11.141 7.031 1 95.06 300 GLY B N 1
ATOM 4894 C CA . GLY B 1 300 ? -12.828 9.828 7.262 1 95.06 300 GLY B CA 1
ATOM 4895 C C . GLY B 1 300 ? -12.594 9.531 8.727 1 95.06 300 GLY B C 1
ATOM 4896 O O . GLY B 1 300 ? -11.867 8.594 9.07 1 95.06 300 GLY B O 1
ATOM 4897 N N . LEU B 1 301 ? -13.242 10.25 9.594 1 96.5 301 LEU B N 1
ATOM 4898 C CA . LEU B 1 301 ? -12.898 10.25 11.016 1 96.5 301 LEU B CA 1
ATOM 4899 C C . LEU B 1 301 ? -13.141 8.875 11.625 1 96.5 301 LEU B C 1
ATOM 4901 O O . LEU B 1 301 ? -12.32 8.375 12.398 1 96.5 301 LEU B O 1
ATOM 4905 N N . LYS B 1 302 ? -14.195 8.227 11.305 1 96.12 302 LYS B N 1
ATOM 4906 C CA . LYS B 1 302 ? -14.531 6.93 11.898 1 96.12 302 LYS B CA 1
ATOM 4907 C C . LYS B 1 302 ? -13.438 5.902 11.625 1 96.12 302 LYS B C 1
ATOM 4909 O O . LYS B 1 302 ? -12.992 5.211 12.539 1 96.12 302 LYS B O 1
ATOM 4914 N N . VAL B 1 303 ? -12.961 5.852 10.406 1 96.12 303 VAL B N 1
ATOM 4915 C CA . VAL B 1 303 ? -11.938 4.891 10 1 96.12 303 VAL B CA 1
ATOM 4916 C C . VAL B 1 303 ? -10.594 5.281 10.609 1 96.12 303 VAL B C 1
ATOM 4918 O O . VAL B 1 303 ? -9.891 4.441 11.172 1 96.12 303 VAL B O 1
ATOM 4921 N N . TYR B 1 304 ? -10.289 6.543 10.578 1 94.62 304 TYR B N 1
ATOM 4922 C CA . TYR B 1 304 ? -8.992 7.012 11.062 1 94.62 304 TYR B CA 1
ATOM 4923 C C . TYR B 1 304 ? -8.891 6.859 12.578 1 94.62 304 TYR B C 1
ATOM 4925 O O . TYR B 1 304 ? -7.871 6.406 13.094 1 94.62 304 TYR B O 1
ATOM 4933 N N . SER B 1 305 ? -9.969 7.27 13.273 1 96.19 305 SER B N 1
ATOM 4934 C CA . SER B 1 305 ? -9.922 7.168 14.727 1 96.19 305 SER B CA 1
ATOM 4935 C C . SER B 1 305 ? -9.773 5.719 15.18 1 96.19 305 SER B C 1
ATOM 4937 O O . SER B 1 305 ? -9.031 5.426 16.109 1 96.19 305 SER B O 1
ATOM 4939 N N . ALA B 1 306 ? -10.461 4.801 14.492 1 96.31 306 ALA B N 1
ATOM 4940 C CA . ALA B 1 306 ? -10.328 3.383 14.812 1 96.31 306 ALA B CA 1
ATOM 4941 C C . ALA B 1 306 ? -8.898 2.902 14.602 1 96.31 306 ALA B C 1
ATOM 4943 O O . ALA B 1 306 ? -8.344 2.191 15.438 1 96.31 306 ALA B O 1
ATOM 4944 N N . SER B 1 307 ? -8.336 3.264 13.492 1 96.12 307 SER B N 1
ATOM 4945 C CA . SER B 1 307 ? -6.961 2.887 13.172 1 96.12 307 SER B CA 1
ATOM 4946 C C . SER B 1 307 ? -5.984 3.447 14.203 1 96.12 307 SER B C 1
ATOM 4948 O O . SER B 1 307 ? -5.148 2.715 14.734 1 96.12 307 SER B O 1
ATOM 4950 N N . TYR B 1 308 ? -6.156 4.734 14.484 1 95.06 308 TYR B N 1
ATOM 4951 C CA . TYR B 1 308 ? -5.285 5.395 15.453 1 95.06 308 TYR B CA 1
ATOM 4952 C C . TYR B 1 308 ? -5.371 4.715 16.812 1 95.06 308 TYR B C 1
ATOM 4954 O O . TYR B 1 308 ? -4.348 4.418 17.438 1 95.06 308 TYR B O 1
ATOM 4962 N N . ASN B 1 309 ? -6.605 4.461 17.25 1 94.88 309 ASN B N 1
ATOM 4963 C CA . ASN B 1 309 ? -6.809 3.824 18.547 1 94.88 309 ASN B CA 1
ATOM 4964 C C . ASN B 1 309 ? -6.164 2.441 18.594 1 94.88 309 ASN B C 1
ATOM 4966 O O . ASN B 1 309 ? -5.555 2.072 19.609 1 94.88 309 ASN B O 1
ATOM 4970 N N . GLU B 1 310 ? -6.305 1.724 17.547 1 95.06 310 GLU B N 1
ATOM 4971 C CA . GLU B 1 310 ? -5.707 0.392 17.484 1 95.06 310 GLU B CA 1
ATOM 4972 C C . GLU B 1 310 ? -4.184 0.468 17.531 1 95.06 310 GLU B C 1
ATOM 4974 O O . GLU B 1 310 ? -3.539 -0.307 18.25 1 95.06 310 GLU B O 1
ATOM 4979 N N . LEU B 1 311 ? -3.615 1.372 16.812 1 93.62 311 LEU B N 1
ATOM 4980 C CA . LEU B 1 311 ? -2.166 1.542 16.781 1 93.62 311 LEU B CA 1
ATOM 4981 C C . LEU B 1 311 ? -1.644 1.988 18.141 1 93.62 311 LEU B C 1
ATOM 4983 O O . LEU B 1 311 ? -0.605 1.507 18.609 1 93.62 311 LEU B O 1
ATOM 4987 N N . PHE B 1 312 ? -2.359 2.895 18.719 1 93 312 PHE B N 1
ATOM 4988 C CA . PHE B 1 312 ? -1.953 3.369 20.047 1 93 312 PHE B CA 1
ATOM 4989 C C . PHE B 1 312 ? -1.998 2.238 21.062 1 93 312 PHE B C 1
ATOM 4991 O O . PHE B 1 312 ? -1.083 2.094 21.875 1 93 312 PHE B O 1
ATOM 4998 N N . LYS B 1 313 ? -3.062 1.476 21.016 1 93.25 313 LYS B N 1
ATOM 4999 C CA . LYS B 1 313 ? -3.213 0.327 21.906 1 93.25 313 LYS B CA 1
ATOM 5000 C C . LYS B 1 313 ? -2.047 -0.645 21.75 1 93.25 313 LYS B C 1
ATOM 5002 O O . LYS B 1 313 ? -1.584 -1.228 22.734 1 93.25 313 LYS B O 1
ATOM 5007 N N . LYS B 1 314 ? -1.484 -0.728 20.594 1 92.94 314 LYS B N 1
ATOM 5008 C CA . LYS B 1 314 ? -0.405 -1.665 20.297 1 92.94 314 LYS B CA 1
ATOM 5009 C C . LYS B 1 314 ? 0.957 -1.052 20.625 1 92.94 314 LYS B C 1
ATOM 5011 O O . LYS B 1 314 ? 1.988 -1.713 20.484 1 92.94 314 LYS B O 1
ATOM 5016 N N . GLY B 1 315 ? 0.965 0.177 20.938 1 92.38 315 GLY B N 1
ATOM 5017 C CA . GLY B 1 315 ? 2.20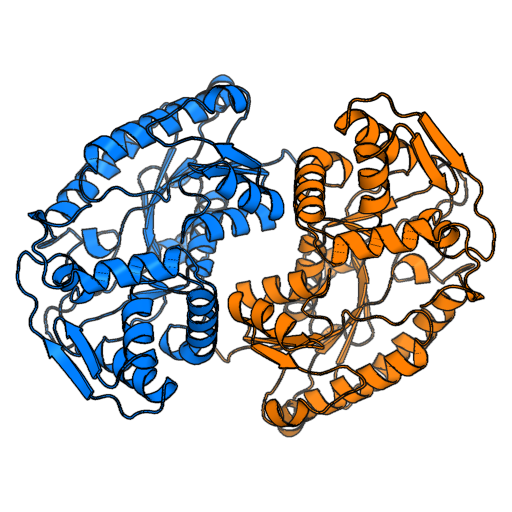9 0.829 21.312 1 92.38 315 GLY B CA 1
ATOM 5018 C C . GLY B 1 315 ? 3.012 1.314 20.125 1 92.38 315 GLY B C 1
ATOM 5019 O O . GLY B 1 315 ? 4.242 1.318 20.156 1 92.38 315 GLY B O 1
ATOM 5020 N N . ASP B 1 316 ? 2.336 1.665 19.062 1 91.38 316 ASP B N 1
ATOM 5021 C CA . ASP B 1 316 ? 3.027 2.221 17.891 1 91.38 316 ASP B CA 1
ATOM 5022 C C . ASP B 1 316 ? 3.895 3.412 18.297 1 91.38 316 ASP B C 1
ATOM 5024 O O . ASP B 1 316 ? 3.4 4.379 18.875 1 91.38 316 ASP B O 1
ATOM 5028 N N . ALA B 1 317 ? 5.137 3.367 17.953 1 87.56 317 ALA B N 1
ATOM 5029 C CA . ALA B 1 317 ? 6.109 4.352 18.422 1 87.56 317 ALA B CA 1
ATOM 5030 C C . ALA B 1 317 ? 5.793 5.738 17.875 1 87.56 317 ALA B C 1
ATOM 5032 O O . ALA B 1 317 ? 6.016 6.746 18.547 1 87.56 317 ALA B O 1
ATOM 5033 N N . ARG B 1 318 ? 5.219 5.887 16.766 1 89.88 318 ARG B N 1
ATOM 5034 C CA . ARG B 1 318 ? 4.93 7.176 16.156 1 89.88 318 ARG B CA 1
ATOM 5035 C C . ARG B 1 318 ? 3.758 7.863 16.844 1 89.88 318 ARG B C 1
ATOM 5037 O O . ARG B 1 318 ? 3.812 9.062 17.125 1 89.88 318 ARG B O 1
ATOM 5044 N N . ALA B 1 319 ? 2.742 7.066 17.062 1 88.5 319 ALA B N 1
ATOM 5045 C CA . ALA B 1 319 ? 1.582 7.59 17.766 1 88.5 319 ALA B CA 1
ATOM 5046 C C . ALA B 1 319 ? 1.963 8.039 19.188 1 88.5 319 ALA B C 1
ATOM 5048 O O . ALA B 1 319 ? 1.557 9.109 19.625 1 88.5 319 ALA B O 1
ATOM 5049 N N . MET B 1 320 ? 2.812 7.324 19.812 1 89.38 320 MET B N 1
ATOM 5050 C CA . MET B 1 320 ? 3.195 7.602 21.188 1 89.38 320 MET B CA 1
ATOM 5051 C C . MET B 1 320 ? 4.074 8.844 21.266 1 89.38 320 MET B C 1
ATOM 5053 O O . MET B 1 320 ? 3.982 9.609 22.234 1 89.38 320 MET B O 1
ATOM 5057 N N . ARG B 1 321 ? 4.863 9.039 20.312 1 87 321 ARG B N 1
ATOM 5058 C CA . ARG B 1 321 ? 5.77 10.188 20.297 1 87 321 ARG B CA 1
ATOM 5059 C C . ARG B 1 321 ? 4.992 11.5 20.281 1 87 321 ARG B C 1
ATOM 5061 O O . ARG B 1 321 ? 5.355 12.453 20.969 1 87 321 ARG B O 1
ATOM 5068 N N . ILE B 1 322 ? 3.969 11.555 19.531 1 86.88 322 ILE B N 1
ATOM 5069 C CA . ILE B 1 322 ? 3.166 12.766 19.406 1 86.88 322 ILE B CA 1
ATOM 5070 C C . ILE B 1 322 ? 2.514 13.102 20.75 1 86.88 322 ILE B C 1
ATOM 5072 O O . ILE B 1 322 ? 2.424 14.273 21.125 1 86.88 322 ILE B O 1
ATOM 5076 N N . ILE B 1 323 ? 2.117 12.094 21.484 1 89.62 323 ILE B N 1
ATOM 5077 C CA . ILE B 1 323 ? 1.471 12.289 22.766 1 89.62 323 ILE B CA 1
ATOM 5078 C C . ILE B 1 323 ? 2.498 12.773 23.797 1 89.62 323 ILE B C 1
ATOM 5080 O O . ILE B 1 323 ? 2.178 13.578 24.672 1 89.62 323 ILE B O 1
ATOM 5084 N N . GLU B 1 324 ? 3.732 12.344 23.594 1 87 324 GLU B N 1
ATOM 5085 C CA . GLU B 1 324 ? 4.797 12.828 24.469 1 87 324 GLU B CA 1
ATOM 5086 C C . GLU B 1 324 ? 5.027 14.328 24.266 1 87 324 GLU B C 1
ATOM 5088 O O . GLU B 1 324 ? 5.266 15.055 25.234 1 87 324 GLU B O 1
ATOM 5093 N N . TYR B 1 325 ? 4.898 14.789 23.047 1 84.44 325 TYR B N 1
ATOM 5094 C CA . TYR B 1 325 ? 5.031 16.219 22.781 1 84.44 325 TYR B CA 1
ATOM 5095 C C . TYR B 1 325 ? 3.891 17 23.422 1 84.44 325 TYR B C 1
ATOM 5097 O O . TYR B 1 325 ? 4.102 18.094 23.938 1 84.44 325 TYR B O 1
ATOM 5105 N N . LYS B 1 326 ? 2.76 16.438 23.375 1 87.56 326 LYS B N 1
ATOM 5106 C CA . LYS B 1 326 ? 1.6 17.094 23.969 1 87.56 326 LYS B CA 1
ATOM 5107 C C . LYS B 1 326 ? 1.778 17.281 25.469 1 87.56 326 LYS B C 1
ATOM 5109 O O . LYS B 1 326 ? 1.369 18.297 26.031 1 87.56 326 LYS B O 1
ATOM 5114 N N . LYS B 1 327 ? 2.445 16.359 26.094 1 87.56 327 LYS B N 1
ATOM 5115 C CA . LYS B 1 327 ? 2.682 16.438 27.531 1 87.56 327 LYS B CA 1
ATOM 5116 C C . LYS B 1 327 ? 3.607 17.594 27.875 1 87.56 327 LYS B C 1
ATOM 5118 O O . LYS B 1 327 ? 3.654 18.047 29.016 1 87.56 327 LYS B O 1
ATOM 5123 N N . MET B 1 328 ? 4.234 18.062 26.875 1 86.31 328 MET B N 1
ATOM 5124 C CA . MET B 1 328 ? 5.176 19.156 27.078 1 86.31 328 MET B CA 1
ATOM 5125 C C . MET B 1 328 ? 4.594 20.484 26.594 1 86.31 328 MET B C 1
ATOM 5127 O O . MET B 1 328 ? 5.332 21.406 26.266 1 86.31 328 MET B O 1
ATOM 5131 N N . ALA B 1 329 ? 3.359 20.531 26.562 1 87 329 ALA B N 1
ATOM 5132 C CA . ALA B 1 329 ? 2.652 21.688 26 1 87 329 ALA B CA 1
ATOM 5133 C C . ALA B 1 329 ? 2.982 22.969 26.781 1 87 329 ALA B C 1
ATOM 5135 O O . ALA B 1 329 ? 2.967 24.062 26.219 1 87 329 ALA B O 1
ATOM 5136 N N . ASP B 1 330 ? 3.293 22.75 28.062 1 88.25 330 ASP B N 1
ATOM 5137 C CA . ASP B 1 330 ? 3.51 23.938 28.891 1 88.25 330 ASP B CA 1
ATOM 5138 C C . ASP B 1 330 ? 5 24.234 29.062 1 88.25 330 ASP B C 1
ATOM 5140 O O . ASP B 1 330 ? 5.379 25.172 29.75 1 88.25 330 ASP B O 1
ATOM 5144 N N . PHE B 1 331 ? 5.754 23.422 28.312 1 87.75 331 PHE B N 1
ATOM 5145 C CA . PHE B 1 331 ? 7.191 23.656 28.375 1 87.75 331 PHE B CA 1
ATOM 5146 C C . PHE B 1 331 ? 7.613 24.719 27.391 1 87.75 331 PHE B C 1
ATOM 5148 O O . PHE B 1 331 ? 7.078 24.797 26.281 1 87.75 331 PHE B O 1
ATOM 5155 N N . LYS B 1 332 ? 8.609 25.516 27.906 1 88.88 332 LYS B N 1
ATOM 5156 C CA . LYS B 1 332 ? 9.234 26.469 26.969 1 88.88 332 LYS B CA 1
ATOM 5157 C C . LYS B 1 332 ? 10.086 25.734 25.938 1 88.88 332 LYS B C 1
ATOM 5159 O O . LYS B 1 332 ? 10.688 24.703 26.234 1 88.88 332 LYS B O 1
ATOM 5164 N N . THR B 1 333 ? 10.07 26.281 24.703 1 83.81 333 THR B N 1
ATOM 5165 C CA . THR B 1 333 ? 10.789 25.688 23.594 1 83.81 333 THR B CA 1
ATOM 5166 C C . THR B 1 333 ? 12.234 25.391 23.984 1 83.81 333 THR B C 1
ATOM 5168 O O . THR B 1 333 ? 12.766 24.328 23.641 1 83.81 333 THR B O 1
ATOM 5171 N N . GLU B 1 334 ? 12.844 26.266 24.734 1 82.06 334 GLU B N 1
ATOM 5172 C CA . GLU B 1 334 ? 14.242 26.141 25.109 1 82.06 334 GLU B CA 1
ATOM 5173 C C . GLU B 1 334 ? 14.445 24.969 26.078 1 82.06 334 GLU B C 1
ATOM 5175 O O . GLU B 1 334 ? 15.57 24.484 26.25 1 82.06 334 GLU B O 1
ATOM 5180 N N . ASP B 1 335 ? 13.383 24.438 26.672 1 81.12 335 ASP B N 1
ATOM 5181 C CA . ASP B 1 335 ? 13.469 23.375 27.672 1 81.12 335 ASP B CA 1
ATOM 5182 C C . ASP B 1 335 ? 13.109 22.016 27.078 1 81.12 335 ASP B C 1
ATOM 5184 O O . ASP B 1 335 ? 13.172 21 27.766 1 81.12 335 ASP B O 1
ATOM 5188 N N . LEU B 1 336 ? 12.75 22.031 25.828 1 77.25 336 LEU B N 1
ATOM 5189 C CA . LEU B 1 336 ? 12.344 20.797 25.172 1 77.25 336 LEU B CA 1
ATOM 5190 C C . LEU B 1 336 ? 13.562 19.969 24.781 1 77.25 336 LEU B C 1
ATOM 5192 O O . LEU B 1 336 ? 14.578 20.516 24.359 1 77.25 336 LEU B O 1
ATOM 5196 N N . PRO B 1 337 ? 13.484 18.641 25.109 1 69.5 337 PRO B N 1
ATOM 5197 C CA . PRO B 1 337 ? 14.562 17.75 24.672 1 69.5 337 PRO B CA 1
ATOM 5198 C C . PRO B 1 337 ? 14.508 17.469 23.172 1 69.5 337 PRO B C 1
ATOM 5200 O O . PRO B 1 337 ? 14.039 16.422 22.75 1 69.5 337 PRO B O 1
ATOM 5203 N N . LEU B 1 338 ? 14.492 18.484 22.406 1 64.31 338 LEU B N 1
ATOM 5204 C CA . LEU B 1 338 ? 14.367 18.281 20.969 1 64.31 338 LEU B CA 1
ATOM 5205 C C . LEU B 1 338 ? 15.703 17.844 20.359 1 64.31 338 LEU B C 1
ATOM 5207 O O . LEU B 1 338 ? 16.766 18.219 20.859 1 64.31 338 LEU B O 1
#

InterPro domains:
  IPR001509 NAD-dependent epimerase/dehydratase [PF01370] (6-234)
  IPR036291 NAD(P)-binding domain superfamily [SSF51735] (5-310)
  IPR051783 NAD(P)-dependent oxidoreductase-like [PTHR48079] (1-306)

Sequence (676 aa):
MAIQRVLVTGANGFLGESVCRKFCLEGWETYGLVRSADKAAGLTENEIIPLVGAPGNLGFLEQIKDVEFDVIISTTEDMVRYEAHFADIIALVTSASAAANRVGKQPLLLFTTGAKDTGPSGLVSSKSFVVTDESTVPHNPLPMHVIRHNTIQKAFDHAANFHAILTRPTLIYGRSASWYGTILHQAATGDQIVLYGSEDVVYHGVHVDDVAEAYFLLATKVGSRGHGELYNIANDEYETLGAIAEAVSKEYGGQHTITFKPVESGKLYQELTGFSHAMSAEKLKKAAGWKQKKPGFTEGLKVYSASYNELFKKGDARAMRIIEYKKMADFKTEDLPLMAIQRVLVTGANGFLGESVCRKFCLEGWETYGLVRSADKAAGLTENEIIPLVGAPGNLGFLEQIKDVEFDVIISTTEDMVRYEAHFADIIALVTSASAAANRVGKQPLLLFTTGAKDTGPSGLVSSKSFVVTDESTVPHNPLPMHVIRHNTIQKAFDHAANFHAILTRPTLIYGRSASWYGTILHQAATGDQIVLYGSEDVVYHGVHVDDVAEAYFLLATKVGSRGHGELYNIANDEYETLGAIAEAVSKEYGGQHTITFKPVESGKLYQELTGFSHAMSAEKLKKAAGWKQKKPGFTEGLKVYSASYNELFKKGDARAMRIIEYKKMADFKTEDLPL

Solvent-accessible surface area (backbone atoms only — not comparable to full-atom values): 34488 Å² total; per-residue (Å²): 131,84,82,48,27,36,40,28,34,35,22,82,39,77,61,17,35,40,35,48,48,48,44,35,72,62,29,31,51,29,34,27,31,26,79,40,68,74,57,29,52,60,34,23,43,67,51,25,47,57,36,58,33,47,60,87,36,71,79,40,48,73,82,44,55,80,43,55,39,51,32,36,35,41,56,60,85,42,77,84,51,38,70,61,46,48,51,23,42,52,52,43,50,50,58,53,22,44,37,19,41,76,74,76,38,59,20,31,32,42,40,56,56,52,50,59,38,41,18,58,19,45,37,71,85,40,91,71,41,46,75,37,48,83,82,54,71,60,45,84,42,53,72,60,29,48,52,46,54,63,52,60,58,56,56,53,75,41,59,92,42,27,32,29,30,39,35,24,40,36,53,47,32,61,57,53,56,16,79,64,42,53,57,54,48,29,43,73,73,50,57,48,40,81,45,34,39,45,52,43,25,28,46,26,41,26,42,41,65,49,52,22,49,46,54,52,30,42,60,72,59,42,37,64,82,34,48,74,39,66,36,39,42,39,34,94,62,66,45,32,44,37,60,50,49,52,52,49,28,49,75,63,73,52,76,49,49,77,44,64,38,78,57,51,89,60,15,48,49,26,50,62,69,33,47,16,36,42,54,46,26,60,70,34,29,71,62,42,66,54,70,81,44,56,61,55,67,80,79,34,33,72,49,40,52,48,7,30,51,48,35,48,74,70,60,37,67,54,35,50,50,53,49,55,48,56,75,40,37,86,38,46,50,90,72,53,92,118,130,83,82,48,26,35,39,28,35,37,22,81,39,76,62,17,35,40,34,48,48,49,43,36,72,61,29,31,51,30,34,27,32,27,79,39,68,74,58,28,52,59,34,23,44,68,51,24,48,57,37,59,32,46,60,87,37,70,78,41,47,74,82,44,55,79,43,55,39,52,32,37,36,41,55,60,86,42,77,85,50,37,69,61,46,49,51,23,43,53,51,43,51,49,59,52,22,44,38,21,41,74,74,77,40,60,20,31,34,42,40,55,55,53,51,57,38,40,18,60,18,45,36,71,84,42,90,72,40,45,73,38,50,86,82,55,70,61,45,83,41,53,71,60,29,49,52,46,54,64,52,60,59,57,57,52,75,41,57,91,43,26,32,28,31,39,36,26,41,38,53,48,31,60,57,52,55,15,78,63,44,53,57,54,48,30,43,74,74,49,56,47,39,82,45,33,39,45,53,44,24,28,47,26,40,28,41,41,65,48,53,22,49,45,53,52,30,43,57,73,58,42,38,64,81,35,47,73,38,66,38,40,42,39,34,96,62,68,45,32,45,38,60,50,50,51,51,49,26,49,74,63,74,54,75,50,48,76,44,64,37,77,56,50,88,60,14,48,49,27,50,62,69,32,48,16,35,44,54,48,26,62,70,34,30,72,62,42,66,54,71,82,46,56,62,54,68,78,80,34,33,73,48,39,51,49,7,30,51,49,35,48,74,72,58,38,67,54,35,50,49,54,49,55,49,56,75,40,36,86,36,46,50,91,71,51,94,119

Radius of gyration: 26.42 Å; Cα contacts (8 Å, |Δi|>4): 1425; chains: 2; bounding box: 63×79×58 Å

Secondary structure (DSSP, 8-state):
-PPPEEEEETTTSHHHHHHHHHHHHTT-EEEEEESSHHHHHHHHHTT-EEEE-BTTB-GGGGGGTT---SEEEE----SSSHHHHHHHHHHHHHHHTHHHHHTT--PEEEEE--GGGG-----TTSTT---B-TTPPP-S--HHHHHHHHHHGGGGGGTTT-EEEEEEE-EEESSS--THHHHHHHHHH-SEEEEES-TT-EE-EEEHHHHHHHHHHIIIIIGGGGTTEEEEE--SS-EEHHHHHHHHHHHTTS-PEEEEEPPPTT-HHHHHHT--B-B--HHHHHHH-----SPPTTTTHHHHHHHHHHHHHTT-HHHHHHHHHHTTTTS-GGGS--/-PPPEEEEETTTSHHHHHHHHHHHHTT-EEEEEESSHHHHHHHHHTT-EEEE-BTTB-GGGGGGTT---SEEEE----SSSHHHHHHHHHHHHHHHTHHHHHTT--PEEEEE--GGGG-----TTSTT---B-TTPPP-S--HHHHHHHHHHGGGGGGTTT-EEEEEEE-EEESSS--THHHHHHHHHH-SEEEEES-TT-EE-EEEHHHHHHHHHHIIIIIGGGGTTEEEEE--SS-EEHHHHHHHHHHHTTS-PEEEEEPPPTT-HHHHHHT--B-B--HHHHHHH-----SPPTTTTHHHHHHHHHHHHHTT-HHHHHHHHHHTTTTS-GGGS--

Organism: NCBI:txid173218

Foldseek 3Di:
DDAAEEEEEPCLADLNVLLQLVCVVVRHQAEYEDADPVSQVVCVVSVHHYFHAHLQGCPRLVVQQQPAHQEYEYPDADLVPGLVNLVSNLVNQLSNLNNVVVVPHAHEYAYEDEQLLQPFQDFPPDPSHDAAEQPRHRDPGDPSSPVNVVRNLCSLVPVSRHFYEYEYEFQEAFQEAGLLLLLLVCLQPHQEGEAEADQRAKRFYAYSNLSSVLVVLCCPQVNRVQGSYYFYDTAPDIHTNNVSNQLSNVLSPNRHHYYYHYQDPQQVSNCVRNGHHHYDRVVSCVRRVRHRDDDDCSVCVNVRSVSHVVCVVVPPPNNVVSNVSVVCRVPGPVPDPD/DDAAEEEEEPCLDDLNVLLQLVCVVVRHQAEYEDADPVSQVVCVVSVHHYFHAHLQGQPRLVVCQQPAHQEYEYPDADLVPGLVNLVSNLVNQLSNLNNVVVVPHAHEYAYEDEQLLQPFQDFPPDPSHDAAEQPRHRDPGDPSSPVNVVRNLCSLVPVSRHFYEYEYEFQEAFQEAGLLLLLLVCLQPHQEGEAEADQRAKRFYAYSNLSSVLVVLCCPQVNRVQGSYYFYDTAPDIHTPNVSNQLSNVLSPNRHHYYYHYQDPQQVSNCVRNGHHHYDRVVSCVRRVRHRDDDDCSVCVNVRSVSHVVCVVVPPPNNVVSNVSVVCRVPGPVPDPD

Nearest PDB structures (foldseek):
  4gll-assembly1_B  TM=7.425E-01  e=1.793E-13  Homo sapiens
  5idq-assembly1_A  TM=6.623E-01  e=3.611E-06  Burkholderia vietnamiensis G4
  5u1p-assembly1_A-2  TM=6.843E-01  e=4.807E-06  Burkholderia multivorans ATCC 17616
  3fwz-assembly1_B  TM=7.255E-01  e=4.603E-03  Escherichia coli K-12
  3llv-assembly1_A  TM=7.219E-01  e=1.289E-02  Archaeoglobus fulgidus DSM 4304

pLDDT: mean 94.93, std 5.5, range [50.66, 98.94]